Protein 5A9D (pdb70)

Sequence (378 aa):
GGNQVQIKVLNIGNNNMTVHFPGNSVTLAQMSQTDTFMTFDIDKLTSINISSSGSPGVTTVAHDFEQGHRHTLLVWNPSQYRVVKDGLNQKPEKGENGIRFVNTLNEMVTIKMSGKVYENVTSSHNASGYQFFPSGEKQYTINTTAVAPTCCLTDFKSSNLDFGSAYTYVIRRASDGCCLEVKEFEDIIPPNTGGNQVQIKVLNIGNNNMTVHHFPGNSVTLAQMSQTDTFMTFDIDKLTSINISSSGSPGVTTVAHDFEQGHRHTLLVWNPSQYRVVKDGLNQKPEKGENGIRFVNTLNEMVTIKMSGKVYENVTSHNASGYQFFPSGEKQYTINTTAVAPTCCLTDFKSSNLDFGSAYTYVIRRASDGCCLEVKEFEDIPPNT

GO terms:
  GO:0071916 dipeptide transmembrane transporter activity (F, IDA)
  GO:0015333 peptide:proton symporter activity (F, IDA)
  GO:0140206 dipeptide import across plasma membrane (P, IDA)
  GO:0005427 proton-dependent oligopeptide secondary active transmembrane transporter activity (F, IDA)
  GO:0016020 membrane (C, IDA)
  GO:0006857 oligopeptide transport (P, IDA)
  GO:0005903 brush border (C, IDA)

Secondary structure (DSSP, 8-state):
--SEEEEEEEE-SSS-EEEEETTEEEEE-TTEE-SS-EEEEGGG----EEEESS---EEEPP----TTEEEEEEEETTTEEEEEEEEESSPPPTT-EEEEEEE-SSS-EEEEETTEEEEEEPTTEEPPPEEE-SS--EEEEE-SSS-TTS--EEE-----SS-EEEEEEEE-TTSSEEEEEEEEPPP--/--SEEEEEEEE-SSS-EEEEETTEEEEE-TTEE-SS-EEEEGGG----EEEESS---EEE--S---TTEEEEEEEETTTEEEEEEEEESSPPPTTPEEEEEEE-SSS-EEEEETTEEEEEEPTTEEPPPEEE-SS--EEEEE-SSS-TTS--EEE-----SS-EEEEEEEE-TTSSEEEEEEEEPPP--

Organism: Mus musculus (NCBI:txid10090)

Structure (mmCIF, N/CA/C/O backbone):
data_5A9D
#
_entry.id   5A9D
#
_cell.length_a   53.480
_cell.length_b   70.330
_cell.length_c   111.220
_cell.angle_alpha   90.00
_cell.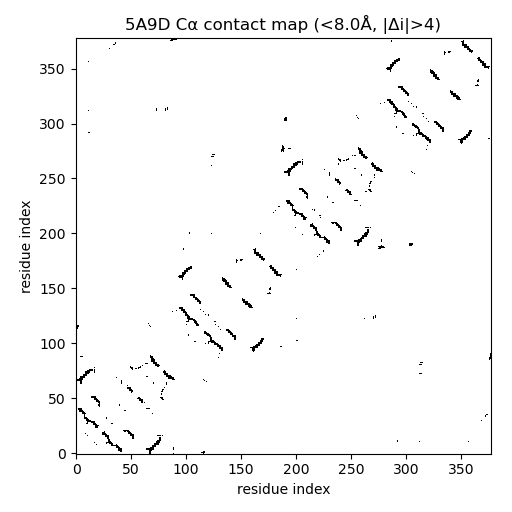angle_beta   90.00
_cell.angle_gamma   90.00
#
_symmetry.space_group_name_H-M   'P 21 21 21'
#
loop_
_entity.id
_entity.type
_entity.pdbx_description
1 polymer 'SOLUTE CARRIER FAMILY 15 MEMBER 1'
2 non-polymer GLYCEROL
3 water water
#
loop_
_atom_site.group_PDB
_atom_site.id
_atom_site.type_symbol
_atom_site.label_atom_id
_atom_site.label_alt_id
_atom_site.label_comp_id
_atom_site.label_asym_id
_atom_site.label_entity_id
_atom_site.label_seq_id
_atom_site.pdbx_PDB_ins_code
_atom_site.Cartn_x
_atom_site.Cartn_y
_atom_site.Cartn_z
_atom_site.occupancy
_atom_site.B_iso_or_equiv
_atom_site.auth_seq_id
_atom_site.auth_comp_id
_atom_site.auth_asym_id
_atom_site.auth_atom_id
_atom_site.pdbx_PDB_model_num
ATOM 1 N N . GLY A 1 1 ? -25.936 -12.272 -5.702 1.00 73.10 391 GLY A N 1
ATOM 2 C CA . GLY A 1 1 ? -26.017 -10.856 -6.039 1.00 73.01 391 GLY A CA 1
ATOM 3 C C . GLY A 1 1 ? -24.811 -10.336 -6.809 1.00 77.00 391 GLY A C 1
ATOM 4 O O . GLY A 1 1 ? -23.674 -10.640 -6.439 1.00 76.72 391 GLY A O 1
ATOM 5 N N . GLY A 1 2 ? -25.022 -9.582 -7.902 1.00 73.69 392 GLY A N 1
ATOM 6 C CA . GLY A 1 2 ? -26.320 -9.152 -8.432 1.00 72.62 392 GLY A CA 1
ATOM 7 C C . GLY A 1 2 ? -26.729 -7.844 -7.790 1.00 72.70 392 GLY A C 1
ATOM 8 O O . GLY A 1 2 ? -26.524 -6.779 -8.365 1.00 72.21 392 GLY A O 1
ATOM 9 N N . ASN A 1 3 ? -27.171 -7.929 -6.523 1.00 65.02 393 ASN A N 1
ATOM 10 C CA . ASN A 1 3 ? -27.592 -6.826 -5.655 1.00 63.31 393 ASN A CA 1
ATOM 11 C C . ASN A 1 3 ? -26.588 -6.669 -4.462 1.00 61.72 393 ASN A C 1
ATOM 12 O O . ASN A 1 3 ? -26.700 -5.705 -3.674 1.00 60.34 393 ASN A O 1
ATOM 17 N N . GLN A 1 4 ? -25.621 -7.617 -4.324 1.00 56.45 394 GLN A N 1
ATOM 18 C CA . GLN A 1 4 ? -24.686 -7.570 -3.191 1.00 53.23 394 GLN A CA 1
ATOM 19 C C . GLN A 1 4 ? -23.354 -6.861 -3.524 1.00 48.80 394 GLN A C 1
ATOM 20 O O . GLN A 1 4 ? -22.840 -6.929 -4.646 1.00 47.57 394 GLN A O 1
ATOM 26 N N . VAL A 1 5 ? -22.879 -6.103 -2.558 1.00 39.89 395 VAL A N 1
ATOM 27 C CA . VAL A 1 5 ? -21.654 -5.320 -2.642 1.00 37.19 395 VAL A CA 1
ATOM 28 C C . VAL A 1 5 ? -20.644 -5.994 -1.699 1.00 37.60 395 VAL A C 1
ATOM 29 O O . VAL A 1 5 ? -20.989 -6.311 -0.558 1.00 35.76 395 VAL A O 1
ATOM 33 N N . GLN A 1 6 ? -19.443 -6.311 -2.207 1.00 31.59 396 GLN A N 1
ATOM 34 C CA . GLN A 1 6 ? -18.407 -6.920 -1.371 1.00 30.71 396 GLN A CA 1
ATOM 35 C C . GLN A 1 6 ? -17.348 -5.865 -1.094 1.00 33.40 396 GLN A C 1
ATOM 36 O O . GLN A 1 6 ? -16.911 -5.155 -2.009 1.00 30.75 396 GLN A O 1
ATOM 42 N N . ILE A 1 7 ? -16.997 -5.698 0.191 1.00 30.76 397 ILE A N 1
ATOM 43 C CA . ILE A 1 7 ? -16.020 -4.705 0.634 1.00 29.79 397 ILE A CA 1
ATOM 44 C C . ILE A 1 7 ? -14.995 -5.329 1.586 1.00 34.26 397 ILE A C 1
ATOM 45 O O . ILE A 1 7 ? -15.351 -5.916 2.599 1.00 33.47 397 ILE A O 1
ATOM 50 N N . LYS A 1 8 ? -13.726 -5.091 1.288 1.00 32.05 398 LYS A N 1
ATOM 51 C CA . LYS A 1 8 ? -12.575 -5.477 2.108 1.00 32.49 398 LYS A CA 1
ATOM 52 C C . LYS A 1 8 ? -11.983 -4.151 2.564 1.00 32.10 398 LYS A C 1
ATOM 53 O O . LYS A 1 8 ? -11.979 -3.196 1.799 1.00 31.65 398 LYS A O 1
ATOM 59 N N . VAL A 1 9 ? -11.524 -4.067 3.800 1.00 28.21 399 VAL A N 1
ATOM 60 C CA . VAL A 1 9 ? -10.914 -2.819 4.290 1.00 28.21 399 VAL A CA 1
ATOM 61 C C . VAL A 1 9 ? -9.417 -3.052 4.440 1.00 34.54 399 VAL A C 1
ATOM 62 O O . VAL A 1 9 ? -9.021 -4.072 4.979 1.00 34.52 399 VAL A O 1
ATOM 66 N N . LEU A 1 10 ? -8.593 -2.115 3.947 1.00 31.80 400 LEU A N 1
ATOM 67 C CA . LEU A 1 10 ? -7.154 -2.188 4.099 1.00 31.86 400 LEU A CA 1
ATOM 68 C C . LEU A 1 10 ? -6.696 -0.859 4.694 1.00 34.65 400 LEU A C 1
ATOM 69 O O . LEU A 1 10 ? -6.856 0.209 4.095 1.00 35.01 400 LEU A O 1
ATOM 74 N N . ASN A 1 11 ? -6.178 -0.938 5.906 1.00 33.25 401 ASN A N 1
ATOM 75 C CA . ASN A 1 11 ? -5.651 0.187 6.651 1.00 33.94 401 ASN A CA 1
ATOM 76 C C . ASN A 1 11 ? -4.193 0.369 6.275 1.00 39.58 401 ASN A C 1
ATOM 77 O O . ASN A 1 11 ? -3.346 -0.431 6.677 1.00 40.55 401 ASN A O 1
ATOM 82 N N . ILE A 1 12 ? -3.903 1.436 5.519 1.00 37.02 402 ILE A N 1
ATOM 83 C CA . ILE A 1 12 ? -2.564 1.775 5.034 1.00 38.64 402 ILE A CA 1
ATOM 84 C C . ILE A 1 12 ? -1.967 2.998 5.757 1.00 45.64 402 ILE A C 1
ATOM 85 O O . ILE A 1 12 ? -0.958 3.540 5.304 1.00 47.59 402 ILE A O 1
ATOM 90 N N . GLY A 1 13 ? -2.586 3.403 6.869 1.00 42.88 403 GLY A N 1
ATOM 91 C CA . GLY A 1 13 ? -2.107 4.513 7.698 1.00 45.01 403 GLY A CA 1
ATOM 92 C C . GLY A 1 13 ? -1.189 4.017 8.800 1.00 49.76 403 GLY A C 1
ATOM 93 O O . GLY A 1 13 ? -0.758 2.866 8.761 1.00 48.92 403 GLY A O 1
ATOM 94 N N . ASN A 1 14 ? -0.885 4.857 9.792 1.00 47.08 404 ASN A N 1
ATOM 95 C CA . ASN A 1 14 ? 0.019 4.516 10.902 1.00 48.46 404 ASN A CA 1
ATOM 96 C C . ASN A 1 14 ? -0.689 4.319 12.277 1.00 52.47 404 ASN A C 1
ATOM 97 O O . ASN A 1 14 ? -0.033 4.320 13.313 1.00 53.73 404 ASN A O 1
ATOM 102 N N . ASN A 1 15 ? -2.020 4.174 12.279 1.00 47.06 405 ASN A N 1
ATOM 103 C CA . ASN A 1 15 ? -2.747 3.988 13.536 1.00 45.78 405 ASN A CA 1
ATOM 104 C C . ASN A 1 15 ? -3.979 3.072 13.348 1.00 43.87 405 ASN A C 1
ATOM 105 O O . ASN A 1 15 ? -4.296 2.665 12.229 1.00 40.59 405 ASN A O 1
ATOM 110 N N . ASN A 1 16 ? -4.677 2.778 14.455 1.00 38.22 406 ASN A N 1
ATOM 111 C CA . ASN A 1 16 ? -5.906 2.003 14.438 1.00 36.38 406 ASN A CA 1
ATOM 112 C C . ASN A 1 16 ? -7.014 2.818 13.789 1.00 39.22 406 ASN A C 1
ATOM 113 O O . ASN A 1 16 ? -7.162 3.983 14.099 1.00 39.94 406 ASN A O 1
ATOM 118 N N . MET A 1 17 ? -7.786 2.203 12.887 1.00 35.14 407 MET A N 1
ATOM 119 C CA . MET A 1 17 ? -8.900 2.881 12.249 1.00 35.19 407 MET A CA 1
ATOM 120 C C . MET A 1 17 ? -10.104 2.003 12.288 1.00 36.90 407 MET A C 1
ATOM 121 O O . MET A 1 17 ? -9.974 0.778 12.261 1.00 35.92 407 MET A O 1
ATOM 126 N N . THR A 1 18 ? -11.273 2.624 12.327 1.00 33.38 408 THR A N 1
ATOM 127 C CA . THR A 1 18 ? -12.542 1.930 12.385 1.00 33.18 408 THR A CA 1
ATOM 128 C C . THR A 1 18 ? -13.439 2.330 11.201 1.00 37.64 408 THR A C 1
ATOM 129 O O . THR A 1 18 ? -13.579 3.517 10.881 1.00 37.45 408 THR A O 1
ATOM 133 N N . VAL A 1 19 ? -14.071 1.333 10.589 1.00 33.59 409 VAL A N 1
ATOM 134 C CA . VAL A 1 19 ? -15.061 1.529 9.536 1.00 32.85 409 VAL A CA 1
ATOM 135 C C . VAL A 1 19 ? -16.368 1.030 10.110 1.00 36.16 409 VAL A C 1
ATOM 136 O O . VAL A 1 19 ? -16.472 -0.144 10.503 1.00 34.26 409 VAL A O 1
ATOM 140 N N . HIS A 1 20 ? -17.347 1.924 10.186 1.00 34.88 410 HIS A N 1
ATOM 141 C CA . HIS A 1 20 ? -18.667 1.629 10.727 1.00 37.80 410 HIS A CA 1
ATOM 142 C C . HIS A 1 20 ? -19.615 1.387 9.579 1.00 44.99 410 HIS A C 1
ATOM 143 O O . HIS A 1 20 ? -19.951 2.303 8.833 1.00 46.26 410 HIS A O 1
ATOM 150 N N . PHE A 1 21 ? -19.995 0.137 9.412 1.00 41.97 411 PHE A N 1
ATOM 151 C CA . PHE A 1 21 ? -20.928 -0.285 8.391 1.00 42.47 411 PHE A CA 1
ATOM 152 C C . PHE A 1 21 ? -22.264 -0.423 9.112 1.00 52.99 411 PHE A C 1
ATOM 153 O O . PHE A 1 21 ? -22.261 -0.558 10.339 1.00 54.35 411 PHE A O 1
ATOM 161 N N . PRO A 1 22 ? -23.424 -0.413 8.440 1.00 53.68 412 PRO A N 1
ATOM 162 C CA . PRO A 1 22 ? -24.682 -0.568 9.200 1.00 57.91 412 PRO A CA 1
ATOM 163 C C . PRO A 1 22 ? -24.749 -1.941 9.890 1.00 62.85 412 PRO A C 1
ATOM 164 O O . PRO A 1 22 ? -24.543 -2.984 9.265 1.00 62.55 412 PRO A O 1
ATOM 168 N N . GLY A 1 23 ? -24.885 -1.894 11.205 1.00 61.95 413 GLY A N 1
ATOM 169 C CA . GLY A 1 23 ? -24.943 -3.064 12.071 1.00 62.61 413 GLY A CA 1
ATOM 170 C C . GLY A 1 23 ? -23.614 -3.698 12.458 1.00 62.22 413 GLY A C 1
ATOM 171 O O . GLY A 1 23 ? -23.614 -4.627 13.274 1.00 61.91 413 GLY A O 1
ATOM 172 N N . ASN A 1 24 ? -22.470 -3.245 11.862 1.00 53.81 414 ASN A N 1
ATOM 173 C CA . ASN A 1 24 ? -21.179 -3.845 12.189 1.00 50.87 414 ASN A CA 1
ATOM 174 C C . ASN A 1 24 ? -19.976 -2.883 11.986 1.00 48.42 414 ASN A C 1
ATOM 175 O O . ASN A 1 24 ? -19.847 -2.217 10.955 1.00 45.51 414 ASN A O 1
ATOM 180 N N . SER A 1 25 ? -19.124 -2.791 13.022 1.00 42.64 415 SER A N 1
ATOM 181 C CA . SER A 1 25 ? -17.914 -1.968 13.013 1.00 40.86 415 SER A CA 1
ATOM 182 C C . SER A 1 25 ? -16.673 -2.836 13.010 1.00 45.36 415 SER A C 1
ATOM 183 O O . SER A 1 25 ? -16.594 -3.830 13.741 1.00 47.64 415 SER A O 1
ATOM 186 N N . VAL A 1 26 ? -15.704 -2.460 12.189 1.00 39.73 416 VAL A N 1
ATOM 187 C CA . VAL A 1 26 ? -14.448 -3.182 12.064 1.00 38.41 416 VAL A CA 1
ATOM 188 C C . VAL A 1 26 ? -13.308 -2.244 12.397 1.00 37.44 416 VAL A C 1
ATOM 189 O O . VAL A 1 26 ? -13.159 -1.198 11.752 1.00 34.63 416 VAL A O 1
ATOM 193 N N . THR A 1 27 ? -12.509 -2.612 13.415 1.00 34.28 417 THR A N 1
ATOM 194 C CA . THR A 1 27 ? -11.324 -1.838 13.790 1.00 34.49 417 THR A CA 1
ATOM 195 C C . THR A 1 27 ? -10.091 -2.618 13.322 1.00 36.17 417 THR A C 1
ATOM 196 O O . THR A 1 27 ? -9.927 -3.786 13.690 1.00 35.19 417 THR A O 1
ATOM 200 N N . LEU A 1 28 ? -9.232 -1.960 12.557 1.00 30.01 418 LEU A N 1
ATOM 201 C CA . LEU A 1 28 ? -8.012 -2.556 12.032 1.00 30.20 418 LEU A CA 1
ATOM 202 C C . LEU A 1 28 ? -6.785 -1.852 12.550 1.00 36.30 418 LEU A C 1
ATOM 203 O O . LEU A 1 28 ? -6.715 -0.616 12.539 1.00 35.21 418 LEU A O 1
ATOM 208 N N . ALA A 1 29 ? -5.751 -2.636 12.867 1.00 35.38 419 ALA A N 1
ATOM 209 C CA . ALA A 1 29 ? -4.457 -2.060 13.190 1.00 35.65 419 ALA A CA 1
ATOM 210 C C . ALA A 1 29 ? -3.848 -1.480 11.870 1.00 37.40 419 ALA A C 1
ATOM 211 O O . ALA A 1 29 ? -4.301 -1.795 10.761 1.00 35.97 419 ALA A O 1
ATOM 213 N N . GLN A 1 30 ? -2.838 -0.635 12.003 1.00 36.54 420 GLN A N 1
ATOM 214 C CA . GLN A 1 30 ? -2.096 -0.079 10.865 1.00 38.48 420 GLN A CA 1
ATOM 215 C C . GLN A 1 30 ? -1.487 -1.225 10.044 1.00 42.22 420 GLN A C 1
ATOM 216 O O . GLN A 1 30 ? -1.105 -2.262 10.599 1.00 40.60 420 GLN A O 1
ATOM 222 N N . MET A 1 31 ? -1.406 -1.041 8.727 1.00 41.31 421 MET A N 1
ATOM 223 C CA . MET A 1 31 ? -0.824 -2.029 7.807 1.00 41.19 421 MET A CA 1
ATOM 224 C C . MET A 1 31 ? -1.486 -3.393 7.931 1.00 42.89 421 MET A C 1
ATOM 225 O O . MET A 1 31 ? -0.794 -4.393 8.094 1.00 45.22 421 MET A O 1
ATOM 230 N N . SER A 1 32 ? -2.826 -3.417 7.956 1.00 35.77 422 SER A N 1
ATOM 231 C CA . SER A 1 32 ? -3.588 -4.654 8.063 1.00 33.99 422 SER A CA 1
ATOM 232 C C . SER A 1 32 ? -4.878 -4.535 7.270 1.00 37.59 422 SER A C 1
ATOM 233 O O . SER A 1 32 ? -5.364 -3.430 7.029 1.00 34.85 422 SER A O 1
ATOM 236 N N . GLN A 1 33 ? -5.448 -5.680 6.896 1.00 34.46 423 GLN A N 1
ATOM 237 C CA . GLN A 1 33 ? -6.695 -5.720 6.170 1.00 32.94 423 GLN A CA 1
ATOM 238 C C . GLN A 1 33 ? -7.678 -6.716 6.779 1.00 37.83 423 GLN A C 1
ATOM 239 O O . GLN A 1 33 ? -7.262 -7.591 7.535 1.00 35.33 423 GLN A O 1
ATOM 245 N N . THR A 1 34 ? -8.960 -6.641 6.375 1.00 35.29 424 THR A N 1
ATOM 246 C CA . THR A 1 34 ? -9.939 -7.634 6.820 1.00 35.88 424 THR A CA 1
ATOM 247 C C . THR A 1 34 ? -9.588 -8.906 6.040 1.00 41.24 424 THR A C 1
ATOM 248 O O . THR A 1 34 ? -9.210 -8.809 4.874 1.00 39.22 424 THR A O 1
ATOM 252 N N . ASP A 1 35 ? -9.650 -10.066 6.679 1.00 41.72 425 ASP A N 1
ATOM 253 C CA . ASP A 1 35 ? -9.293 -11.335 6.023 1.00 46.32 425 ASP A CA 1
ATOM 254 C C . ASP A 1 35 ? -10.259 -11.744 4.919 1.00 53.01 425 ASP A C 1
ATOM 255 O O . ASP A 1 35 ? -9.892 -12.537 4.055 1.00 58.20 425 ASP A O 1
ATOM 260 N N . THR A 1 36 ? -11.487 -11.198 4.941 1.00 45.23 426 THR A N 1
ATOM 261 C CA . THR A 1 36 ? -12.505 -11.512 3.946 1.00 45.04 426 THR A CA 1
ATOM 262 C C . THR A 1 36 ? -13.122 -10.229 3.400 1.00 45.43 426 THR A C 1
ATOM 263 O O . THR A 1 36 ? -12.916 -9.123 3.936 1.00 43.71 426 THR A O 1
ATOM 267 N N . PHE A 1 37 ? -13.902 -10.394 2.339 1.00 39.33 427 PHE A N 1
ATOM 268 C CA . PHE A 1 37 ? -14.720 -9.344 1.793 1.00 37.89 427 PHE A CA 1
ATOM 269 C C . PHE A 1 37 ? -16.009 -9.466 2.597 1.00 45.09 427 PHE A C 1
ATOM 270 O O . PHE A 1 37 ? -16.532 -10.566 2.749 1.00 47.84 427 PHE A O 1
ATOM 278 N N . MET A 1 38 ? -16.476 -8.375 3.181 1.00 40.81 428 MET A N 1
ATOM 279 C CA . MET A 1 38 ? -17.766 -8.378 3.872 1.00 40.71 428 MET A CA 1
ATOM 280 C C . MET A 1 38 ? -18.825 -8.108 2.793 1.00 45.21 428 MET A C 1
ATOM 281 O O . MET A 1 38 ? -18.555 -7.343 1.864 1.00 44.16 428 MET A O 1
ATOM 286 N N . THR A 1 39 ? -19.986 -8.764 2.883 1.00 43.08 429 THR A N 1
ATOM 287 C CA . THR A 1 39 ? -21.066 -8.658 1.905 1.00 43.24 429 THR A CA 1
ATOM 288 C C . THR A 1 39 ? -22.255 -7.851 2.436 1.00 44.62 429 THR A C 1
ATOM 289 O O . THR A 1 39 ? -22.661 -8.052 3.571 1.00 45.37 429 THR A O 1
ATOM 293 N N . PHE A 1 40 ? -22.836 -6.973 1.611 1.00 40.67 430 PHE A N 1
ATOM 294 C CA . PHE A 1 40 ? -23.990 -6.130 1.990 1.00 42.17 430 PHE A CA 1
ATOM 295 C C . PHE A 1 40 ? -24.972 -6.018 0.866 1.00 47.84 430 PHE A C 1
ATOM 296 O O . PHE A 1 40 ? -24.562 -6.064 -0.296 1.00 46.38 430 PHE A O 1
ATOM 304 N N . ASP A 1 41 ? -26.260 -5.792 1.187 1.00 48.98 431 ASP A N 1
ATOM 305 C CA . ASP A 1 41 ? -27.287 -5.487 0.187 1.00 51.04 431 ASP A CA 1
ATOM 306 C C . ASP A 1 41 ? -27.134 -3.984 -0.010 1.00 52.94 431 ASP A C 1
ATOM 307 O O . ASP A 1 41 ? -27.083 -3.248 0.995 1.00 50.66 431 ASP A O 1
ATOM 312 N N . ILE A 1 42 ? -27.001 -3.539 -1.284 1.00 48.89 432 ILE A N 1
ATOM 313 C CA . ILE A 1 42 ? -26.782 -2.145 -1.677 1.00 48.81 432 ILE A CA 1
ATOM 314 C C . ILE A 1 42 ? -27.775 -1.172 -0.989 1.00 55.64 432 ILE A C 1
ATOM 315 O O . ILE A 1 42 ? -27.350 -0.111 -0.532 1.00 53.92 432 ILE A O 1
ATOM 320 N N . ASP A 1 43 ? -29.070 -1.549 -0.901 1.00 55.30 433 ASP A N 1
ATOM 321 C CA . ASP A 1 43 ? -30.132 -0.736 -0.295 1.00 59.61 433 ASP A CA 1
ATOM 322 C C . ASP A 1 43 ? -29.939 -0.565 1.213 1.00 65.18 433 ASP A C 1
ATOM 323 O O . ASP A 1 43 ? -30.447 0.406 1.776 1.00 67.83 433 ASP A O 1
ATOM 328 N N . LYS A 1 44 ? -29.237 -1.524 1.859 1.00 60.19 434 LYS A N 1
ATOM 329 C CA . LYS A 1 44 ? -28.959 -1.542 3.304 1.00 60.64 434 LYS A CA 1
ATOM 330 C C . LYS A 1 44 ? -27.642 -0.860 3.634 1.00 61.18 434 LYS A C 1
ATOM 331 O O . LYS A 1 44 ? -27.344 -0.670 4.800 1.00 61.67 434 LYS A O 1
ATOM 337 N N . LEU A 1 45 ? -26.869 -0.458 2.611 1.00 55.84 435 LEU A N 1
ATOM 338 C CA . LEU A 1 45 ? -25.586 0.234 2.762 1.00 53.45 435 LEU A CA 1
ATOM 339 C C . LEU A 1 45 ? -25.905 1.717 2.728 1.00 62.11 435 LEU A C 1
ATOM 340 O O . LEU A 1 45 ? -25.530 2.427 1.796 1.00 61.88 435 LEU A O 1
ATOM 345 N N . THR A 1 46 ? -26.658 2.162 3.753 1.00 63.22 436 THR A N 1
ATOM 346 C CA . THR A 1 46 ? -27.202 3.514 3.972 1.00 67.17 436 THR A CA 1
ATOM 347 C C . THR A 1 46 ? -26.103 4.570 4.071 1.00 72.11 436 THR A C 1
ATOM 348 O O . THR A 1 46 ? -26.201 5.616 3.421 1.00 74.26 436 THR A O 1
ATOM 352 N N . SER A 1 47 ? -25.081 4.304 4.907 1.00 65.88 437 SER A N 1
ATOM 353 C CA . SER A 1 47 ? -23.918 5.164 5.108 1.00 63.99 437 SER A CA 1
ATOM 354 C C . SER A 1 47 ? -22.759 4.350 5.672 1.00 62.32 437 SER A C 1
ATOM 355 O O . SER A 1 47 ? -22.975 3.281 6.250 1.00 62.52 437 SER A O 1
ATOM 358 N N . ILE A 1 48 ? -21.535 4.839 5.471 1.00 53.61 438 ILE A N 1
ATOM 359 C CA . ILE A 1 48 ? -20.319 4.224 5.980 1.00 49.98 438 ILE A CA 1
ATOM 360 C C . ILE A 1 48 ? -19.503 5.342 6.589 1.00 53.05 438 ILE A C 1
ATOM 361 O O . ILE A 1 48 ? -19.204 6.318 5.901 1.00 54.86 438 ILE A O 1
ATOM 366 N N . ASN A 1 49 ? -19.170 5.219 7.877 1.00 48.18 439 ASN A N 1
ATOM 367 C CA . ASN A 1 49 ? -18.381 6.207 8.611 1.00 49.18 439 ASN A CA 1
ATOM 368 C C . ASN A 1 49 ? -17.034 5.618 8.930 1.00 51.82 439 ASN A C 1
ATOM 369 O O . ASN A 1 49 ? -16.932 4.429 9.211 1.00 48.37 439 ASN A O 1
ATOM 374 N N . ILE A 1 50 ? -15.998 6.449 8.887 1.00 51.42 440 ILE A N 1
ATOM 375 C CA . ILE A 1 50 ? -14.617 6.063 9.158 1.00 50.47 440 ILE A CA 1
ATOM 376 C C . ILE A 1 50 ? -14.080 6.989 10.223 1.00 57.20 440 ILE A C 1
ATOM 377 O O . ILE A 1 50 ? -14.261 8.210 10.149 1.00 58.16 440 ILE A O 1
ATOM 382 N N . SER A 1 51 ? -13.429 6.405 11.227 1.00 53.72 441 SER A N 1
ATOM 383 C CA . SER A 1 51 ? -12.819 7.152 12.315 1.00 55.10 441 SER A CA 1
ATOM 384 C C . SER A 1 51 ? -11.423 6.624 12.633 1.00 58.50 441 SER A C 1
ATOM 385 O O . SER A 1 51 ? -11.068 5.515 12.218 1.00 52.37 441 SER A O 1
ATOM 388 N N . SER A 1 52 ? -10.639 7.426 13.376 1.00 61.22 442 SER A N 1
ATOM 389 C CA . SER A 1 52 ? -9.290 7.102 13.830 1.00 61.99 442 SER A CA 1
ATOM 390 C C . SER A 1 52 ? -9.227 7.203 15.328 1.00 69.30 442 SER A C 1
ATOM 391 O O . SER A 1 52 ? -9.885 8.066 15.923 1.00 71.39 442 SER A O 1
ATOM 394 N N . SER A 1 53 ? -8.392 6.350 15.943 1.00 65.67 443 SER A N 1
ATOM 395 C CA . SER A 1 53 ? -8.149 6.362 17.378 1.00 67.61 443 SER A CA 1
ATOM 396 C C . SER A 1 53 ? -7.557 7.733 17.791 1.00 77.46 443 SER A C 1
ATOM 397 O O . SER A 1 53 ? -6.700 8.271 17.080 1.00 77.27 443 SER A O 1
ATOM 400 N N . GLY A 1 54 ? -8.083 8.301 18.878 1.00 77.49 444 GLY A N 1
ATOM 401 C CA . GLY A 1 54 ? -7.667 9.601 19.399 1.00 81.35 444 GLY A CA 1
ATOM 402 C C . GLY A 1 54 ? -8.276 10.786 18.665 1.00 88.40 444 GLY A C 1
ATOM 403 O O . GLY A 1 54 ? -8.838 11.686 19.304 1.00 90.82 444 GLY A O 1
ATOM 404 N N . SER A 1 55 ? -8.152 10.795 17.310 1.00 83.50 445 SER A N 1
ATOM 405 C CA . SER A 1 55 ? -8.660 11.837 16.412 1.00 85.10 445 SER A CA 1
ATOM 406 C C . SER A 1 55 ? -10.203 11.874 16.401 1.00 88.48 445 SER A C 1
ATOM 407 O O . SER A 1 55 ? -10.821 10.902 15.968 1.00 85.84 445 SER A O 1
ATOM 410 N N . PRO A 1 56 ? -10.847 12.980 16.866 1.00 87.83 446 PRO A N 1
ATOM 411 C CA . PRO A 1 56 ? -12.326 13.020 16.908 1.00 87.76 446 PRO A CA 1
ATOM 412 C C . PRO A 1 56 ? -13.032 13.042 15.551 1.00 88.97 446 PRO A C 1
ATOM 413 O O . PRO A 1 56 ? -14.243 12.800 15.489 1.00 88.41 446 PRO A O 1
ATOM 417 N N . GLY A 1 57 ? -12.271 13.318 14.492 1.00 84.00 447 GLY A N 1
ATOM 418 C CA . GLY A 1 57 ? -12.756 13.376 13.120 1.00 82.84 447 GLY A CA 1
ATOM 419 C C . GLY A 1 57 ? -13.362 12.075 12.627 1.00 82.37 447 GLY A C 1
ATOM 420 O O . GLY A 1 57 ? -12.726 11.014 12.677 1.00 79.15 447 GLY A O 1
ATOM 421 N N . VAL A 1 58 ? -14.627 12.162 12.187 1.00 78.11 448 VAL A N 1
ATOM 422 C CA . VAL A 1 58 ? -15.424 11.067 11.628 1.00 73.75 448 VAL A CA 1
ATOM 423 C C . VAL A 1 58 ? -15.802 11.491 10.207 1.00 72.18 448 VAL A C 1
ATOM 424 O O . VAL A 1 58 ? -16.411 12.549 10.015 1.00 73.12 448 VAL A O 1
ATOM 428 N N . THR A 1 59 ? -15.413 10.682 9.226 1.00 63.12 449 THR A N 1
ATOM 429 C CA . THR A 1 59 ? -15.640 10.938 7.805 1.00 62.68 449 THR A CA 1
ATOM 430 C C . THR A 1 59 ? -16.672 9.966 7.239 1.00 64.60 449 THR A C 1
ATOM 431 O O . THR A 1 59 ? -16.554 8.755 7.448 1.00 61.27 449 THR A O 1
ATOM 435 N N . THR A 1 60 ? -17.645 10.490 6.482 1.00 61.92 450 THR A N 1
ATOM 436 C CA . THR A 1 60 ? -18.679 9.699 5.809 1.00 60.86 450 THR A CA 1
ATOM 437 C C . THR A 1 60 ? -18.215 9.401 4.377 1.00 65.05 450 THR A C 1
ATOM 438 O O . THR A 1 60 ? -17.734 10.299 3.685 1.00 67.02 450 THR A O 1
ATOM 442 N N . VAL A 1 61 ? -18.390 8.152 3.930 1.00 59.63 451 VAL A N 1
ATOM 443 C CA . VAL A 1 61 ? -17.980 7.661 2.612 1.00 58.75 451 VAL A CA 1
ATOM 444 C C . VAL A 1 61 ? -18.965 8.022 1.504 1.00 69.73 451 VAL A C 1
ATOM 445 O O . VAL A 1 61 ? -20.165 7.812 1.664 1.00 70.20 451 VAL A O 1
ATOM 449 N N . ALA A 1 62 ? -18.441 8.547 0.370 1.00 71.52 452 ALA A N 1
ATOM 450 C CA . ALA A 1 62 ? -19.192 8.905 -0.843 1.00 74.58 452 ALA A CA 1
ATOM 451 C C . ALA A 1 62 ? -19.618 7.596 -1.479 1.00 80.78 452 ALA A C 1
ATOM 452 O O . ALA A 1 62 ? -18.750 6.789 -1.815 1.00 79.09 452 ALA A O 1
ATOM 454 N N . HIS A 1 63 ? -20.942 7.351 -1.570 1.00 81.33 453 HIS A N 1
ATOM 455 C CA . HIS A 1 63 ? -21.527 6.092 -2.048 1.00 80.89 453 HIS A CA 1
ATOM 456 C C . HIS A 1 63 ? -21.183 5.740 -3.509 1.00 82.88 453 HIS A C 1
ATOM 457 O O . HIS A 1 63 ? -21.990 5.849 -4.444 1.00 83.90 453 HIS A O 1
ATOM 464 N N . ASP A 1 64 ? -19.964 5.254 -3.654 1.00 76.10 454 ASP A N 1
ATOM 465 C CA . ASP A 1 64 ? -19.418 4.793 -4.902 1.00 73.88 454 ASP A CA 1
ATOM 466 C C . ASP A 1 64 ? -19.147 3.285 -4.775 1.00 66.97 454 ASP A C 1
ATOM 467 O O . ASP A 1 64 ? -17.995 2.842 -4.795 1.00 64.42 454 ASP A O 1
ATOM 472 N N . PHE A 1 65 ? -20.249 2.507 -4.581 1.00 55.33 455 PHE A N 1
ATOM 473 C CA . PHE A 1 65 ? -20.172 1.054 -4.551 1.00 48.34 455 PHE A CA 1
ATOM 474 C C . PHE A 1 65 ? -21.114 0.492 -5.587 1.00 49.25 455 PHE A C 1
ATOM 475 O O . PHE A 1 65 ? -22.266 0.895 -5.640 1.00 52.80 455 PHE A O 1
ATOM 483 N N . GLU A 1 66 ? -20.627 -0.403 -6.432 1.00 41.09 456 GLU A N 1
ATOM 484 C CA . GLU A 1 66 ? -21.442 -1.028 -7.465 1.00 39.85 456 GLU A CA 1
ATOM 485 C C . GLU A 1 66 ? -21.912 -2.396 -7.022 1.00 40.42 456 GLU A C 1
ATOM 486 O O . GLU A 1 66 ? -21.111 -3.210 -6.547 1.00 38.81 456 GLU A O 1
ATOM 492 N N . GLN A 1 67 ? -23.194 -2.684 -7.217 1.00 38.07 457 GLN A N 1
ATOM 493 C CA . GLN A 1 67 ? -23.694 -4.021 -6.868 1.00 39.04 457 GLN A CA 1
ATOM 494 C C . GLN A 1 67 ? -23.119 -5.065 -7.837 1.00 40.96 457 GLN A C 1
ATOM 495 O O . GLN A 1 67 ? -22.813 -4.745 -8.990 1.00 38.92 457 GLN A O 1
ATOM 501 N N . GLY A 1 68 ? -22.871 -6.261 -7.308 1.00 37.78 458 GLY A N 1
ATOM 502 C CA . GLY A 1 68 ? -22.272 -7.359 -8.053 1.00 37.00 458 GLY A CA 1
ATOM 503 C C . GLY A 1 68 ? -20.762 -7.264 -8.130 1.00 37.66 458 GLY A C 1
ATOM 504 O O . GLY A 1 68 ? -20.125 -8.092 -8.793 1.00 36.39 458 GLY A O 1
ATOM 505 N N . HIS A 1 69 ? -20.171 -6.244 -7.443 1.00 32.96 459 HIS A N 1
ATOM 506 C CA . HIS A 1 69 ? -18.735 -6.005 -7.458 1.00 31.71 459 HIS A CA 1
ATOM 507 C C . HIS A 1 69 ? -18.066 -6.039 -6.104 1.00 33.61 459 HIS A C 1
ATOM 508 O O . HIS A 1 69 ? -18.705 -5.772 -5.082 1.00 33.00 459 HIS A O 1
ATOM 515 N N . ARG A 1 70 ? -16.772 -6.359 -6.099 1.00 30.97 460 ARG A N 1
ATOM 516 C CA . ARG A 1 70 ? -15.903 -6.317 -4.934 1.00 32.58 460 ARG A CA 1
ATOM 517 C C . ARG A 1 70 ? -15.181 -4.989 -4.942 1.00 35.67 460 ARG A C 1
ATOM 518 O O . ARG A 1 70 ? -14.964 -4.398 -5.995 1.00 33.55 460 ARG A O 1
ATOM 526 N N . HIS A 1 71 ? -14.801 -4.536 -3.757 1.00 31.22 461 HIS A N 1
ATOM 527 C CA . HIS A 1 71 ? -14.111 -3.281 -3.587 1.00 30.53 461 HIS A CA 1
ATOM 528 C C . HIS A 1 71 ? -13.115 -3.402 -2.462 1.00 34.17 461 HIS A C 1
ATOM 529 O O . HIS A 1 71 ? -13.360 -4.120 -1.494 1.00 32.81 461 HIS A O 1
ATOM 536 N N . THR A 1 72 ? -12.034 -2.620 -2.537 1.00 32.93 462 THR A N 1
ATOM 537 C CA . THR A 1 72 ? -11.106 -2.490 -1.423 1.00 33.68 462 THR A CA 1
ATOM 538 C C . THR A 1 72 ? -11.272 -1.065 -0.939 1.00 37.28 462 THR A C 1
ATOM 539 O O . THR A 1 72 ? -11.027 -0.134 -1.699 1.00 36.76 462 THR A O 1
ATOM 543 N N . LEU A 1 73 ? -11.706 -0.904 0.312 1.00 33.24 463 LEU A N 1
ATOM 544 C CA . LEU A 1 73 ? -11.796 0.387 0.938 1.00 33.31 463 LEU A CA 1
ATOM 545 C C . LEU A 1 73 ? -10.431 0.660 1.592 1.00 36.75 463 LEU A C 1
ATOM 546 O O . LEU A 1 73 ? -10.083 0.062 2.631 1.00 34.73 463 LEU A O 1
ATOM 551 N N . LEU A 1 74 ? -9.631 1.526 0.956 1.00 33.84 464 LEU A N 1
ATOM 552 C CA . LEU A 1 74 ? -8.334 1.898 1.514 1.00 35.25 464 LEU A CA 1
ATOM 553 C C . LEU A 1 74 ? -8.615 2.977 2.542 1.00 39.03 464 LEU A C 1
ATOM 554 O O . LEU A 1 74 ? -9.390 3.875 2.244 1.00 37.62 464 LEU A O 1
ATOM 559 N N . VAL A 1 75 ? -8.064 2.847 3.774 1.00 35.15 465 VAL A N 1
ATOM 560 C CA . VAL A 1 75 ? -8.232 3.853 4.839 1.00 35.46 465 VAL A CA 1
ATOM 561 C C . VAL A 1 75 ? -6.846 4.253 5.390 1.00 41.21 465 VAL A C 1
ATOM 562 O O . VAL A 1 75 ? -5.942 3.406 5.463 1.00 39.27 465 VAL A O 1
ATOM 566 N N . TRP A 1 76 ? -6.673 5.524 5.760 1.00 39.40 466 TRP A N 1
ATOM 567 C CA . TRP A 1 76 ? -5.428 6.040 6.337 1.00 41.61 466 TRP A CA 1
ATOM 568 C C . TRP A 1 76 ? -5.711 7.271 7.197 1.00 51.16 466 TRP A C 1
ATOM 569 O O . TRP A 1 76 ? -6.793 7.851 7.105 1.00 49.60 466 TRP A O 1
ATOM 580 N N . ASN A 1 77 ? -4.785 7.606 8.081 1.00 53.82 467 ASN A N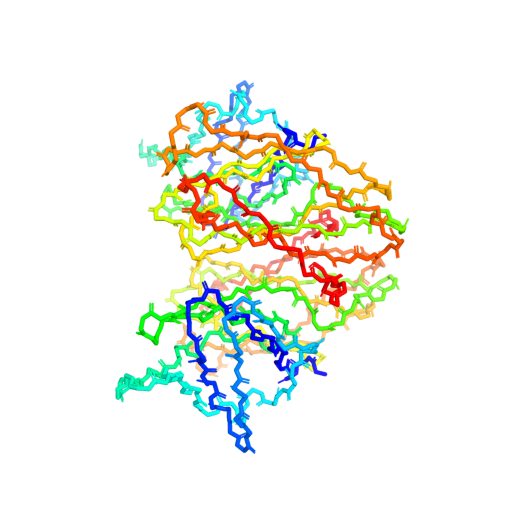 1
ATOM 581 C CA . ASN A 1 77 ? -4.907 8.737 9.003 1.00 58.51 467 ASN A CA 1
ATOM 582 C C . ASN A 1 77 ? -4.708 10.100 8.295 1.00 68.15 467 ASN A C 1
ATOM 583 O O . ASN A 1 77 ? -3.815 10.194 7.442 1.00 70.05 467 ASN A O 1
ATOM 588 N N . PRO A 1 78 ? -5.504 11.171 8.586 1.00 67.50 468 PRO A N 1
ATOM 589 C CA . PRO A 1 78 ? -6.612 11.297 9.552 1.00 66.93 468 PRO A CA 1
ATOM 590 C C . PRO A 1 78 ? -8.005 11.138 8.915 1.00 69.64 468 PRO A C 1
ATOM 591 O O . PRO A 1 78 ? -8.553 12.103 8.383 1.00 73.35 468 PRO A O 1
ATOM 595 N N . SER A 1 79 ? -8.590 9.941 9.016 1.00 60.93 469 SER A N 1
ATOM 596 C CA . SER A 1 79 ? -9.912 9.574 8.473 1.00 59.28 469 SER A CA 1
ATOM 597 C C . SER A 1 79 ? -10.027 9.796 6.939 1.00 61.18 469 SER A C 1
ATOM 598 O O . SER A 1 79 ? -11.017 10.345 6.442 1.00 63.07 469 SER A O 1
ATOM 601 N N . GLN A 1 80 ? -8.995 9.355 6.198 1.00 53.31 470 GLN A N 1
ATOM 602 C CA . GLN A 1 80 ? -8.949 9.429 4.732 1.00 52.19 470 GLN A CA 1
ATOM 603 C C . GLN A 1 80 ? -9.326 8.067 4.161 1.00 49.01 470 GLN A C 1
ATOM 604 O O . GLN A 1 80 ? -9.137 7.052 4.811 1.00 44.70 470 GLN A O 1
ATOM 610 N N . TYR A 1 81 ? -9.861 8.047 2.960 1.00 46.19 471 TYR A N 1
ATOM 611 C CA . TYR A 1 81 ? -10.234 6.803 2.307 1.00 44.29 471 TYR A CA 1
ATOM 612 C C . TYR A 1 81 ? -10.171 6.927 0.791 1.00 47.54 471 TYR A C 1
ATOM 613 O O . TYR A 1 81 ? -10.145 8.025 0.254 1.00 48.38 471 TYR A O 1
ATOM 622 N N . ARG A 1 82 ? -10.179 5.777 0.121 1.00 42.56 472 ARG A N 1
ATOM 623 C CA . ARG A 1 82 ? -10.302 5.640 -1.316 1.00 42.08 472 ARG A CA 1
ATOM 624 C C . ARG A 1 82 ? -10.948 4.282 -1.585 1.00 44.76 472 ARG A C 1
ATOM 625 O O . ARG A 1 82 ? -10.500 3.268 -1.038 1.00 42.90 472 ARG A O 1
ATOM 633 N N . VAL A 1 83 ? -11.995 4.272 -2.420 1.00 39.70 473 VAL A N 1
ATOM 634 C CA . VAL A 1 83 ? -12.667 3.040 -2.818 1.00 38.27 473 VAL A CA 1
ATOM 635 C C . VAL A 1 83 ? -11.972 2.585 -4.089 1.00 42.17 473 VAL A C 1
ATOM 636 O O . VAL A 1 83 ? -11.906 3.331 -5.042 1.00 42.13 473 VAL A O 1
ATOM 640 N N . VAL A 1 84 ? -11.428 1.364 -4.075 1.00 39.30 474 VAL A N 1
ATOM 641 C CA . VAL A 1 84 ? -10.729 0.734 -5.197 1.00 38.92 474 VAL A CA 1
ATOM 642 C C . VAL A 1 84 ? -11.640 -0.392 -5.715 1.00 37.98 474 VAL A C 1
ATOM 643 O O . VAL A 1 84 ? -12.147 -1.198 -4.944 1.00 34.99 474 VAL A O 1
ATOM 647 N N . LYS A 1 85 ? -11.847 -0.428 -7.013 1.00 37.68 475 LYS A N 1
ATOM 648 C CA . LYS A 1 85 ? -12.652 -1.451 -7.693 1.00 37.51 475 LYS A CA 1
ATOM 649 C C . LYS A 1 85 ? -11.862 -2.752 -7.815 1.00 42.36 475 LYS A C 1
ATOM 650 O O . LYS A 1 85 ? -10.727 -2.739 -8.298 1.00 44.74 475 LYS A O 1
ATOM 656 N N . ASP A 1 86 ? -12.430 -3.865 -7.345 1.00 37.69 476 ASP A N 1
ATOM 657 C CA . ASP A 1 86 ? -11.746 -5.164 -7.346 1.00 38.18 476 ASP A CA 1
ATOM 658 C C . ASP A 1 86 ? -12.378 -6.208 -8.285 1.00 43.82 476 ASP A C 1
ATOM 659 O O . ASP A 1 86 ? -12.071 -7.413 -8.177 1.00 46.06 476 ASP A O 1
ATOM 664 N N . GLY A 1 87 ? -13.282 -5.769 -9.142 1.00 37.32 477 GLY A N 1
ATOM 665 C CA . GLY A 1 87 ? -13.916 -6.680 -10.085 1.00 36.53 477 GLY A CA 1
ATOM 666 C C . GLY A 1 87 ? -15.186 -7.352 -9.587 1.00 38.17 477 GLY A C 1
ATOM 667 O O . GLY A 1 87 ? -15.796 -6.922 -8.605 1.00 35.17 477 GLY A O 1
ATOM 668 N N . LEU A 1 88 ? -15.612 -8.383 -10.292 1.00 34.11 478 LEU A N 1
ATOM 669 C CA . LEU A 1 88 ? -16.864 -9.060 -10.019 1.00 34.28 478 LEU A CA 1
ATOM 670 C C . LEU A 1 88 ? -16.876 -9.919 -8.782 1.00 40.10 478 LEU A C 1
ATOM 671 O O . LEU A 1 88 ? -15.847 -10.482 -8.411 1.00 40.12 478 LEU A O 1
ATOM 676 N N . ASN A 1 89 ? -18.047 -10.015 -8.140 1.00 38.70 479 ASN A N 1
ATOM 677 C CA . ASN A 1 89 ? -18.272 -10.870 -6.965 1.00 40.58 479 ASN A CA 1
ATOM 678 C C . ASN A 1 89 ? -18.134 -12.343 -7.311 1.00 47.11 479 ASN A C 1
ATOM 679 O O . ASN A 1 89 ? -17.676 -13.117 -6.477 1.00 46.47 479 ASN A O 1
ATOM 684 N N . GLN A 1 90 ? -18.556 -12.732 -8.529 1.00 44.60 480 GLN A N 1
ATOM 685 C CA . GLN A 1 90 ? -18.522 -14.119 -9.000 1.00 45.12 480 GLN A CA 1
ATOM 686 C C . GLN A 1 90 ? -17.713 -14.253 -10.270 1.00 49.45 480 GLN A C 1
ATOM 687 O O . GLN A 1 90 ? -17.771 -13.392 -11.151 1.00 47.96 480 GLN A O 1
ATOM 693 N N . LYS A 1 91 ? -16.970 -15.344 -10.379 1.00 48.18 481 LYS A N 1
ATOM 694 C CA . LYS A 1 91 ? -16.200 -15.650 -11.573 1.00 48.92 481 LYS A CA 1
ATOM 695 C C . LYS A 1 91 ? -17.194 -16.083 -12.664 1.00 53.50 481 LYS A C 1
ATOM 696 O O . LYS A 1 91 ? -18.065 -16.929 -12.411 1.00 53.46 481 LYS A O 1
ATOM 702 N N . PRO A 1 92 ? -17.145 -15.452 -13.856 1.00 50.25 482 PRO A N 1
ATOM 703 C CA . PRO A 1 92 ? -18.078 -15.861 -14.917 1.00 50.07 482 PRO A CA 1
ATOM 704 C C . PRO A 1 92 ? -17.863 -17.325 -15.311 1.00 56.39 482 PRO A C 1
ATOM 705 O O . PRO A 1 92 ? -16.719 -17.770 -15.522 1.00 55.09 482 PRO A O 1
ATOM 709 N N . GLU A 1 93 ? -18.970 -18.074 -15.385 1.00 55.50 483 GLU A N 1
ATOM 710 C CA . GLU A 1 93 ? -18.954 -19.480 -15.795 1.00 57.34 483 GLU A CA 1
ATOM 711 C C . GLU A 1 93 ? -18.546 -19.599 -17.255 1.00 61.99 483 GLU A C 1
ATOM 712 O O . GLU A 1 93 ? -18.674 -18.638 -18.027 1.00 61.04 483 GLU A O 1
ATOM 718 N N . LYS A 1 94 ? -18.007 -20.762 -17.619 1.00 59.85 484 LYS A N 1
ATOM 719 C CA . LYS A 1 94 ? -17.576 -21.065 -18.988 1.00 59.17 484 LYS A CA 1
ATOM 720 C C . LYS A 1 94 ? -18.808 -20.999 -19.876 1.00 56.87 484 LYS A C 1
ATOM 721 O O . LYS A 1 94 ? -19.847 -21.581 -19.523 1.00 56.79 484 LYS A O 1
ATOM 727 N N . GLY A 1 95 ? -18.711 -20.191 -20.936 1.00 61.96 485 GLY A N 1
ATOM 728 C CA . GLY A 1 95 ? -19.793 -19.991 -21.890 1.00 58.48 485 GLY A CA 1
ATOM 729 C C . GLY A 1 95 ? -20.669 -18.779 -21.691 1.00 53.76 485 GLY A C 1
ATOM 730 O O . GLY A 1 95 ? -21.466 -18.456 -22.580 1.00 52.32 485 GLY A O 1
ATOM 731 N N . GLU A 1 96 ? -20.547 -18.100 -20.530 1.00 44.66 486 GLU A N 1
ATOM 732 C CA . GLU A 1 96 ? -21.326 -16.882 -20.282 1.00 40.87 486 GLU A CA 1
ATOM 733 C C . GLU A 1 96 ? -20.851 -15.724 -21.159 1.00 42.68 486 GLU A C 1
ATOM 734 O O . GLU A 1 96 ? -19.687 -15.686 -21.577 1.00 42.19 486 GLU A O 1
ATOM 740 N N . ASN A 1 97 ? -21.761 -14.801 -21.455 1.00 38.11 487 ASN A N 1
ATOM 741 C CA . ASN A 1 97 ? -21.506 -13.675 -22.314 1.00 37.16 487 ASN A CA 1
ATOM 742 C C . ASN A 1 97 ? -21.368 -12.431 -21.481 1.00 36.71 487 ASN A C 1
ATOM 743 O O . ASN A 1 97 ? -22.212 -12.171 -20.635 1.00 34.02 487 ASN A O 1
ATOM 748 N N . GLY A 1 98 ? -20.300 -11.688 -21.719 1.00 32.79 488 GLY A N 1
ATOM 749 C CA . GLY A 1 98 ? -20.052 -10.416 -21.056 1.00 30.42 488 GLY A CA 1
ATOM 750 C C . GLY A 1 98 ? -20.805 -9.334 -21.783 1.00 32.45 488 GLY A C 1
ATOM 751 O O . GLY A 1 98 ? -20.702 -9.231 -23.000 1.00 31.40 488 GLY A O 1
ATOM 752 N N . ILE A 1 99 ? -21.581 -8.535 -21.061 1.00 30.00 489 ILE A N 1
ATOM 753 C CA . ILE A 1 99 ? -22.311 -7.430 -21.670 1.00 29.05 489 ILE A CA 1
ATOM 754 C C . ILE A 1 99 ? -22.021 -6.148 -20.895 1.00 30.63 489 ILE A C 1
ATOM 755 O O . ILE A 1 99 ? -22.113 -6.129 -19.672 1.00 28.68 489 ILE A O 1
ATOM 760 N N . ARG A 1 100 ? -21.689 -5.081 -21.615 1.00 27.03 490 ARG A N 1
ATOM 761 C CA . ARG A 1 100 ? -21.523 -3.766 -20.997 1.00 25.97 490 ARG A CA 1
ATOM 762 C C . ARG A 1 100 ? -22.391 -2.782 -21.795 1.00 28.63 490 ARG A C 1
ATOM 763 O O . ARG A 1 100 ? -22.758 -3.060 -22.936 1.00 26.29 490 ARG A O 1
ATOM 771 N N . PHE A 1 101 ? -22.774 -1.693 -21.161 1.00 25.46 491 PHE A N 1
ATOM 772 C CA . PHE A 1 101 ? -23.611 -0.692 -21.799 1.00 25.93 491 PHE A CA 1
ATOM 773 C C . PHE A 1 101 ? -22.860 0.623 -21.910 1.00 30.81 491 PHE A C 1
ATOM 774 O O . PHE A 1 101 ? -22.104 0.983 -21.018 1.00 28.19 491 PHE A O 1
ATOM 782 N N . VAL A 1 102 ? -23.079 1.333 -23.023 1.00 28.57 492 VAL A N 1
ATOM 783 C CA . VAL A 1 102 ? -22.484 2.628 -23.256 1.00 27.93 492 VAL A CA 1
ATOM 784 C C . VAL A 1 102 ? -23.661 3.591 -23.330 1.00 31.40 492 VAL A C 1
ATOM 785 O O . VAL A 1 102 ? -24.578 3.385 -24.127 1.00 30.43 492 VAL A O 1
ATOM 789 N N . ASN A 1 103 ? -23.601 4.662 -22.536 1.00 27.77 493 ASN A N 1
ATOM 790 C CA . ASN A 1 103 ? -24.645 5.672 -22.528 1.00 28.84 493 ASN A CA 1
ATOM 791 C C . ASN A 1 103 ? -24.228 6.853 -23.383 1.00 34.38 493 ASN A C 1
ATOM 792 O O . ASN A 1 103 ? -23.197 7.449 -23.106 1.00 35.72 493 ASN A O 1
ATOM 797 N N . THR A 1 104 ? -25.006 7.202 -24.426 1.00 33.38 494 THR A N 1
ATOM 798 C CA . THR A 1 104 ? -24.678 8.397 -25.230 1.00 35.15 494 THR A CA 1
ATOM 799 C C . THR A 1 104 ? -25.617 9.560 -24.891 1.00 41.87 494 THR A C 1
ATOM 800 O O . THR A 1 104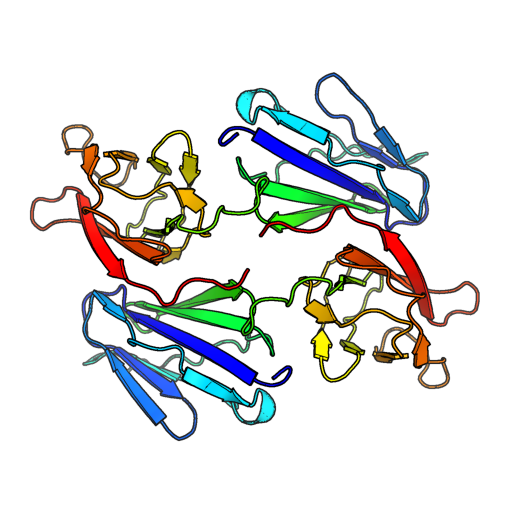 ? -25.497 10.620 -25.476 1.00 43.17 494 THR A O 1
ATOM 804 N N . LEU A 1 105 ? -26.546 9.357 -23.942 1.00 37.35 495 LEU A N 1
ATOM 805 C CA . LEU A 1 105 ? -27.513 10.377 -23.559 1.00 37.99 495 LEU A CA 1
ATOM 806 C C . LEU A 1 105 ? -26.879 11.386 -22.615 1.00 43.07 495 LEU A C 1
ATOM 80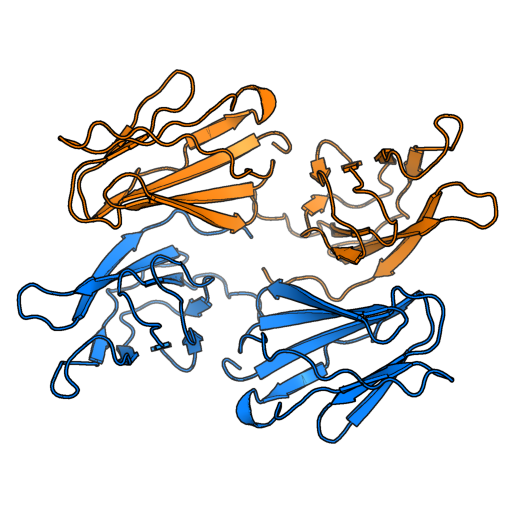7 O O . LEU A 1 105 ? -25.825 11.101 -22.053 1.00 40.10 495 LEU A O 1
ATOM 812 N N . ASN A 1 106 ? -27.538 12.556 -22.432 1.00 42.28 496 ASN A N 1
ATOM 813 C CA . ASN A 1 106 ? -27.065 13.662 -21.596 1.00 45.20 496 ASN A CA 1
ATOM 814 C C . ASN A 1 106 ? -27.444 13.507 -20.109 1.00 52.42 496 ASN A C 1
ATOM 815 O O . ASN A 1 106 ? -27.061 14.334 -19.270 1.00 56.92 496 ASN A O 1
ATOM 820 N N . GLU A 1 107 ? -28.179 12.442 -19.796 1.00 45.68 497 GLU A N 1
ATOM 821 C CA . GLU A 1 107 ? -28.607 12.063 -18.448 1.00 45.16 497 GLU A CA 1
ATOM 822 C C . GLU A 1 107 ? -28.117 10.640 -18.193 1.00 45.59 497 GLU A C 1
ATOM 823 O O . GLU A 1 107 ? -27.881 9.889 -19.144 1.00 41.17 497 GLU A O 1
ATOM 829 N N . MET A 1 108 ? -27.979 10.274 -16.917 1.00 42.67 498 MET A N 1
ATOM 830 C CA . MET A 1 108 ? -27.569 8.941 -16.485 1.00 40.65 498 MET A CA 1
ATOM 831 C C . MET A 1 108 ? -28.640 7.915 -16.878 1.00 40.53 498 MET A C 1
ATOM 832 O O . MET A 1 108 ? -29.820 8.248 -16.989 1.00 39.57 498 MET A O 1
ATOM 837 N N . VAL A 1 109 ? -28.229 6.663 -17.041 1.00 35.56 499 VAL A N 1
ATOM 838 C CA . VAL A 1 109 ? -29.135 5.577 -17.388 1.00 35.36 499 VAL A CA 1
ATOM 839 C C . VAL A 1 109 ? -28.934 4.409 -16.431 1.00 37.27 499 VAL A C 1
ATOM 840 O O . VAL A 1 109 ? -27.823 4.169 -15.983 1.00 35.99 499 VAL A O 1
ATOM 844 N N . THR A 1 110 ? -29.998 3.668 -16.156 1.00 33.65 500 THR A N 1
ATOM 845 C CA . THR A 1 110 ? -29.942 2.477 -15.335 1.00 32.66 500 THR A CA 1
ATOM 846 C C . THR A 1 110 ? -30.467 1.337 -16.177 1.00 35.47 500 THR A C 1
ATOM 847 O O . THR A 1 110 ? -31.509 1.455 -16.823 1.00 34.30 500 THR A O 1
ATOM 851 N N . ILE A 1 111 ? -29.725 0.238 -16.194 1.00 32.09 501 ILE A N 1
ATOM 852 C CA . ILE A 1 111 ? -30.091 -0.939 -16.960 1.00 30.49 501 ILE A CA 1
ATOM 853 C C . ILE A 1 111 ? -30.277 -2.060 -16.003 1.00 33.31 501 ILE A C 1
ATOM 854 O O . ILE A 1 111 ? -29.422 -2.265 -15.144 1.00 30.20 501 ILE A O 1
ATOM 859 N N . LYS A 1 112 ? -31.386 -2.817 -16.170 1.00 30.14 502 LYS A N 1
ATOM 860 C CA . LYS A 1 112 ? -31.665 -3.985 -15.342 1.00 32.15 502 LYS A CA 1
ATOM 861 C C . LYS A 1 112 ? -31.813 -5.144 -16.323 1.00 37.10 502 LYS A C 1
ATOM 862 O O . LYS A 1 112 ? -32.594 -5.044 -17.278 1.00 35.18 502 LYS A O 1
ATOM 868 N N . MET A 1 113 ? -31.009 -6.194 -16.143 1.00 34.80 503 MET A N 1
ATOM 869 C CA . MET A 1 113 ? -31.043 -7.362 -17.034 1.00 36.29 503 MET A CA 1
ATOM 870 C C . MET A 1 113 ? -30.837 -8.617 -16.224 1.00 39.60 503 MET A C 1
ATOM 871 O O . MET A 1 113 ? -29.814 -8.741 -15.554 1.00 36.17 503 MET A O 1
ATOM 876 N N . SER A 1 114 ? -31.788 -9.572 -16.334 1.00 41.75 504 SER A N 1
ATOM 877 C CA . SER A 1 114 ? -31.770 -10.892 -15.685 1.00 43.57 504 SER A CA 1
ATOM 878 C C . SER A 1 114 ? -31.246 -10.836 -14.254 1.00 46.85 504 SER A C 1
ATOM 879 O O . SER A 1 114 ? -30.303 -11.551 -13.931 1.00 49.00 504 SER A O 1
ATOM 882 N N . GLY A 1 115 ? -31.824 -9.960 -13.430 1.00 42.15 505 GLY A N 1
ATOM 883 C CA . GLY A 1 115 ? -31.436 -9.803 -12.022 1.00 41.67 505 GLY A CA 1
ATOM 884 C C . GLY A 1 115 ? -30.164 -9.007 -11.759 1.00 43.77 505 GLY A C 1
ATOM 885 O O . GLY A 1 115 ? -29.812 -8.772 -10.603 1.00 47.39 505 GLY A O 1
ATOM 886 N N . LYS A 1 116 ? -29.454 -8.588 -12.818 1.00 37.75 506 LYS A N 1
ATOM 887 C CA . LYS A 1 116 ? -28.241 -7.757 -12.693 1.00 36.18 506 LYS A CA 1
ATOM 888 C C . LYS A 1 116 ? -28.564 -6.293 -12.994 1.00 36.21 506 LYS A C 1
ATOM 889 O O . LYS A 1 116 ? -29.546 -6.021 -13.678 1.00 35.65 506 LYS A O 1
ATOM 895 N N . VAL A 1 117 ? -27.807 -5.360 -12.414 1.00 30.27 507 VAL A N 1
ATOM 896 C CA . VAL A 1 117 ? -28.053 -3.931 -12.539 1.00 30.65 507 VAL A CA 1
ATOM 897 C C . VAL A 1 117 ? -26.771 -3.226 -12.950 1.00 33.13 507 VAL A C 1
ATOM 898 O O . VAL A 1 117 ? -25.698 -3.539 -12.452 1.00 33.29 507 VAL A O 1
ATOM 902 N N . TYR A 1 118 ? -26.909 -2.236 -13.807 1.00 30.91 508 TYR A N 1
ATOM 903 C CA . TYR A 1 118 ? -25.870 -1.332 -14.254 1.00 29.41 508 TYR A CA 1
ATOM 904 C C . TYR A 1 118 ? -26.489 0.012 -13.889 1.00 33.53 508 TYR A C 1
ATOM 905 O O . TYR A 1 118 ? -27.302 0.556 -14.638 1.00 32.41 508 TYR A O 1
ATOM 914 N N . GLU A 1 119 ? -26.147 0.508 -12.715 1.00 31.31 509 GLU A N 1
ATOM 915 C CA . GLU A 1 119 ? -26.735 1.710 -12.164 1.00 33.51 509 GLU A CA 1
ATOM 916 C C . GLU A 1 119 ? -26.011 2.968 -12.531 1.00 38.35 509 GLU A C 1
ATOM 917 O O . GLU A 1 119 ? -24.788 3.029 -12.425 1.00 39.35 509 GLU A O 1
ATOM 923 N N . ASN A 1 120 ? -26.794 3.993 -12.940 1.00 35.54 510 ASN A N 1
ATOM 924 C CA . ASN A 1 120 ? -26.322 5.343 -13.247 1.00 37.25 510 ASN A CA 1
ATOM 925 C C . ASN A 1 120 ? -25.087 5.401 -14.134 1.00 39.56 510 ASN A C 1
ATOM 926 O O . ASN A 1 120 ? -24.069 5.975 -13.750 1.00 40.01 510 ASN A O 1
ATOM 931 N N . VAL A 1 121 ? -25.166 4.771 -15.302 1.00 35.35 511 VAL A N 1
ATOM 932 C CA . VAL A 1 121 ? -24.079 4.835 -16.279 1.00 33.50 511 VAL A CA 1
ATOM 933 C C . VAL A 1 121 ? -24.086 6.286 -16.761 1.00 35.17 511 VAL A C 1
ATOM 934 O O . VAL A 1 121 ? -25.086 6.764 -17.291 1.00 33.85 511 VAL A O 1
ATOM 938 N N . THR A 1 122 ? -22.991 6.988 -16.532 1.00 33.42 512 THR A N 1
ATOM 939 C CA . THR A 1 122 ? -22.881 8.407 -16.865 1.00 35.17 512 THR A CA 1
ATOM 940 C C . THR A 1 122 ? -22.801 8.654 -18.396 1.00 37.34 512 THR A C 1
ATOM 941 O O . THR A 1 122 ? -22.554 7.734 -19.165 1.00 35.91 512 THR A O 1
ATOM 945 N N A SER A 1 123 ? -23.033 9.909 -18.808 0.50 36.01 513 SER A N 1
ATOM 946 N N B SER A 1 123 ? -23.036 9.914 -18.806 0.50 34.69 513 SER A N 1
ATOM 947 C CA A SER A 1 123 ? -23.035 10.363 -20.186 0.50 35.76 513 SER A CA 1
ATOM 948 C CA B SER A 1 123 ? -23.037 10.385 -20.180 0.50 33.78 513 SER A CA 1
ATOM 949 C C A SER A 1 123 ? -21.721 10.074 -20.880 0.50 40.34 513 SER A C 1
ATOM 950 C C B SER A 1 123 ? -21.721 10.067 -20.873 0.50 39.44 513 SER A C 1
ATOM 951 O O A SER A 1 123 ? -20.657 10.404 -20.345 0.50 41.89 513 SER A O 1
ATOM 952 O O B SER A 1 123 ? -20.655 10.378 -20.334 0.50 41.01 513 SER A O 1
ATOM 957 N N . HIS A 1 124 ? -21.805 9.477 -22.092 1.00 35.34 514 HIS A N 1
ATOM 958 C CA . HIS A 1 124 ? -20.660 9.108 -22.943 1.00 34.58 514 HIS A CA 1
ATOM 959 C C . HIS A 1 124 ? -19.645 8.287 -22.166 1.00 39.08 514 HIS A C 1
ATOM 960 O O . HIS A 1 124 ? -18.448 8.528 -22.212 1.00 38.82 514 HIS A O 1
ATOM 967 N N . ASN A 1 125 ? -20.162 7.312 -21.438 1.00 34.43 515 ASN A N 1
ATOM 968 C CA . ASN A 1 125 ? -19.372 6.433 -20.623 1.00 34.69 515 ASN A CA 1
ATOM 969 C C . ASN A 1 125 ? -19.839 4.975 -20.756 1.00 36.62 515 ASN A C 1
ATOM 970 O O . ASN A 1 125 ? -20.963 4.708 -21.196 1.00 32.74 515 ASN A O 1
ATOM 975 N N . ALA A 1 126 ? -18.955 4.043 -20.393 1.00 34.06 516 ALA A N 1
ATOM 976 C CA . ALA A 1 126 ? -19.255 2.627 -20.451 1.00 33.85 516 ALA A CA 1
ATOM 977 C C . ALA A 1 126 ? -19.316 2.067 -19.049 1.00 38.92 516 ALA A C 1
ATOM 978 O O . ALA A 1 126 ? -18.543 2.472 -18.184 1.00 39.60 516 ALA A O 1
ATOM 980 N N . SER A 1 127 ? -20.190 1.079 -18.847 1.00 33.55 517 SER A N 1
ATOM 981 C CA . SER A 1 127 ? -20.247 0.328 -17.611 1.00 32.26 517 SER A CA 1
ATOM 982 C C . SER A 1 127 ? -19.166 -0.754 -17.741 1.00 34.05 517 SER A C 1
ATOM 983 O O . SER A 1 127 ? -18.634 -0.986 -18.837 1.00 33.90 517 SER A O 1
ATOM 986 N N . GLY A 1 128 ? -18.936 -1.486 -16.665 1.00 30.68 518 GLY A N 1
ATOM 987 C CA . GLY A 1 128 ? -18.094 -2.666 -16.743 1.00 31.42 518 GLY A CA 1
ATOM 988 C C . GLY A 1 128 ? -18.951 -3.779 -17.324 1.00 33.15 518 GLY A C 1
ATOM 989 O O . GLY A 1 128 ? -20.157 -3.596 -17.513 1.00 32.11 518 GLY A O 1
ATOM 990 N N . TYR A 1 129 ? -18.354 -4.919 -17.654 1.00 28.33 519 TYR A N 1
ATOM 991 C CA . TYR A 1 129 ? -19.130 -6.046 -18.156 1.00 27.45 519 TYR A CA 1
ATOM 992 C C . TYR A 1 129 ? -19.711 -6.818 -16.951 1.00 31.99 519 TYR A C 1
ATOM 993 O O . TYR A 1 129 ? -19.053 -6.950 -15.920 1.00 29.90 519 TYR A O 1
ATOM 1002 N N . GLN A 1 130 ? -20.872 -7.448 -17.163 1.00 29.41 520 GLN A N 1
ATOM 1003 C CA . GLN A 1 130 ? -21.511 -8.410 -16.266 1.00 29.79 520 GLN A CA 1
ATOM 1004 C C . GLN A 1 130 ? -21.861 -9.590 -17.183 1.00 31.50 520 GLN A C 1
ATOM 1005 O O . GLN A 1 130 ? -21.990 -9.394 -18.400 1.00 30.74 520 GLN A O 1
ATOM 1011 N N . PHE A 1 131 ? -21.899 -10.805 -16.636 1.00 28.64 521 PHE A N 1
ATOM 1012 C CA . PHE A 1 131 ? -22.014 -12.035 -17.406 1.00 31.44 521 PHE A CA 1
ATOM 1013 C C . PHE A 1 131 ? -23.335 -12.772 -17.226 1.00 37.81 521 PHE A C 1
ATOM 1014 O O . PHE A 1 131 ? -23.917 -12.802 -16.145 1.00 34.99 521 PHE A O 1
ATOM 1022 N N . PHE A 1 132 ? -23.820 -13.334 -18.343 1.00 36.70 522 PHE A N 1
ATOM 1023 C CA . PHE A 1 132 ? -25.137 -13.960 -18.451 1.00 36.78 522 PHE A CA 1
ATOM 1024 C C . PHE A 1 132 ? -25.070 -15.250 -19.208 1.00 42.79 522 PHE A C 1
ATOM 1025 O O . PHE A 1 132 ? -24.266 -15.361 -20.141 1.00 41.87 522 PHE A O 1
ATOM 1033 N N . PRO A 1 133 ? -25.965 -16.230 -18.893 1.00 43.48 523 PRO A N 1
ATOM 1034 C CA . PRO A 1 133 ? -26.006 -17.459 -19.706 1.00 44.50 523 PRO A CA 1
ATOM 1035 C C . PRO A 1 133 ? -26.491 -17.123 -21.127 1.00 49.95 523 PRO A C 1
ATOM 1036 O O . PRO A 1 133 ? -27.131 -16.079 -21.327 1.00 45.60 523 PRO A O 1
ATOM 1040 N N . SER A 1 134 ? -26.212 -18.000 -22.113 1.00 51.93 524 SER A N 1
ATOM 1041 C CA . SER A 1 134 ? -26.602 -17.762 -23.512 1.00 52.71 524 SER A CA 1
ATOM 1042 C C . SER A 1 134 ? -28.108 -17.597 -23.743 1.00 56.27 524 SER A C 1
ATOM 1043 O O . SER A 1 134 ? -28.922 -18.011 -22.920 1.00 55.85 524 SER A O 1
ATOM 1046 N N . GLY A 1 135 ? -28.449 -17.003 -24.878 1.00 52.98 525 GLY A N 1
ATOM 1047 C CA . GLY A 1 135 ? -29.827 -16.830 -25.305 1.00 53.49 525 GLY A CA 1
ATOM 1048 C C . GLY A 1 135 ? -30.317 -15.415 -25.206 1.00 52.83 525 GLY A C 1
ATOM 1049 O O . GLY A 1 135 ? -29.669 -14.580 -24.572 1.00 50.77 525 GLY A O 1
ATOM 1050 N N . GLU A 1 136 ? -31.455 -15.125 -25.868 1.00 49.51 526 GLU A N 1
ATOM 1051 C CA . GLU A 1 136 ? -32.083 -13.783 -25.855 1.00 47.68 526 GLU A CA 1
ATOM 1052 C C . GLU A 1 136 ? -32.422 -13.404 -24.383 1.00 49.28 526 GLU A C 1
ATOM 1053 O O . GLU A 1 136 ? -32.974 -14.214 -23.650 1.00 47.42 526 GLU A O 1
ATOM 1059 N N . LYS A 1 137 ? -32.030 -12.210 -23.947 1.00 45.52 527 LYS A N 1
ATOM 1060 C CA . LYS A 1 137 ? -32.287 -11.736 -22.582 1.00 45.62 527 LYS A CA 1
ATOM 1061 C C . LYS A 1 137 ? -33.150 -10.492 -22.672 1.00 50.90 527 LYS A C 1
ATOM 1062 O O . LYS A 1 137 ? -32.879 -9.606 -23.498 1.00 49.15 527 LYS A O 1
ATOM 1068 N N . GLN A 1 138 ? -34.155 -10.403 -21.799 1.00 46.88 528 GLN A N 1
ATOM 1069 C CA . GLN A 1 138 ? -34.985 -9.210 -21.714 1.00 46.34 528 GLN A CA 1
ATOM 1070 C C . GLN A 1 138 ? -34.259 -8.214 -20.796 1.00 45.72 528 GLN A C 1
ATOM 1071 O O . GLN A 1 138 ? -33.606 -8.620 -19.847 1.00 45.70 528 GLN A O 1
ATOM 1077 N N . TYR A 1 139 ? -34.367 -6.919 -21.072 1.00 39.42 529 TYR A N 1
ATOM 1078 C CA . TYR A 1 139 ? -33.783 -5.903 -20.204 1.00 36.51 529 TYR A CA 1
ATOM 1079 C C . TYR A 1 139 ? -34.551 -4.594 -20.248 1.00 43.88 529 TYR A C 1
ATOM 1080 O O . TYR A 1 139 ? -35.341 -4.352 -21.170 1.00 44.42 529 TYR A O 1
ATOM 1089 N N . THR A 1 140 ? -34.364 -3.767 -19.219 1.00 38.60 530 THR A N 1
ATOM 1090 C CA . THR A 1 140 ? -35.043 -2.491 -19.184 1.00 37.08 530 THR A CA 1
ATOM 1091 C C . THR A 1 140 ? -34.058 -1.394 -19.091 1.00 35.83 530 THR A C 1
ATOM 1092 O O . THR A 1 140 ? -33.018 -1.557 -18.479 1.00 33.69 530 THR A O 1
ATOM 1096 N N . ILE A 1 141 ? -34.439 -0.232 -19.598 1.00 33.47 531 ILE A N 1
ATOM 1097 C CA . ILE A 1 141 ? -33.624 0.963 -19.517 1.00 33.64 531 ILE A CA 1
ATOM 1098 C C . ILE A 1 141 ? -34.506 2.067 -18.962 1.00 40.38 531 ILE A C 1
ATOM 1099 O O . ILE A 1 141 ? -35.548 2.360 -19.530 1.00 40.43 531 ILE A O 1
ATOM 1104 N N . ASN A 1 142 ? -34.087 2.666 -17.857 1.00 39.18 532 ASN A N 1
ATOM 1105 C CA . ASN A 1 142 ? -34.808 3.771 -17.228 1.00 41.64 532 ASN A CA 1
ATOM 1106 C C . ASN A 1 142 ? -33.898 4.986 -17.127 1.00 44.58 532 ASN A C 1
ATOM 1107 O O . ASN A 1 142 ? -32.728 4.872 -16.749 1.00 42.83 532 ASN A O 1
ATOM 1112 N N . THR A 1 143 ? -34.409 6.124 -17.595 1.00 43.00 533 THR A N 1
ATOM 1113 C CA . THR A 1 143 ? -33.709 7.405 -17.663 1.00 43.42 533 THR A CA 1
ATOM 1114 C C . THR A 1 143 ? -34.710 8.564 -17.690 1.00 52.34 533 THR A C 1
ATOM 1115 O O . THR A 1 143 ? -35.861 8.380 -18.105 1.00 53.48 533 THR A O 1
ATOM 1119 N N . THR A 1 144 ? -34.260 9.762 -17.244 1.00 50.98 534 THR A N 1
ATOM 1120 C CA . THR A 1 144 ? -35.047 11.003 -17.270 1.00 53.33 534 THR A CA 1
ATOM 1121 C C . THR A 1 144 ? -34.855 11.711 -18.644 1.00 58.19 534 THR A C 1
ATOM 1122 O O . THR A 1 144 ? -35.566 12.674 -18.948 1.00 61.48 534 THR A O 1
ATOM 1126 N N . ALA A 1 145 ? -33.896 11.224 -19.460 1.00 51.39 535 ALA A N 1
ATOM 1127 C CA . ALA A 1 145 ? -33.547 11.766 -20.779 1.00 51.06 535 ALA A CA 1
ATOM 1128 C C . ALA A 1 145 ? -34.674 11.689 -21.821 1.00 56.26 535 ALA A C 1
ATOM 1129 O O . ALA A 1 145 ? -34.691 12.494 -22.764 1.00 56.66 535 ALA A O 1
ATOM 1131 N N . VAL A 1 146 ? -35.618 10.740 -21.645 1.00 50.87 536 VAL A N 1
ATOM 1132 C CA . VAL A 1 146 ? -36.744 10.548 -22.569 1.00 50.45 536 VAL A CA 1
ATOM 1133 C C . VAL A 1 146 ? -38.104 10.706 -21.866 1.00 57.23 536 VAL A C 1
ATOM 1134 O O . VAL A 1 146 ? -38.169 10.675 -20.631 1.00 57.36 536 VAL A O 1
ATOM 1138 N N . ALA A 1 147 ? -39.191 10.850 -22.656 1.00 54.87 537 ALA A N 1
ATOM 1139 C CA . ALA A 1 147 ? -40.562 10.954 -22.141 1.00 57.76 537 ALA A CA 1
ATOM 1140 C C . ALA A 1 147 ? -40.950 9.672 -21.365 1.00 61.63 537 ALA A C 1
ATOM 1141 O O . ALA A 1 147 ? -40.513 8.584 -21.764 1.00 56.20 537 ALA A O 1
ATOM 1143 N N . PRO A 1 148 ? -41.746 9.769 -20.257 1.00 62.06 538 PRO A N 1
ATOM 1144 C CA . PRO A 1 148 ? -42.115 8.550 -19.498 1.00 62.39 538 PRO A CA 1
ATOM 1145 C C . PRO A 1 148 ? -42.956 7.548 -20.298 1.00 65.76 538 PRO A C 1
ATOM 1146 O O . PRO A 1 148 ? -43.009 6.367 -19.946 1.00 64.88 538 PRO A O 1
ATOM 1150 N N . THR A 1 149 ? -43.610 8.039 -21.367 1.00 62.16 539 THR A N 1
ATOM 1151 C CA . THR A 1 149 ? -44.446 7.272 -22.294 1.00 62.86 539 THR A CA 1
ATOM 1152 C C . THR A 1 149 ? -43.629 6.361 -23.234 1.00 61.63 539 THR A C 1
ATOM 1153 O O . THR A 1 149 ? -44.192 5.402 -23.778 1.00 63.29 539 THR A O 1
ATOM 1157 N N A CYS A 1 150 ? -42.313 6.655 -23.404 0.50 49.32 540 CYS A N 1
ATOM 1158 N N B CYS A 1 150 ? -42.348 6.683 -23.465 0.50 57.82 540 CYS A N 1
ATOM 1159 C CA A CYS A 1 150 ? -41.365 5.906 -24.246 0.50 43.90 540 CYS A CA 1
ATOM 1160 C CA B CYS A 1 150 ? -41.512 5.900 -24.369 0.50 56.64 540 CYS A CA 1
ATOM 1161 C C A CYS A 1 150 ? -41.185 4.474 -23.756 0.50 50.38 540 CYS A C 1
ATOM 1162 C C B CYS A 1 150 ? -41.163 4.516 -23.798 0.50 55.90 540 CYS A C 1
ATOM 1163 O O A CYS A 1 150 ? -41.163 4.227 -22.546 0.50 49.25 540 CYS A O 1
ATOM 1164 O O B CYS A 1 150 ? -41.084 4.334 -22.578 0.50 54.72 540 CYS A O 1
ATOM 1169 N N . LEU A 1 151 ? -40.987 3.546 -24.711 1.00 50.18 541 LEU A N 1
ATOM 1170 C CA . LEU A 1 151 ? -40.716 2.128 -24.451 1.00 51.18 541 LEU A CA 1
ATOM 1171 C C . LEU A 1 151 ? -39.415 1.910 -23.627 1.00 51.94 541 LEU A C 1
ATOM 1172 O O . LEU A 1 151 ? -38.365 2.440 -23.966 1.00 49.37 541 LEU A O 1
ATOM 1177 N N . THR A 1 152 ? -39.520 1.186 -22.511 1.00 47.67 542 THR A N 1
ATOM 1178 C CA . THR A 1 152 ? -38.376 0.916 -21.620 1.00 45.25 542 THR A CA 1
ATOM 1179 C C . THR A 1 152 ? -37.938 -0.555 -21.644 1.00 48.72 542 THR A C 1
ATOM 1180 O O . THR A 1 152 ? -36.955 -0.909 -20.993 1.00 46.18 542 THR A O 1
ATOM 1184 N N . ASP A 1 153 ? -38.668 -1.400 -22.381 1.00 46.07 543 ASP A N 1
ATOM 1185 C CA . ASP A 1 153 ? -38.394 -2.839 -22.461 1.00 45.13 543 ASP A CA 1
ATOM 1186 C C . ASP A 1 153 ? -37.671 -3.187 -23.731 1.00 45.66 543 ASP A C 1
ATOM 1187 O O . ASP A 1 153 ? -38.059 -2.733 -24.803 1.00 46.24 543 ASP A O 1
ATOM 1192 N N . PHE A 1 154 ? -36.589 -3.947 -23.613 1.00 39.13 544 PHE A N 1
ATOM 1193 C CA . PHE A 1 154 ? -35.754 -4.309 -24.750 1.00 38.64 544 PHE A CA 1
ATOM 1194 C C . PHE A 1 154 ? -35.376 -5.756 -24.661 1.00 41.92 544 PHE A C 1
ATOM 1195 O O . PHE A 1 154 ? -35.578 -6.380 -23.628 1.00 39.91 544 PHE A O 1
ATOM 1203 N N . LYS A 1 155 ? -34.822 -6.288 -25.743 1.00 42.22 545 LYS A N 1
ATOM 1204 C CA . LYS A 1 155 ? -34.381 -7.673 -25.812 1.00 44.26 545 LYS A CA 1
ATOM 1205 C C . LYS A 1 155 ? -33.005 -7.716 -26.460 1.00 47.43 545 LYS A C 1
ATOM 1206 O O . LYS A 1 155 ? -32.772 -7.064 -27.479 1.00 46.71 545 LYS A O 1
ATOM 1212 N N . SER A 1 156 ? -32.103 -8.507 -25.880 1.00 44.72 546 SER A N 1
ATOM 1213 C CA . SER A 1 156 ? -30.777 -8.703 -26.449 1.00 45.41 546 SER A CA 1
ATOM 1214 C C . SER A 1 156 ? -30.936 -9.657 -27.618 1.00 54.93 546 SER A C 1
ATOM 1215 O O . SER A 1 156 ? -31.969 -10.331 -27.717 1.00 58.72 546 SER A O 1
ATOM 1218 N N . SER A 1 157 ? -29.925 -9.747 -28.502 1.00 52.14 547 SER A N 1
ATOM 1219 C CA . SER A 1 157 ? -30.004 -10.726 -29.568 1.00 55.65 547 SER A CA 1
ATOM 1220 C C . SER A 1 157 ? -29.695 -12.132 -28.977 1.00 60.88 547 SER A C 1
ATOM 1221 O O . SER A 1 157 ? -29.451 -12.261 -27.765 1.00 56.15 547 SER A O 1
ATOM 1224 N N . ASN A 1 158 ? -29.699 -13.169 -29.825 1.00 61.78 548 ASN A N 1
ATOM 1225 C CA . ASN A 1 158 ? -29.389 -14.518 -29.394 1.00 64.03 548 ASN A CA 1
ATOM 1226 C C . ASN A 1 158 ? -27.903 -14.660 -29.100 1.00 69.64 548 ASN A C 1
ATOM 1227 O O . ASN A 1 158 ? -27.134 -15.098 -29.959 1.00 73.76 548 ASN A O 1
ATOM 1232 N N . LEU A 1 159 ? -27.536 -14.313 -27.865 1.00 63.61 549 LEU A N 1
ATOM 1233 C CA . LEU A 1 159 ? -26.214 -14.363 -27.254 1.00 63.40 549 LEU A CA 1
ATOM 1234 C C . LEU A 1 159 ? -25.533 -15.696 -27.566 1.00 73.00 549 LEU A C 1
ATOM 1235 O O . LEU A 1 159 ? -26.048 -16.754 -27.163 1.00 73.96 549 LEU A O 1
ATOM 1240 N N . ASP A 1 160 ? -24.389 -15.655 -28.287 1.00 71.62 550 ASP A N 1
ATOM 1241 C CA . ASP A 1 160 ? -23.616 -16.861 -28.605 1.00 73.87 550 ASP A CA 1
ATOM 1242 C C . ASP A 1 160 ? -22.997 -17.479 -27.322 1.00 69.97 550 ASP A C 1
ATOM 1243 O O . ASP A 1 160 ? -23.572 -17.343 -26.256 1.00 69.59 550 ASP A O 1
ATOM 1248 N N . PHE A 1 161 ? -21.890 -18.211 -27.424 1.00 61.87 551 PHE A N 1
ATOM 1249 C CA . PHE A 1 161 ? -21.234 -18.865 -26.294 1.00 58.06 551 PHE A CA 1
ATOM 1250 C C . PHE A 1 161 ? -19.889 -18.192 -26.048 1.00 58.07 551 PHE A C 1
ATOM 1251 O O . PHE A 1 161 ? -19.072 -18.100 -26.956 1.00 58.54 551 PHE A O 1
ATOM 1259 N N . GLY A 1 162 ? -19.684 -17.712 -24.822 1.00 52.06 552 GLY A N 1
ATOM 1260 C CA . GLY A 1 162 ? -18.448 -17.072 -24.388 1.00 50.97 552 GLY A CA 1
ATOM 1261 C C . GLY A 1 162 ? -18.142 -15.736 -25.042 1.00 56.18 552 GLY A C 1
ATOM 1262 O O . GLY A 1 162 ? -16.991 -15.313 -25.040 1.00 57.82 552 GLY A O 1
ATOM 1263 N N . SER A 1 163 ? -19.134 -15.061 -25.597 1.00 50.61 553 SER A N 1
ATOM 1264 C CA . SER A 1 163 ? -18.897 -13.796 -26.303 1.00 50.13 553 SER A CA 1
ATOM 1265 C C . SER A 1 163 ? -18.893 -12.562 -25.369 1.00 50.27 553 SER A C 1
ATOM 1266 O O . SER A 1 163 ? -18.995 -12.678 -24.134 1.00 49.90 553 SER A O 1
ATOM 1269 N N . ALA A 1 164 ? -18.652 -11.400 -25.949 1.00 43.92 554 ALA A N 1
ATOM 1270 C CA . ALA A 1 164 ? -18.679 -10.141 -25.216 1.00 41.37 554 ALA A CA 1
ATOM 1271 C C . ALA A 1 164 ? -19.283 -9.119 -26.138 1.00 45.34 554 ALA A C 1
ATOM 1272 O O . ALA A 1 164 ? -18.998 -9.146 -27.334 1.00 48.02 554 ALA A O 1
ATOM 1274 N N . TYR A 1 165 ? -20.187 -8.291 -25.611 1.00 38.92 555 TYR A N 1
ATOM 1275 C CA . TYR A 1 165 ? -20.907 -7.289 -26.392 1.00 39.08 555 TYR A CA 1
ATOM 1276 C C . TYR A 1 165 ? -20.972 -5.969 -25.662 1.00 37.39 555 TYR A C 1
ATOM 1277 O O . TYR A 1 165 ? -20.984 -5.932 -24.434 1.00 33.30 555 TYR A O 1
ATOM 1286 N N . THR A 1 166 ? -21.051 -4.886 -26.445 1.00 35.94 556 THR A N 1
ATOM 1287 C CA . THR A 1 166 ? -21.218 -3.518 -25.984 1.00 34.10 556 THR A CA 1
ATOM 1288 C C . THR A 1 166 ? -22.537 -3.068 -26.583 1.00 35.62 556 THR A C 1
ATOM 1289 O O . THR A 1 166 ? -22.730 -3.118 -27.795 1.00 35.56 556 THR A O 1
ATOM 1293 N N . TYR A 1 167 ? -23.445 -2.689 -25.726 1.00 30.75 557 TYR A N 1
ATOM 1294 C CA . TYR A 1 167 ? -24.760 -2.201 -26.137 1.00 30.95 557 TYR A CA 1
ATOM 1295 C C . TYR A 1 167 ? -24.742 -0.686 -26.000 1.00 33.72 557 TYR A C 1
ATOM 1296 O O . TYR A 1 167 ? -24.508 -0.173 -24.904 1.00 31.45 557 TYR A O 1
ATOM 1305 N N . VAL A 1 168 ? -24.821 0.029 -27.132 1.00 30.40 558 VAL A N 1
ATOM 1306 C CA . VAL A 1 168 ? -24.757 1.502 -27.137 1.00 29.56 558 VAL A CA 1
ATOM 1307 C C . VAL A 1 168 ? -26.176 2.048 -27.113 1.00 31.48 558 VAL A C 1
ATOM 1308 O O . VAL A 1 168 ? -26.943 1.787 -28.021 1.00 32.65 558 VAL A O 1
ATOM 1312 N N . ILE A 1 169 ? -26.505 2.826 -26.081 1.00 28.25 559 ILE A N 1
ATOM 1313 C CA . ILE A 1 169 ? -27.819 3.424 -25.891 1.00 27.05 559 ILE A CA 1
ATOM 1314 C C . ILE A 1 169 ? -27.811 4.805 -26.501 1.00 33.83 559 ILE A C 1
ATOM 1315 O O . ILE A 1 169 ? -26.992 5.625 -26.095 1.00 34.07 559 ILE A O 1
ATOM 1320 N N . ARG A 1 170 ? -28.752 5.096 -27.419 1.00 32.55 560 ARG A N 1
ATOM 1321 C CA . ARG A 1 170 ? -28.861 6.431 -28.033 1.00 33.19 560 ARG A CA 1
ATOM 1322 C C . ARG A 1 170 ? -30.302 6.849 -28.219 1.00 35.93 560 ARG A C 1
ATOM 1323 O O . ARG A 1 170 ? -31.204 6.009 -28.090 1.00 34.42 560 ARG A O 1
ATOM 1331 N N . ARG A 1 171 ? -30.501 8.112 -28.656 1.00 32.95 561 ARG A N 1
ATOM 1332 C CA . ARG A 1 171 ? -31.830 8.630 -28.988 1.00 35.18 561 ARG A CA 1
ATOM 1333 C C . ARG A 1 171 ? -32.221 8.067 -30.331 1.00 40.08 561 ARG A C 1
ATOM 1334 O O . ARG A 1 171 ? -31.410 8.099 -31.246 1.00 40.24 561 ARG A O 1
ATOM 1342 N N . ALA A 1 172 ? -33.441 7.523 -30.450 1.00 40.19 562 ALA A N 1
ATOM 1343 C CA . ALA A 1 172 ? -34.010 7.051 -31.726 1.00 41.66 562 ALA A CA 1
ATOM 1344 C C . ALA A 1 172 ? -34.576 8.259 -32.456 1.00 43.97 562 ALA A C 1
ATOM 1345 O O . ALA A 1 172 ? -34.826 9.278 -31.817 1.00 42.43 562 ALA A O 1
ATOM 1347 N N . SER A 1 173 ? -34.827 8.146 -33.778 1.00 42.60 563 SER A N 1
ATOM 1348 C CA . SER A 1 173 ? -35.382 9.247 -34.577 1.00 45.08 563 SER A CA 1
ATOM 1349 C C . SER A 1 173 ? -36.709 9.816 -34.019 1.00 51.10 563 SER A C 1
ATOM 1350 O O . SER A 1 173 ? -36.940 11.017 -34.120 1.00 50.78 563 SER A O 1
ATOM 1353 N N . ASP A 1 174 ? -37.538 8.964 -33.368 1.00 49.18 564 ASP A N 1
ATOM 1354 C CA . ASP A 1 174 ? -38.827 9.360 -32.783 1.00 51.75 564 ASP A CA 1
ATOM 1355 C C . ASP A 1 174 ? -38.700 10.022 -31.397 1.00 56.17 564 ASP A C 1
ATOM 1356 O O . ASP A 1 174 ? -39.717 10.285 -30.761 1.00 59.68 564 ASP A O 1
ATOM 1361 N N . GLY A 1 175 ? -37.469 10.271 -30.940 1.00 50.14 565 GLY A N 1
ATOM 1362 C CA . GLY A 1 175 ? -37.212 10.893 -29.642 1.00 50.10 565 GLY A 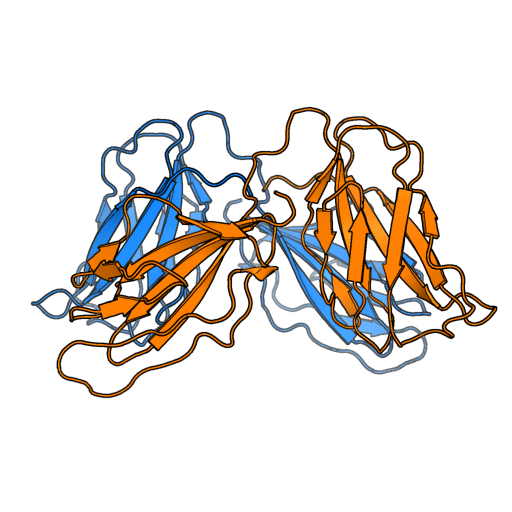CA 1
ATOM 1363 C C . GLY A 1 175 ? -37.114 9.950 -28.448 1.00 54.17 565 GLY A C 1
ATOM 1364 O O . GLY A 1 175 ? -36.787 10.393 -27.334 1.00 52.94 565 GLY A O 1
ATOM 1365 N N A CYS A 1 176 ? -37.385 8.653 -28.661 0.50 50.40 566 CYS A N 1
ATOM 1366 N N B CYS A 1 176 ? -37.406 8.651 -28.674 0.50 49.76 566 CYS A N 1
ATOM 1367 C CA A CYS A 1 176 ? -37.299 7.656 -27.596 0.50 49.39 566 CYS A CA 1
ATOM 1368 C CA B CYS A 1 176 ? -37.370 7.581 -27.670 0.50 48.48 566 CYS A CA 1
ATOM 1369 C C A CYS A 1 176 ? -35.935 6.940 -27.592 0.50 50.50 566 CYS A C 1
ATOM 1370 C C B CYS A 1 176 ? -35.969 6.925 -27.627 0.50 50.08 566 CYS A C 1
ATOM 1371 O O A CYS A 1 176 ? -34.965 7.501 -28.103 0.50 50.21 566 CYS A O 1
ATOM 1372 O O B CYS A 1 176 ? -35.015 7.499 -28.153 0.50 49.77 566 CYS A O 1
ATOM 1377 N N . LEU A 1 177 ? -35.841 5.748 -26.995 1.00 44.84 567 LEU A N 1
ATOM 1378 C CA . LEU A 1 177 ? -34.589 5.003 -26.889 1.00 43.18 567 LEU A CA 1
ATOM 1379 C C . LEU A 1 177 ? -34.425 3.939 -27.920 1.00 46.76 567 LEU A C 1
ATOM 1380 O O . LEU A 1 177 ? -35.390 3.300 -28.325 1.00 50.33 567 LEU A O 1
ATOM 1385 N N . GLU A 1 178 ? -33.166 3.689 -28.272 1.00 39.87 568 GLU A N 1
ATOM 1386 C CA . GLU A 1 178 ? -32.732 2.707 -29.255 1.00 39.74 568 GLU A CA 1
ATOM 1387 C C . GLU A 1 178 ? -31.392 2.158 -28.738 1.00 38.98 568 GLU A C 1
ATOM 1388 O O . GLU A 1 178 ? -30.607 2.898 -28.141 1.00 36.59 568 GLU A O 1
ATOM 1394 N N . VAL A 1 179 ? -31.113 0.888 -29.012 1.00 34.35 569 VAL A N 1
ATOM 1395 C CA . VAL A 1 179 ? -29.876 0.242 -28.621 1.00 33.69 569 VAL A CA 1
ATOM 1396 C C . VAL A 1 179 ? -29.182 -0.397 -29.840 1.00 38.16 569 VAL A C 1
ATOM 1397 O O . VAL A 1 179 ? -29.794 -1.192 -30.544 1.00 37.67 569 VAL A O 1
ATOM 1401 N N . LYS A 1 180 ? -27.893 -0.080 -30.052 1.00 34.35 570 LYS A N 1
ATOM 1402 C CA . LYS A 1 180 ? -27.091 -0.697 -31.103 1.00 35.85 570 LYS A CA 1
ATOM 1403 C C . LYS A 1 180 ? -26.105 -1.672 -30.453 1.00 39.12 570 LYS A C 1
ATOM 1404 O O . LYS A 1 180 ? -25.386 -1.303 -29.527 1.00 36.58 570 LYS A O 1
ATOM 1410 N N . GLU A 1 181 ? -26.069 -2.903 -30.927 1.00 37.52 571 GLU A N 1
ATOM 1411 C CA . GLU A 1 181 ? -25.195 -3.945 -30.367 1.00 39.17 571 GLU A CA 1
ATOM 1412 C C . GLU A 1 181 ? -23.892 -4.076 -31.145 1.00 42.81 571 GLU A C 1
ATOM 1413 O O . GLU A 1 181 ? -23.899 -4.123 -32.371 1.00 42.81 571 GLU A O 1
ATOM 1419 N N . PHE A 1 182 ? -22.788 -4.217 -30.427 1.00 39.07 572 PHE A N 1
ATOM 1420 C CA . PHE A 1 182 ? -21.479 -4.400 -31.054 1.00 38.70 572 PHE A CA 1
ATOM 1421 C C . PHE A 1 182 ? -20.840 -5.612 -30.423 1.00 43.49 572 PHE A C 1
ATOM 1422 O O . PHE A 1 182 ? -20.883 -5.763 -29.204 1.00 42.88 572 PHE A O 1
ATOM 1430 N N . GLU A 1 183 ? -20.238 -6.474 -31.212 1.00 42.12 573 GLU A N 1
ATOM 1431 C CA . GLU A 1 183 ? -19.554 -7.597 -30.604 1.00 42.91 573 GLU A CA 1
ATOM 1432 C C . GLU A 1 183 ? -18.143 -7.138 -30.282 1.00 46.93 573 GLU A C 1
ATOM 1433 O O . GLU A 1 183 ? -17.539 -6.402 -31.060 1.00 46.02 573 GLU A O 1
ATOM 1439 N N . ASP A 1 184 ? -17.642 -7.494 -29.119 1.00 44.30 574 ASP A N 1
ATOM 1440 C CA . ASP A 1 184 ? -16.259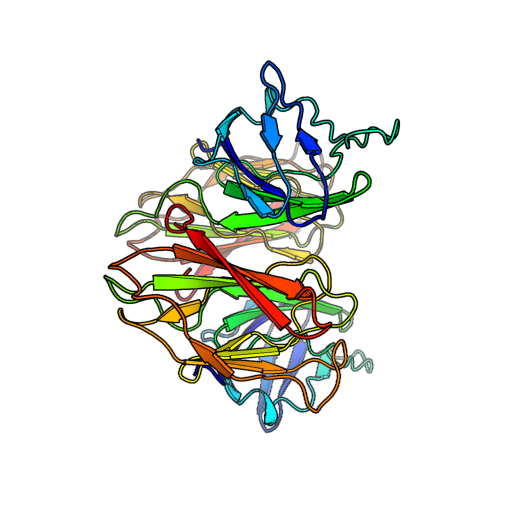 -7.177 -28.790 1.00 47.68 574 ASP A CA 1
ATOM 1441 C C . ASP A 1 184 ? -15.543 -8.507 -28.694 1.00 61.11 574 ASP A C 1
ATOM 1442 O O . ASP A 1 184 ? -16.207 -9.538 -28.497 1.00 62.96 574 ASP A O 1
ATOM 1447 N N A ILE A 1 185 ? -14.199 -8.492 -28.748 0.50 60.90 575 ILE A N 1
ATOM 1448 N N B ILE A 1 185 ? -14.200 -8.504 -28.774 0.50 61.39 575 ILE A N 1
ATOM 1449 C CA A ILE A 1 185 ? -13.383 -9.683 -28.505 0.50 64.30 575 ILE A CA 1
ATOM 1450 C CA B ILE A 1 185 ? -13.456 -9.737 -28.522 0.50 64.92 575 ILE A CA 1
ATOM 1451 C C A ILE A 1 185 ? -13.555 -9.946 -26.969 0.50 69.90 575 ILE A C 1
ATOM 1452 C C B ILE A 1 185 ? -13.564 -9.958 -26.979 0.50 70.19 575 ILE A C 1
ATOM 1453 O O A ILE A 1 185 ? -13.579 -8.969 -26.213 0.50 67.79 575 ILE A O 1
ATOM 1454 O O B ILE A 1 185 ? -13.601 -8.968 -26.240 0.50 68.04 575 ILE A O 1
ATOM 1463 N N . PRO A 1 186 ? -13.812 -11.195 -26.498 1.00 69.69 576 PRO A N 1
ATOM 1464 C CA . PRO A 1 186 ? -14.059 -11.399 -25.044 1.00 69.47 576 PRO A CA 1
ATOM 1465 C C . PRO A 1 186 ? -13.028 -10.830 -24.075 1.00 77.44 576 PRO A C 1
ATOM 1466 O O . PRO A 1 186 ? -11.839 -10.955 -24.367 1.00 79.34 576 PRO A O 1
ATOM 1470 N N . PRO A 1 187 ? -13.452 -10.170 -22.955 1.00 74.14 577 PRO A N 1
ATOM 1471 C CA . PRO A 1 187 ? -12.458 -9.614 -22.021 1.00 75.08 577 PRO A CA 1
ATOM 1472 C C . PRO A 1 187 ? -11.682 -10.707 -21.295 1.00 83.86 577 PRO A C 1
ATOM 1473 O O . PRO A 1 187 ? -12.226 -11.783 -21.021 1.00 83.97 577 PRO A O 1
ATOM 1477 N N . ASN A 1 188 ? -10.404 -10.434 -21.017 1.00 83.81 578 ASN A N 1
ATOM 1478 C CA . ASN A 1 188 ? -9.519 -11.315 -20.268 1.00 86.47 578 ASN A CA 1
ATOM 1479 C C . ASN A 1 188 ? -9.541 -10.892 -18.806 1.00 90.66 578 ASN A C 1
ATOM 1480 O O . ASN A 1 188 ? -9.548 -11.761 -17.929 1.00 90.87 578 ASN A O 1
ATOM 1485 N N . THR A 1 189 ? -9.556 -9.538 -18.560 1.00 74.59 579 THR A N 1
ATOM 1486 C CA . THR A 1 189 ? -9.574 -8.819 -17.272 1.00 103.32 579 THR A CA 1
ATOM 1487 C C . THR A 1 189 ? -8.508 -9.324 -16.298 1.00 148.58 579 THR A C 1
ATOM 1488 O O . THR A 1 189 ? -8.078 -8.583 -15.417 1.00 117.23 579 THR A O 1
ATOM 1492 N N . GLY B 1 1 ? 3.436 -8.892 -24.412 1.00 77.21 391 GLY B N 1
ATOM 1493 C CA . GLY B 1 1 ? 3.457 -7.595 -23.748 1.00 77.13 391 GLY B CA 1
ATOM 1494 C C . GLY B 1 1 ? 2.231 -7.333 -22.890 1.00 80.39 391 GLY B C 1
ATOM 1495 O O . GLY B 1 1 ? 1.107 -7.555 -23.347 1.00 80.25 391 GLY B O 1
ATOM 1496 N N . GLY B 1 2 ? 2.415 -6.897 -21.640 1.00 76.45 392 GLY B N 1
ATOM 1497 C CA . GLY B 1 2 ? 3.695 -6.582 -21.012 1.00 75.17 392 GLY B CA 1
ATOM 1498 C C . GLY B 1 2 ? 4.023 -5.117 -21.196 1.00 75.43 392 GLY B C 1
ATOM 1499 O O . GLY B 1 2 ? 3.738 -4.289 -20.319 1.00 75.40 392 GLY B O 1
ATOM 1500 N N . ASN B 1 3 ? 4.636 -4.798 -22.333 1.00 68.06 393 ASN B N 1
ATOM 1501 C CA . ASN B 1 3 ? 4.953 -3.428 -22.718 1.00 66.43 393 ASN B CA 1
ATOM 1502 C C . ASN B 1 3 ? 4.090 -3.056 -23.944 1.00 64.29 393 ASN B C 1
ATOM 1503 O O . ASN B 1 3 ? 4.382 -2.077 -24.652 1.00 62.98 393 ASN B O 1
ATOM 1508 N N . GLN B 1 4 ? 2.997 -3.840 -24.153 1.00 58.45 394 GLN B N 1
ATOM 1509 C CA . GLN B 1 4 ? 2.049 -3.648 -25.247 1.00 55.68 394 GLN B CA 1
ATOM 1510 C C . GLN B 1 4 ? 0.695 -3.069 -24.801 1.00 53.56 394 GLN B C 1
ATOM 1511 O O . GLN B 1 4 ? 0.236 -3.342 -23.708 1.00 52.88 394 GLN B O 1
ATOM 1517 N N . VAL B 1 5 ? 0.098 -2.240 -25.640 1.00 48.58 395 VAL B N 1
ATOM 1518 C CA . VAL B 1 5 ? -1.186 -1.574 -25.430 1.00 47.50 395 VAL B CA 1
ATOM 1519 C C . VAL B 1 5 ? -2.168 -1.991 -26.558 1.00 47.82 395 VAL B C 1
ATOM 1520 O O . VAL B 1 5 ? -1.852 -1.843 -27.748 1.00 45.79 395 VAL B O 1
ATOM 1524 N N . GLN B 1 6 ? -3.344 -2.522 -26.177 1.00 41.73 396 GLN B N 1
ATOM 1525 C CA . GLN B 1 6 ? -4.363 -2.891 -27.164 1.00 38.78 396 GLN B CA 1
ATOM 1526 C C . GLN B 1 6 ? -5.441 -1.828 -27.141 1.00 42.10 396 GLN B C 1
ATOM 1527 O O . GLN B 1 6 ? -5.877 -1.433 -26.061 1.00 40.97 396 GLN B O 1
ATOM 1533 N N . ILE B 1 7 ? -5.804 -1.301 -28.322 1.00 38.80 397 ILE B N 1
ATOM 1534 C CA . ILE B 1 7 ? -6.805 -0.245 -28.469 1.00 38.59 397 ILE B CA 1
ATOM 1535 C C . ILE B 1 7 ? -7.797 -0.581 -29.590 1.00 42.03 397 ILE B C 1
ATOM 1536 O O . ILE B 1 7 ? -7.400 -0.818 -30.720 1.00 42.56 397 ILE B O 1
ATOM 1541 N N . LYS B 1 8 ? -9.074 -0.503 -29.279 1.00 36.76 398 LYS B N 1
ATOM 1542 C CA . LYS B 1 8 ? -10.172 -0.603 -30.222 1.00 36.04 398 LYS B CA 1
ATOM 1543 C C . LYS B 1 8 ? -10.811 0.812 -30.220 1.00 37.29 398 LYS B C 1
ATOM 1544 O O . LYS B 1 8 ? -10.832 1.480 -29.189 1.00 35.86 398 LYS B O 1
ATOM 1550 N N . VAL B 1 9 ? -11.357 1.248 -31.346 1.00 31.65 399 VAL B N 1
ATOM 1551 C CA . VAL B 1 9 ? -12.036 2.549 -31.413 1.00 29.67 399 VAL B CA 1
ATOM 1552 C C . VAL B 1 9 ? -13.520 2.332 -31.654 1.00 29.83 399 VAL B C 1
ATOM 1553 O O . VAL B 1 9 ? -13.866 1.562 -32.512 1.00 29.06 399 VAL B O 1
ATOM 1557 N N . LEU B 1 10 ? -14.384 3.033 -30.917 1.00 28.89 400 LEU B N 1
ATOM 1558 C CA . LEU B 1 10 ? -15.819 2.942 -31.104 1.00 28.48 400 LEU B CA 1
ATOM 1559 C C . LEU B 1 10 ? -16.353 4.377 -31.206 1.00 31.49 400 LEU B C 1
ATOM 1560 O O . LEU B 1 10 ? -16.229 5.193 -30.281 1.00 29.78 400 LEU B O 1
ATOM 1565 N N . ASN B 1 11 ? -16.896 4.681 -32.386 1.00 27.48 401 ASN B N 1
ATOM 1566 C CA . ASN B 1 11 ? -17.508 5.957 -32.676 1.00 27.49 401 ASN B CA 1
ATOM 1567 C C . ASN B 1 11 ? -18.990 5.953 -32.234 1.00 31.61 401 ASN B C 1
ATOM 1568 O O . ASN B 1 11 ? -19.836 5.311 -32.849 1.00 30.10 401 ASN B O 1
ATOM 1573 N N . ILE B 1 12 ? -19.279 6.678 -31.131 1.00 28.75 402 ILE B N 1
ATOM 1574 C CA . ILE B 1 12 ? -20.620 6.757 -30.540 1.00 28.72 402 ILE B CA 1
ATOM 1575 C C . ILE B 1 12 ? -21.320 8.116 -30.792 1.00 33.60 402 ILE B C 1
ATOM 1576 O O . ILE B 1 12 ? -22.338 8.402 -30.172 1.00 33.44 402 ILE B O 1
ATOM 1581 N N . GLY B 1 13 ? -20.765 8.925 -31.691 1.00 32.09 403 GLY B N 1
ATOM 1582 C CA . GLY B 1 13 ? -21.322 10.211 -32.069 1.00 32.93 403 GLY B CA 1
ATOM 1583 C C . GLY B 1 13 ? -22.207 10.086 -33.288 1.00 36.43 403 GLY B C 1
ATOM 1584 O O . GLY B 1 13 ? -22.631 8.976 -33.639 1.00 34.68 403 GLY B O 1
ATOM 1585 N N . ASN B 1 14 ? -22.520 11.236 -33.922 1.00 34.79 404 ASN B N 1
ATOM 1586 C CA . ASN B 1 14 ? -23.427 11.295 -35.082 1.00 34.47 404 ASN B CA 1
ATOM 1587 C C . ASN B 1 14 ? -22.736 11.639 -36.403 1.00 39.02 404 ASN B C 1
ATOM 1588 O O . ASN B 1 14 ? -23.424 11.982 -37.364 1.00 38.69 404 ASN B O 1
ATOM 1593 N N . ASN B 1 15 ? -21.398 11.520 -36.474 1.00 36.88 405 ASN B N 1
ATOM 1594 C CA . ASN B 1 15 ? -20.699 11.820 -37.725 1.00 37.76 405 ASN B CA 1
ATOM 1595 C C . ASN B 1 15 ? -19.442 10.959 -37.890 1.00 37.48 405 ASN B C 1
ATOM 1596 O O . ASN B 1 15 ? -19.085 10.209 -36.977 1.00 34.91 405 ASN B O 1
ATOM 1601 N N . ASN B 1 16 ? -18.757 11.112 -39.035 1.00 35.13 406 ASN B N 1
ATOM 1602 C CA . ASN B 1 16 ? -17.515 10.417 -39.353 1.00 34.76 406 ASN B CA 1
ATOM 1603 C C . ASN B 1 16 ? -16.414 10.998 -38.540 1.00 39.98 406 ASN B C 1
ATOM 1604 O O . ASN B 1 16 ? -16.324 12.213 -38.461 1.00 38.76 406 ASN B O 1
ATOM 1609 N N . MET B 1 17 ? -15.571 10.143 -37.937 1.00 37.88 407 MET B N 1
ATOM 1610 C CA . MET B 1 17 ? -14.413 10.556 -37.147 1.00 39.95 407 MET B CA 1
ATOM 1611 C C . MET B 1 17 ? -13.164 9.824 -37.611 1.00 44.21 407 MET B C 1
ATOM 1612 O O . MET B 1 17 ? -13.230 8.671 -38.014 1.00 42.14 407 MET B O 1
ATOM 1617 N N . THR B 1 18 ? -12.025 10.471 -37.488 1.00 43.80 408 THR B N 1
ATOM 1618 C CA . THR B 1 18 ? -10.722 9.881 -37.792 1.00 43.95 408 THR B CA 1
ATOM 1619 C C . THR B 1 18 ? -9.827 9.876 -36.540 1.00 44.64 408 THR B C 1
ATOM 1620 O O . THR B 1 18 ? -9.756 10.863 -35.810 1.00 41.99 408 THR B O 1
ATOM 1624 N N . VAL B 1 19 ? -9.131 8.761 -36.331 1.00 42.20 409 VAL B N 1
ATOM 1625 C CA . VAL B 1 19 ? -8.183 8.570 -35.245 1.00 42.23 409 VAL B CA 1
ATOM 1626 C C . VAL B 1 19 ? -6.864 8.236 -35.900 1.00 49.55 409 VAL B C 1
ATOM 1627 O O . VAL B 1 19 ? -6.743 7.196 -36.556 1.00 48.26 409 VAL B O 1
ATOM 1631 N N A HIS B 1 20 ? -5.880 9.128 -35.739 0.50 47.61 410 HIS B N 1
ATOM 1632 N N B HIS B 1 20 ? -5.882 9.136 -35.765 0.50 49.59 410 HIS B N 1
ATOM 1633 C CA A HIS B 1 20 ? -4.540 8.975 -36.293 0.50 48.17 410 HIS B CA 1
ATOM 1634 C CA B HIS B 1 20 ? -4.547 8.942 -36.318 0.50 51.09 410 HIS B CA 1
ATOM 1635 C C A HIS B 1 20 ? -3.607 8.407 -35.236 0.50 53.31 410 HIS B C 1
ATOM 1636 C C B HIS B 1 20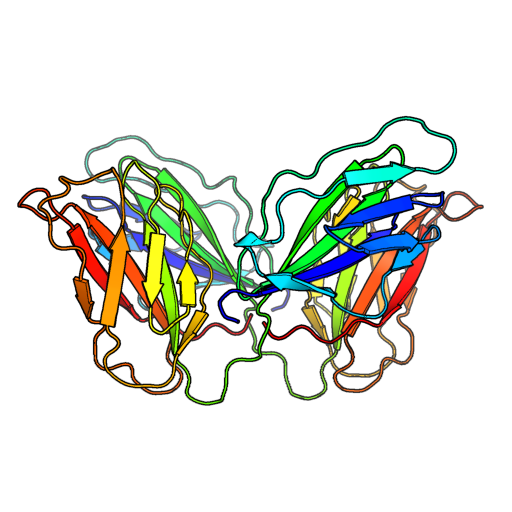 ? -3.636 8.393 -35.234 0.50 54.50 410 HIS B C 1
ATOM 1637 O O A HIS B 1 20 ? -3.335 9.078 -34.242 0.50 54.98 410 HIS B O 1
ATOM 1638 O O B HIS B 1 20 ? -3.411 9.061 -34.227 0.50 55.96 410 HIS B O 1
ATOM 1651 N N . PHE B 1 21 ? -3.151 7.165 -35.431 1.00 49.70 411 PHE B N 1
ATOM 1652 C CA . PHE B 1 21 ? -2.198 6.466 -34.560 1.00 49.82 411 PHE B CA 1
ATOM 1653 C C . PHE B 1 21 ? -0.860 6.586 -35.281 1.00 63.30 411 PHE B C 1
ATOM 1654 O O . PHE B 1 21 ? -0.880 6.833 -36.493 1.00 64.47 411 PHE B O 1
ATOM 1662 N N . PRO B 1 22 ? 0.318 6.404 -34.626 1.00 66.23 412 PRO B N 1
ATOM 1663 C CA . PRO B 1 22 ? 1.576 6.498 -35.388 1.00 70.75 412 PRO B CA 1
ATOM 1664 C C . PRO B 1 22 ? 1.637 5.433 -36.495 1.00 78.30 412 PRO B C 1
ATOM 1665 O O . PRO B 1 22 ? 1.455 4.240 -36.236 1.00 77.45 412 PRO B O 1
ATOM 1669 N N . GLY B 1 23 ? 1.751 5.904 -37.729 1.00 77.91 413 GLY B N 1
ATOM 1670 C CA . GLY B 1 23 ? 1.817 5.055 -38.913 1.00 78.78 413 GLY B CA 1
ATOM 1671 C C . GLY B 1 23 ? 0.498 4.561 -39.486 1.00 79.96 413 GLY B C 1
ATOM 1672 O O . GLY B 1 23 ? 0.504 3.989 -40.581 1.00 81.56 413 GLY B O 1
ATOM 1673 N N . ASN B 1 24 ? -0.648 4.760 -38.774 1.00 71.50 414 ASN B N 1
ATOM 1674 C CA . ASN B 1 24 ? -1.933 4.282 -39.289 1.00 68.15 414 ASN B CA 1
ATOM 1675 C C . ASN B 1 24 ? -3.152 5.104 -38.782 1.00 67.27 414 ASN B C 1
ATOM 1676 O O . ASN B 1 24 ? -3.275 5.412 -37.590 1.00 64.55 414 ASN B O 1
ATOM 1681 N N . SER B 1 25 ? -4.036 5.471 -39.729 1.00 61.44 415 SER B N 1
ATOM 1682 C CA . SER B 1 25 ? -5.253 6.246 -39.474 1.00 58.28 415 SER B CA 1
ATOM 1683 C C . SER B 1 25 ? -6.495 5.400 -39.650 1.00 58.64 415 SER B C 1
ATOM 1684 O O . SER B 1 25 ? -6.602 4.598 -40.585 1.00 59.80 415 SER B O 1
ATOM 1687 N N . VAL B 1 26 ? -7.451 5.597 -38.757 1.00 49.76 416 VAL B N 1
ATOM 1688 C CA . VAL B 1 26 ? -8.707 4.882 -38.799 1.00 46.04 416 VAL B CA 1
ATOM 1689 C C . VAL B 1 26 ? -9.864 5.883 -38.916 1.00 44.78 416 VAL B C 1
ATOM 1690 O O . VAL B 1 26 ? -9.998 6.749 -38.083 1.00 44.45 416 VAL B O 1
ATOM 1694 N N . THR B 1 27 ? -10.676 5.768 -39.957 1.00 39.37 417 THR B N 1
ATOM 1695 C CA . THR B 1 27 ? -11.869 6.593 -40.137 1.00 37.83 417 THR B CA 1
ATOM 1696 C C . THR B 1 27 ? -13.083 5.706 -39.893 1.00 39.90 417 THR B C 1
ATOM 1697 O O . THR B 1 27 ? -13.210 4.651 -40.510 1.00 38.86 417 THR B O 1
ATOM 1701 N N . LEU B 1 28 ? -13.952 6.139 -38.979 1.00 35.37 418 LEU B N 1
ATOM 1702 C CA . LEU B 1 28 ? -15.147 5.418 -38.582 1.00 33.75 418 LEU B CA 1
ATOM 1703 C C . LEU B 1 28 ? -16.396 6.212 -38.841 1.00 35.81 418 LEU B C 1
ATOM 1704 O O . LEU B 1 28 ? -16.502 7.367 -38.426 1.00 34.50 418 LEU B O 1
ATOM 1709 N N . ALA B 1 29 ? -17.397 5.551 -39.416 1.00 31.04 419 ALA B N 1
ATOM 1710 C CA . ALA B 1 29 ? -18.730 6.123 -39.558 1.00 30.90 419 ALA B CA 1
ATOM 1711 C C . ALA B 1 29 ? -19.348 6.173 -38.138 1.00 33.26 419 ALA B C 1
ATOM 1712 O O . ALA B 1 29 ? -18.870 5.475 -37.208 1.00 29.56 419 ALA B O 1
ATOM 1714 N N . GLN B 1 30 ? -20.417 6.966 -37.963 1.00 29.59 420 GLN B N 1
ATOM 1715 C CA . GLN B 1 30 ? -21.133 7.037 -36.687 1.00 30.01 420 GLN B CA 1
ATOM 1716 C C . GLN B 1 30 ? -21.630 5.646 -36.318 1.00 32.34 420 GLN B C 1
ATOM 1717 O O . GLN B 1 30 ? -21.999 4.864 -37.223 1.00 31.33 420 GLN B O 1
ATOM 1723 N N . MET B 1 31 ? -21.654 5.320 -35.012 1.00 29.82 421 MET B N 1
ATOM 1724 C CA . MET B 1 31 ? -22.170 4.004 -34.570 1.00 29.65 421 MET B CA 1
ATOM 1725 C C . MET B 1 31 ? -21.438 2.827 -35.242 1.00 32.95 421 MET B C 1
ATOM 1726 O O . MET B 1 31 ? -22.053 1.887 -35.768 1.00 30.80 421 MET B O 1
ATOM 1731 N N . SER B 1 32 ? -20.100 2.927 -35.269 1.00 29.16 422 SER B N 1
ATOM 1732 C CA . SER B 1 32 ? -19.271 1.847 -35.782 1.00 28.94 422 SER B CA 1
ATOM 1733 C C . SER B 1 32 ? -17.986 1.774 -34.981 1.00 31.37 422 SER B C 1
ATOM 1734 O O . SER B 1 32 ? -17.593 2.754 -34.339 1.00 29.36 422 SER B O 1
ATOM 1737 N N . GLN B 1 33 ? -17.324 0.624 -35.034 1.00 29.82 423 GLN B N 1
ATOM 1738 C CA . GLN B 1 33 ? -16.079 0.391 -34.322 1.00 29.93 423 GLN B CA 1
ATOM 1739 C C . GLN B 1 33 ? -15.030 -0.291 -35.218 1.00 35.55 423 GLN B C 1
ATOM 1740 O O . GLN B 1 33 ? -15.357 -0.787 -36.281 1.00 35.21 423 GLN B O 1
ATOM 1746 N N . THR B 1 34 ? -13.776 -0.347 -34.762 1.00 33.66 424 THR B N 1
ATOM 1747 C CA . THR B 1 34 ? -12.737 -1.100 -35.465 1.00 35.25 424 THR B CA 1
ATOM 1748 C C . THR B 1 34 ? -13.039 -2.558 -35.146 1.00 41.38 424 THR B C 1
ATOM 1749 O O . THR B 1 34 ? -13.422 -2.853 -34.013 1.00 40.37 424 THR B O 1
ATOM 1753 N N . ASP B 1 35 ? -12.917 -3.459 -36.132 1.00 41.80 425 ASP B N 1
ATOM 1754 C CA . ASP B 1 35 ? -13.212 -4.881 -35.948 1.00 44.03 425 ASP B CA 1
ATOM 1755 C C . ASP B 1 35 ? -12.278 -5.601 -35.006 1.00 50.68 425 ASP B C 1
ATOM 1756 O O . ASP B 1 35 ? -12.679 -6.627 -34.439 1.00 53.58 425 ASP B O 1
ATOM 1761 N N . THR B 1 36 ? -11.068 -5.069 -34.794 1.00 44.22 426 THR B N 1
ATOM 1762 C CA . THR B 1 36 ? -10.108 -5.676 -33.872 1.00 44.30 426 THR B CA 1
ATOM 1763 C C . THR B 1 36 ? -9.521 -4.626 -32.928 1.00 47.70 426 THR B C 1
ATOM 1764 O O . THR B 1 36 ? -9.724 -3.413 -33.113 1.00 45.27 426 THR B O 1
ATOM 1768 N N . PHE B 1 37 ? -8.754 -5.119 -31.933 1.00 43.42 427 PHE B N 1
ATOM 1769 C CA . PHE B 1 37 ? -7.947 -4.312 -31.038 1.00 43.16 427 PHE B CA 1
ATOM 1770 C C . PHE B 1 37 ? -6.650 -4.169 -31.790 1.00 50.52 427 PHE B C 1
ATOM 1771 O O . PHE B 1 37 ? -6.096 -5.169 -32.253 1.00 53.33 427 PHE B O 1
ATOM 1779 N N . MET B 1 38 ? -6.196 -2.944 -31.994 1.00 46.71 428 MET B N 1
ATOM 1780 C CA . MET B 1 38 ? -4.911 -2.711 -32.642 1.00 47.43 428 MET B CA 1
ATOM 1781 C C . MET B 1 38 ? -3.870 -2.752 -31.502 1.00 52.49 428 MET B C 1
ATOM 1782 O O . MET B 1 38 ? -4.159 -2.310 -30.383 1.00 51.99 428 MET B O 1
ATOM 1787 N N . THR B 1 39 ? -2.700 -3.335 -31.761 1.00 48.67 429 THR B N 1
ATOM 1788 C CA . THR B 1 39 ? -1.635 -3.490 -30.775 1.00 49.31 429 THR B CA 1
ATOM 1789 C C . THR B 1 39 ? -0.473 -2.522 -31.047 1.00 53.80 429 THR B C 1
ATOM 1790 O O . THR B 1 39 ? -0.060 -2.367 -32.189 1.00 52.48 429 THR B O 1
ATOM 1794 N N . PHE B 1 40 ? 0.058 -1.890 -29.985 1.00 50.97 430 PHE B N 1
ATOM 1795 C CA . PHE B 1 40 ? 1.159 -0.937 -30.076 1.00 52.11 430 PHE B CA 1
ATOM 1796 C C . PHE B 1 40 ? 2.125 -1.135 -28.942 1.00 56.84 430 PHE B C 1
ATOM 1797 O O . PHE B 1 40 ? 1.714 -1.521 -27.844 1.00 55.15 430 PHE B O 1
ATOM 1805 N N . ASP B 1 41 ? 3.406 -0.811 -29.175 1.00 55.90 431 ASP B N 1
ATOM 1806 C CA . ASP B 1 41 ? 4.427 -0.788 -28.120 1.00 57.10 431 ASP B CA 1
ATOM 1807 C C . ASP B 1 41 ? 4.231 0.582 -27.495 1.00 59.14 431 ASP B C 1
ATOM 1808 O O . ASP B 1 41 ? 4.142 1.569 -28.239 1.00 58.06 431 ASP B O 1
ATOM 1813 N N . ILE B 1 42 ? 4.091 0.636 -26.148 1.00 56.37 432 ILE B N 1
ATOM 1814 C CA . ILE B 1 42 ? 3.825 1.872 -25.378 1.00 56.40 432 ILE B CA 1
ATOM 1815 C C . ILE B 1 42 ? 4.777 3.021 -25.764 1.00 62.04 432 ILE B C 1
ATOM 1816 O O . ILE B 1 42 ? 4.308 4.147 -25.920 1.00 62.24 432 ILE B O 1
ATOM 1821 N N . ASP B 1 43 ? 6.087 2.724 -25.941 1.00 61.11 433 ASP B N 1
ATOM 1822 C CA . ASP B 1 43 ? 7.126 3.699 -26.302 1.00 63.70 433 ASP B CA 1
ATOM 1823 C C . ASP B 1 43 ? 6.909 4.296 -27.702 1.00 69.49 433 ASP B C 1
ATOM 1824 O O . ASP B 1 43 ? 7.367 5.403 -27.968 1.00 71.55 433 ASP B O 1
ATOM 1829 N N . LYS B 1 44 ? 6.233 3.546 -28.587 1.00 66.50 434 LYS B N 1
ATOM 1830 C CA . LYS B 1 44 ? 5.941 3.934 -29.977 1.00 66.97 434 LYS B CA 1
ATOM 1831 C C . LYS B 1 44 ? 4.581 4.635 -30.108 1.00 69.75 434 LYS B C 1
ATOM 1832 O O . LYS B 1 44 ? 4.256 5.141 -31.174 1.00 71.02 434 LYS B O 1
ATOM 1838 N N . LEU B 1 45 ? 3.815 4.700 -29.020 1.00 65.33 435 LEU B N 1
ATOM 1839 C CA . LEU B 1 45 ? 2.509 5.360 -28.975 1.00 64.73 435 LEU B CA 1
ATOM 1840 C C . LEU B 1 45 ? 2.765 6.791 -28.517 1.00 73.21 435 LEU B C 1
ATOM 1841 O O . LEU B 1 45 ? 2.371 7.191 -27.416 1.00 71.50 435 LEU B O 1
ATOM 1846 N N . THR B 1 46 ? 3.483 7.540 -29.378 1.00 74.75 436 THR B N 1
ATOM 1847 C CA . THR B 1 46 ? 3.951 8.913 -29.190 1.00 78.37 436 THR B CA 1
ATOM 1848 C C . THR B 1 46 ? 2.793 9.901 -28.969 1.00 82.57 436 THR B C 1
ATOM 1849 O O . THR B 1 46 ? 2.842 10.703 -28.026 1.00 84.90 436 THR B O 1
ATOM 1853 N N . SER B 1 47 ? 1.781 9.857 -29.847 1.00 76.24 437 SER B N 1
ATOM 1854 C CA . SER B 1 47 ? 0.587 10.704 -29.792 1.00 75.11 437 SER B CA 1
ATOM 1855 C C . SER B 1 47 ? -0.542 10.075 -30.587 1.00 74.56 437 SER B C 1
ATOM 1856 O O . SER B 1 47 ? -0.289 9.233 -31.454 1.00 75.22 437 SER B O 1
ATOM 1859 N N . ILE B 1 48 ? -1.791 10.457 -30.261 1.00 64.77 438 ILE B N 1
ATOM 1860 C CA . ILE B 1 48 ? -3.000 9.995 -30.937 1.00 60.03 438 ILE B CA 1
ATOM 1861 C C . ILE B 1 48 ? -3.863 11.221 -31.165 1.00 59.31 438 ILE B C 1
ATOM 1862 O O . ILE B 1 48 ? -4.199 11.899 -30.210 1.00 59.13 438 ILE B O 1
ATOM 1867 N N . ASN B 1 49 ? -4.205 11.518 -32.421 1.00 54.47 439 ASN B N 1
ATOM 1868 C CA . ASN B 1 49 ? -5.031 12.678 -32.783 1.00 54.86 439 ASN B CA 1
ATOM 1869 C C . ASN B 1 49 ? -6.385 12.220 -33.231 1.00 54.93 439 ASN B C 1
ATOM 1870 O O . ASN B 1 49 ? -6.479 11.199 -33.911 1.00 53.66 439 ASN B O 1
ATOM 1875 N N . ILE B 1 50 ? -7.433 12.983 -32.860 1.00 51.52 440 ILE B N 1
ATOM 1876 C CA . ILE B 1 50 ? -8.852 12.712 -33.120 1.00 50.38 440 ILE B CA 1
ATOM 1877 C C . ILE B 1 50 ? -9.447 13.893 -33.833 1.00 57.50 440 ILE B C 1
ATOM 1878 O O . ILE B 1 50 ? -9.268 15.023 -33.376 1.00 59.76 440 ILE B O 1
ATOM 1883 N N . SER B 1 51 ? -10.091 13.646 -34.989 1.00 53.16 441 SER B N 1
ATOM 1884 C CA . SER B 1 51 ? -10.711 14.714 -35.781 1.00 55.44 441 SER B CA 1
ATOM 1885 C C .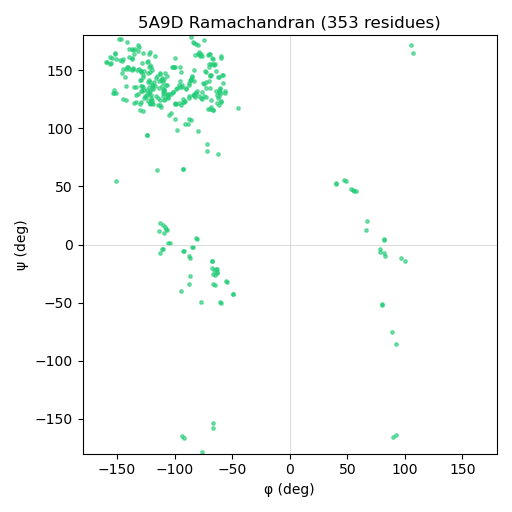 SER B 1 51 ? -12.076 14.275 -36.290 1.00 59.65 441 SER B C 1
ATOM 1886 O O . SER B 1 51 ? -12.354 13.075 -36.344 1.00 54.37 441 SER B O 1
ATOM 1889 N N . SER B 1 52 ? -12.910 15.259 -36.669 1.00 61.74 442 SER B N 1
ATOM 1890 C CA . SER B 1 52 ? -14.251 15.077 -37.199 1.00 62.42 442 SER B CA 1
ATOM 1891 C C . SER B 1 52 ? -14.359 15.687 -38.580 1.00 74.41 442 SER B C 1
ATOM 1892 O O . SER B 1 52 ? -13.735 16.718 -38.861 1.00 74.55 442 SER B O 1
ATOM 1895 N N . SER B 1 53 ? -15.218 15.082 -39.421 1.00 75.65 443 SER B N 1
ATOM 1896 C CA . SER B 1 53 ? -15.533 15.573 -40.766 1.00 79.26 443 SER B CA 1
ATOM 1897 C C . SER B 1 53 ? -16.148 16.979 -40.657 1.00 88.95 443 SER B C 1
ATOM 1898 O O . SER B 1 53 ? -16.990 17.224 -39.779 1.00 88.06 443 SER B O 1
ATOM 1901 N N . GLY B 1 54 ? -15.662 17.893 -41.500 1.00 90.65 444 GLY B N 1
ATOM 1902 C CA . GLY B 1 54 ? -16.099 19.287 -41.537 1.00 94.29 444 GLY B CA 1
ATOM 1903 C C . GLY B 1 54 ? -15.483 20.162 -40.461 1.00 99.99 444 GLY B C 1
ATOM 1904 O O . GLY B 1 54 ? -14.950 21.232 -40.769 1.00 103.75 444 GLY B O 1
ATOM 1905 N N . SER B 1 55 ? -15.568 19.714 -39.185 1.00 93.94 445 SER B N 1
ATOM 1906 C CA . SER B 1 55 ? -15.047 20.397 -37.999 1.00 95.05 445 SER B CA 1
ATOM 1907 C C . SER B 1 55 ? -13.502 20.461 -38.017 1.00 100.86 445 SER B C 1
ATOM 1908 O O . SER B 1 55 ? -12.849 19.411 -37.962 1.00 97.78 445 SER B O 1
ATOM 1911 N N . PRO B 1 56 ? -12.898 21.681 -38.089 1.00 102.13 446 PRO B N 1
ATOM 1912 C CA . PRO B 1 56 ? -11.424 21.780 -38.149 1.00 103.43 446 PRO B CA 1
ATOM 1913 C C . PRO B 1 56 ? -10.673 21.355 -36.884 1.00 104.62 446 PRO B C 1
ATOM 1914 O O . PRO B 1 56 ? -9.454 21.145 -36.936 1.00 105.21 446 PRO B O 1
ATOM 1918 N N . GLY B 1 57 ? -11.409 21.227 -35.776 1.00 97.38 447 GLY B N 1
ATOM 1919 C CA . GLY B 1 57 ? -10.887 20.832 -34.476 1.00 94.50 447 GLY B CA 1
ATOM 1920 C C . GLY B 1 57 ? -10.237 19.466 -34.467 1.00 92.07 447 GLY B C 1
ATOM 1921 O O . GLY B 1 57 ? -10.855 18.469 -34.851 1.00 89.44 447 GLY B O 1
ATOM 1922 N N . VAL B 1 58 ? -8.961 19.438 -34.056 1.00 86.13 448 VAL B N 1
ATOM 1923 C CA . VAL B 1 58 ? -8.131 18.244 -33.914 1.00 81.68 448 VAL B CA 1
ATOM 1924 C C . VAL B 1 58 ? -7.729 18.177 -32.440 1.00 79.73 448 VAL B C 1
ATOM 1925 O O . VAL B 1 58 ? -7.127 19.114 -31.913 1.00 81.37 448 VAL B O 1
ATOM 1929 N N . THR B 1 59 ? -8.083 17.071 -31.781 1.00 69.85 449 THR B N 1
ATOM 1930 C CA . THR B 1 59 ? -7.822 16.831 -30.369 1.00 67.60 449 THR B CA 1
ATOM 1931 C C . THR B 1 59 ? -6.749 15.755 -30.192 1.00 66.48 449 THR B C 1
ATOM 1932 O O . THR B 1 59 ? -6.837 14.700 -30.806 1.00 63.61 449 THR B O 1
ATOM 1936 N N . THR B 1 60 ? -5.767 16.018 -29.322 1.00 62.00 450 THR B N 1
ATOM 1937 C CA . THR B 1 60 ? -4.704 15.073 -28.997 1.00 61.04 450 THR B CA 1
ATOM 1938 C C . THR B 1 60 ? -5.093 14.311 -27.723 1.00 65.96 450 THR B C 1
ATOM 1939 O O . THR B 1 60 ? -5.547 14.919 -26.741 1.00 63.87 450 THR B O 1
ATOM 1943 N N . VAL B 1 61 ? -4.886 12.980 -27.747 1.00 64.29 451 VAL B N 1
ATOM 1944 C CA . VAL B 1 61 ? -5.122 12.098 -26.606 1.00 65.06 451 VAL B CA 1
ATOM 1945 C C . VAL B 1 61 ? -3.902 12.239 -25.679 1.00 81.41 451 VAL B C 1
ATOM 1946 O O . VAL B 1 61 ? -2.833 11.677 -25.940 1.00 83.03 451 VAL B O 1
ATOM 1950 N N . ALA B 1 62 ? -4.042 13.077 -24.654 1.00 86.54 452 ALA B N 1
ATOM 1951 C CA . ALA B 1 62 ? -2.995 13.302 -23.649 1.00 90.71 452 ALA B CA 1
ATOM 1952 C C . ALA B 1 62 ? -3.188 12.224 -22.586 1.00 97.77 452 ALA B C 1
ATOM 1953 O O . ALA B 1 62 ? -2.224 11.820 -21.925 1.00 99.34 452 ALA B O 1
ATOM 1955 N N . HIS B 1 63 ? -4.457 11.752 -22.458 1.00 93.59 453 HIS B N 1
ATOM 1956 C CA . HIS B 1 63 ? -4.922 10.701 -21.555 1.00 92.29 453 HIS B CA 1
ATOM 1957 C C . HIS B 1 63 ? -4.115 9.432 -21.799 1.00 91.44 453 HIS B C 1
ATOM 1958 O O . HIS B 1 63 ? -3.911 9.042 -22.954 1.00 90.66 453 HIS B O 1
ATOM 1965 N N . ASP B 1 64 ? -3.630 8.816 -20.711 1.00 83.93 454 ASP B N 1
ATOM 1966 C CA . ASP B 1 64 ? -2.783 7.642 -20.789 1.00 80.49 454 ASP B CA 1
ATOM 1967 C C . ASP B 1 64 ? -3.535 6.304 -21.048 1.00 76.00 454 ASP B C 1
ATOM 1968 O O . ASP B 1 64 ? -4.770 6.182 -20.975 1.00 72.84 454 ASP B O 1
ATOM 1973 N N . PHE B 1 65 ? -2.702 5.332 -21.417 1.00 66.90 455 PHE B N 1
ATOM 1974 C CA . PHE B 1 65 ? -2.911 3.949 -21.768 1.00 62.35 455 PHE B CA 1
ATOM 1975 C C . PHE B 1 65 ? -1.928 3.153 -20.925 1.00 64.57 455 PHE B C 1
ATOM 1976 O O . PHE B 1 65 ? -0.771 3.566 -20.765 1.00 65.21 455 PHE B O 1
ATOM 1984 N N . GLU B 1 66 ? -2.391 2.041 -20.358 1.00 57.69 456 GLU B N 1
ATOM 1985 C CA . GLU B 1 66 ? -1.544 1.198 -19.541 1.00 57.27 456 GLU B CA 1
ATOM 1986 C C . GLU B 1 66 ? -1.025 0.033 -20.345 1.00 57.77 456 GLU B C 1
ATOM 1987 O O . GLU B 1 66 ? -1.793 -0.650 -21.037 1.00 55.86 456 GLU B O 1
ATOM 1993 N N . GLN B 1 67 ? 0.270 -0.245 -20.211 1.00 54.12 457 GLN B N 1
ATOM 1994 C CA . GLN B 1 67 ? 0.836 -1.398 -20.897 1.00 53.77 457 GLN B CA 1
ATOM 1995 C C . GLN B 1 67 ? 0.306 -2.696 -20.285 1.00 55.58 457 GLN B C 1
ATOM 1996 O O . GLN B 1 67 ? -0.005 -2.736 -19.096 1.00 55.53 457 GLN B O 1
ATOM 2002 N N . GLY B 1 68 ? 0.112 -3.699 -21.131 1.00 51.61 458 GLY B N 1
ATOM 2003 C CA . GLY B 1 68 ? -0.426 -4.996 -20.753 1.00 51.20 458 GLY B CA 1
ATOM 2004 C C . GLY B 1 68 ? -1.934 -4.997 -20.664 1.00 50.36 458 GLY B C 1
ATOM 2005 O O . GLY B 1 68 ? -2.522 -6.012 -20.286 1.00 50.51 458 GLY B O 1
ATOM 2006 N N . HIS B 1 69 ? -2.567 -3.864 -21.032 1.00 42.50 459 HIS B N 1
ATOM 2007 C CA . HIS B 1 69 ? -4.018 -3.697 -20.971 1.00 40.14 459 HIS B CA 1
ATOM 2008 C C . HIS B 1 69 ? -4.685 -3.384 -22.304 1.00 41.24 459 HIS B C 1
ATOM 2009 O O . HIS B 1 69 ? -4.054 -2.815 -23.216 1.00 39.41 459 HIS B O 1
ATOM 2016 N N . ARG B 1 70 ? -5.976 -3.788 -22.401 1.00 36.94 460 ARG B N 1
ATOM 2017 C CA . ARG B 1 70 ? -6.861 -3.497 -23.526 1.00 34.96 460 ARG B CA 1
ATOM 2018 C C . ARG B 1 70 ? -7.648 -2.257 -23.193 1.00 37.15 460 ARG B C 1
ATOM 2019 O O . ARG B 1 70 ? -7.996 -2.028 -22.027 1.00 34.88 460 ARG B O 1
ATOM 2027 N N . HIS B 1 71 ? -7.982 -1.478 -24.219 1.00 34.66 461 HIS B N 1
ATOM 2028 C CA . HIS B 1 71 ? -8.729 -0.240 -24.019 1.00 34.77 461 HIS B CA 1
ATOM 2029 C C . HIS B 1 71 ? -9.722 -0.052 -25.136 1.00 38.27 461 HIS B C 1
ATOM 2030 O O . HIS B 1 71 ? -9.448 -0.452 -26.267 1.00 39.69 461 HIS B O 1
ATOM 2037 N N . THR B 1 72 ? -10.834 0.623 -24.842 1.00 32.98 462 THR B N 1
ATOM 2038 C CA . THR B 1 72 ? -11.780 1.041 -25.867 1.00 32.17 462 THR B CA 1
ATOM 2039 C C . THR B 1 72 ? -11.676 2.555 -25.872 1.00 36.86 462 THR B C 1
ATOM 2040 O O . THR B 1 72 ? -11.931 3.207 -24.845 1.00 35.92 462 THR B O 1
ATOM 2044 N N . LEU B 1 73 ? -11.305 3.105 -27.018 1.00 33.75 463 LEU B N 1
ATOM 2045 C CA . LEU B 1 73 ? -11.264 4.537 -27.199 1.00 34.16 463 LEU B CA 1
ATOM 2046 C C . LEU B 1 73 ? -12.651 4.936 -27.739 1.00 36.97 463 LEU B C 1
ATOM 2047 O O . LEU B 1 73 ? -12.974 4.690 -28.911 1.00 34.95 463 LEU B O 1
ATOM 2052 N N . LEU B 1 74 ? -13.483 5.518 -26.863 1.00 33.11 464 LEU B N 1
ATOM 2053 C CA . LEU B 1 74 ? -14.799 6.007 -27.268 1.00 32.24 464 LEU B CA 1
ATOM 2054 C C . LEU B 1 74 ? -14.568 7.371 -27.899 1.00 35.63 464 LEU B C 1
ATOM 2055 O O . LEU B 1 74 ? -13.825 8.161 -27.332 1.00 33.54 464 LEU B O 1
ATOM 2060 N N . VAL B 1 75 ? -15.132 7.618 -29.105 1.00 32.16 465 VAL B N 1
ATOM 2061 C CA . VAL B 1 75 ? -15.011 8.915 -29.792 1.00 31.64 465 VAL B CA 1
ATOM 2062 C C . VAL B 1 75 ? -16.425 9.412 -30.174 1.00 33.81 465 VAL B C 1
ATOM 2063 O O . VAL B 1 75 ? -17.308 8.608 -30.473 1.00 31.47 465 VAL B O 1
ATOM 2067 N N . TRP B 1 76 ? -16.635 10.733 -30.143 1.00 32.27 466 TRP B N 1
ATOM 2068 C CA . TRP B 1 76 ? -17.916 11.349 -30.513 1.00 33.60 466 TRP B CA 1
ATOM 2069 C C . TRP B 1 76 ? -17.684 12.787 -30.945 1.00 39.09 466 TRP B C 1
ATOM 2070 O O . TRP B 1 76 ? -16.610 13.337 -30.722 1.00 37.81 466 TRP B O 1
ATOM 2081 N N . ASN B 1 77 ? -18.650 13.339 -31.651 1.00 37.18 467 ASN B N 1
ATOM 2082 C CA . ASN B 1 77 ? -18.619 14.663 -32.247 1.00 40.64 467 ASN B CA 1
ATOM 2083 C C . ASN B 1 77 ? -18.687 15.774 -31.186 1.00 44.78 467 ASN B C 1
ATOM 2084 O O . ASN B 1 77 ? -19.431 15.612 -30.228 1.00 43.18 467 ASN B O 1
ATOM 2089 N N . PRO B 1 78 ? -17.943 16.894 -31.315 1.00 44.24 468 PRO B N 1
ATOM 2090 C CA . PRO B 1 78 ? -17.010 17.236 -32.406 1.00 46.03 468 PRO B CA 1
ATOM 2091 C C . PRO B 1 78 ? -15.649 16.513 -32.347 1.00 53.45 468 PRO B C 1
ATOM 2092 O O . PRO B 1 78 ? -15.215 15.970 -33.352 1.00 53.17 468 PRO B O 1
ATOM 2096 N N . SER B 1 79 ? -14.951 16.504 -31.228 1.00 52.27 469 SER B N 1
ATOM 2097 C CA . SER B 1 79 ? -13.646 15.814 -31.226 1.00 51.11 469 SER B CA 1
ATOM 2098 C C . SER B 1 79 ? -13.451 15.347 -29.819 1.00 50.55 469 SER B C 1
ATOM 2099 O O . SER B 1 79 ? -12.472 15.701 -29.143 1.00 51.55 469 SER B O 1
ATOM 2102 N N . GLN B 1 80 ? -14.443 14.603 -29.344 1.00 41.18 470 GLN B N 1
ATOM 2103 C CA . GLN B 1 80 ? -14.462 14.181 -27.960 1.00 39.01 470 GLN B CA 1
ATOM 2104 C C . GLN B 1 80 ? -14.028 12.742 -27.852 1.00 41.24 470 GLN B C 1
ATOM 2105 O O . GLN B 1 80 ? -14.186 11.988 -28.798 1.00 39.02 470 GLN B O 1
ATOM 2111 N N . TYR B 1 81 ? -13.468 12.366 -26.714 1.00 39.64 471 TYR B N 1
ATOM 2112 C CA . TYR B 1 81 ? -13.047 10.991 -26.489 1.00 38.36 471 TYR B CA 1
ATOM 2113 C C . TYR B 1 81 ? -13.084 10.626 -25.022 1.00 41.03 471 TYR B C 1
ATOM 2114 O O . TYR B 1 81 ? -13.121 11.493 -24.152 1.00 39.44 471 TYR B O 1
ATOM 2123 N N . ARG B 1 82 ? -13.047 9.323 -24.756 1.00 38.68 472 ARG B N 1
ATOM 2124 C CA . ARG B 1 82 ? -12.907 8.758 -23.424 1.00 39.07 472 ARG B CA 1
ATOM 2125 C C . ARG B 1 82 ? -12.210 7.416 -23.599 1.00 42.75 472 ARG B C 1
ATOM 2126 O O . ARG B 1 82 ? -12.633 6.594 -24.419 1.00 39.39 472 ARG B O 1
ATOM 2134 N N . VAL B 1 83 ? -11.155 7.196 -22.820 1.00 40.35 473 VAL B N 1
ATOM 2135 C CA . VAL B 1 83 ? -10.428 5.935 -22.821 1.00 39.23 473 VAL B CA 1
ATOM 2136 C C . VAL B 1 83 ? -11.102 5.094 -21.745 1.00 41.20 473 VAL B C 1
ATOM 2137 O O . VAL B 1 83 ? -11.181 5.512 -20.605 1.00 41.15 473 VAL B O 1
ATOM 2141 N N . VAL B 1 84 ? -11.576 3.915 -22.127 1.00 37.12 474 VAL B N 1
ATOM 2142 C CA . VAL B 1 84 ? -12.235 2.945 -21.258 1.00 36.74 474 VAL B CA 1
ATOM 2143 C C . VAL B 1 84 ? -11.260 1.760 -21.121 1.00 42.16 474 VAL B C 1
ATOM 2144 O O . VAL B 1 84 ? -10.728 1.243 -22.122 1.00 36.35 474 VAL B O 1
ATOM 2148 N N . LYS B 1 85 ? -11.027 1.355 -19.890 1.00 43.46 475 LYS B N 1
ATOM 2149 C CA . LYS B 1 85 ? -10.202 0.213 -19.548 1.00 45.92 475 LYS B CA 1
ATOM 2150 C C . LYS B 1 85 ? -10.975 -1.091 -19.820 1.00 52.19 475 LYS B C 1
ATOM 2151 O O . LYS B 1 85 ? -12.098 -1.262 -19.331 1.00 53.86 475 LYS B O 1
ATOM 2157 N N . ASP B 1 86 ? -10.383 -1.987 -20.621 1.00 48.13 476 ASP B N 1
ATOM 2158 C CA . ASP B 1 86 ? -11.007 -3.255 -21.003 1.00 48.89 476 ASP B CA 1
ATOM 2159 C C . ASP B 1 86 ? -10.331 -4.482 -20.352 1.00 54.15 476 ASP B C 1
ATOM 2160 O O . ASP B 1 86 ? -10.632 -5.625 -20.721 1.00 57.49 476 ASP B O 1
ATOM 2165 N N . GLY B 1 87 ? -9.438 -4.245 -19.399 1.00 45.85 477 GLY B N 1
ATOM 2166 C CA . GLY B 1 87 ? -8.773 -5.336 -18.705 1.00 45.81 477 GLY B CA 1
ATOM 2167 C C . GLY B 1 87 ? -7.462 -5.753 -19.326 1.00 46.58 477 GLY B C 1
ATOM 2168 O O . GLY B 1 87 ? -6.878 -5.018 -20.103 1.00 46.44 477 GLY B O 1
ATOM 2169 N N . LEU B 1 88 ? -6.984 -6.919 -18.959 1.00 43.14 478 LEU B N 1
ATOM 2170 C CA . LEU B 1 88 ? -5.700 -7.431 -19.408 1.00 43.10 478 LEU B CA 1
ATOM 2171 C C . LEU B 1 88 ? -5.661 -7.896 -20.857 1.00 48.94 478 LEU B C 1
ATOM 2172 O O . LEU B 1 88 ? -6.660 -8.363 -21.382 1.00 48.18 478 LEU B O 1
ATOM 2177 N N . ASN B 1 89 ? -4.494 -7.764 -21.492 1.00 48.72 479 ASN B N 1
ATOM 2178 C CA . ASN B 1 89 ? -4.263 -8.222 -22.872 1.00 51.03 479 ASN B CA 1
ATOM 2179 C C . ASN B 1 89 ? -4.329 -9.739 -22.962 1.00 60.75 479 ASN B C 1
ATOM 2180 O O . ASN B 1 89 ? -4.744 -10.261 -23.996 1.00 62.21 479 ASN B O 1
ATOM 2185 N N . GLN B 1 90 ? -3.889 -10.444 -21.899 1.00 55.37 480 GLN B N 1
ATOM 2186 C CA . GLN B 1 90 ? -3.863 -11.905 -21.841 1.00 56.40 480 GLN B CA 1
ATOM 2187 C C . GLN B 1 90 ? -4.682 -12.434 -20.685 1.00 63.20 480 GLN B C 1
ATOM 2188 O O . GLN B 1 90 ? -4.655 -11.864 -19.584 1.00 59.94 480 GLN B O 1
ATOM 2194 N N . LYS B 1 91 ? -5.413 -13.539 -20.931 1.00 64.44 481 LYS B N 1
ATOM 2195 C CA . LYS B 1 91 ? -6.206 -14.164 -19.871 1.00 66.25 481 LYS B CA 1
ATOM 2196 C C . LYS B 1 91 ? -5.231 -14.886 -18.945 1.00 71.42 481 LYS B C 1
ATOM 2197 O O . LYS B 1 91 ? -4.369 -15.624 -19.442 1.00 70.19 481 LYS B O 1
ATOM 2203 N N . PRO B 1 92 ? -5.289 -14.637 -17.616 1.00 70.02 482 PRO B N 1
ATOM 2204 C CA . PRO B 1 92 ? -4.355 -15.329 -16.718 1.00 70.55 482 PRO B CA 1
ATOM 2205 C C . PRO B 1 92 ? -4.528 -16.845 -16.766 1.00 75.52 482 PRO B C 1
ATOM 2206 O O . PRO B 1 92 ? -5.652 -17.360 -16.714 1.00 74.58 482 PRO B O 1
ATOM 2210 N N . GLU B 1 93 ? -3.402 -17.549 -16.926 1.00 73.45 483 GLU B N 1
ATOM 2211 C CA . GLU B 1 93 ? -3.374 -19.004 -16.956 1.00 73.93 483 GLU B CA 1
ATOM 2212 C C . GLU B 1 93 ? -3.726 -19.557 -15.564 1.00 77.77 483 GLU B C 1
ATOM 2213 O O . GLU B 1 93 ? -3.568 -18.856 -14.551 1.00 77.43 483 GLU B O 1
ATOM 2219 N N . LYS B 1 94 ? -4.238 -20.799 -15.525 1.00 74.14 484 LYS B N 1
ATOM 2220 C CA . LYS B 1 94 ? -4.547 -21.492 -14.279 1.00 73.51 484 LYS B CA 1
ATOM 2221 C C . LYS B 1 94 ? -3.233 -21.652 -13.508 1.00 74.63 484 LYS B C 1
ATOM 2222 O O . LYS B 1 94 ? -2.220 -22.059 -14.086 1.00 74.30 484 LYS B O 1
ATOM 2228 N N . GLY B 1 95 ? -3.246 -21.229 -12.252 1.00 69.03 485 GLY B N 1
ATOM 2229 C CA . GLY B 1 95 ? -2.087 -21.305 -11.377 1.00 67.29 485 GLY B CA 1
ATOM 2230 C C . GLY B 1 95 ? -1.302 -20.031 -11.215 1.00 67.79 485 GLY B C 1
ATOM 2231 O O . GLY B 1 95 ? -0.477 -19.951 -10.301 1.00 67.04 485 GLY B O 1
ATOM 2232 N N . GLU B 1 96 ? -1.543 -19.025 -12.090 1.00 61.42 486 GLU B N 1
ATOM 2233 C CA . GLU B 1 96 ? -0.828 -17.747 -12.002 1.00 59.97 486 GLU B CA 1
ATOM 2234 C C . GLU B 1 96 ? -1.248 -16.927 -10.784 1.00 59.40 486 GLU B C 1
ATOM 2235 O O . GLU B 1 96 ? -2.366 -17.091 -10.283 1.00 56.05 486 GLU B O 1
ATOM 2241 N N . ASN B 1 97 ? -0.323 -16.032 -10.339 1.00 55.50 487 ASN B N 1
ATOM 2242 C CA . ASN B 1 97 ? -0.477 -15.153 -9.187 1.00 56.01 487 ASN B CA 1
ATOM 2243 C C . ASN B 1 97 ? -0.863 -13.754 -9.577 1.00 61.11 487 ASN B C 1
ATOM 2244 O O . ASN B 1 97 ? -0.089 -13.064 -10.243 1.00 60.79 487 ASN B O 1
ATOM 2249 N N . GLY B 1 98 ? -1.989 -13.292 -9.060 1.00 50.08 488 GLY B N 1
ATOM 2250 C CA . GLY B 1 98 ? -2.363 -11.903 -9.263 1.00 49.31 488 GLY B CA 1
ATOM 2251 C C . GLY B 1 98 ? -1.628 -11.059 -8.250 1.00 53.00 488 GLY B C 1
ATOM 2252 O O . GLY B 1 98 ? -1.635 -11.384 -7.061 1.00 54.57 488 GLY B O 1
ATOM 2253 N N . ILE B 1 99 ? -0.918 -10.031 -8.709 1.00 48.39 489 ILE B N 1
ATOM 2254 C CA . ILE B 1 99 ? -0.174 -9.163 -7.793 1.00 46.45 489 ILE B CA 1
ATOM 2255 C C . ILE B 1 99 ? -0.537 -7.723 -8.095 1.00 47.08 489 ILE B C 1
ATOM 2256 O O . ILE B 1 99 ? -0.498 -7.314 -9.241 1.00 46.69 489 ILE B O 1
ATOM 2261 N N . ARG B 1 100 ? -0.853 -6.943 -7.066 1.00 43.75 490 ARG B N 1
ATOM 2262 C CA . ARG B 1 100 ? -1.063 -5.507 -7.229 1.00 42.74 490 ARG B CA 1
ATOM 2263 C C . ARG B 1 100 ? -0.193 -4.801 -6.220 1.00 46.33 490 ARG B C 1
ATOM 2264 O O . ARG B 1 100 ? 0.288 -5.431 -5.279 1.00 45.50 490 ARG B O 1
ATOM 2272 N N . PHE B 1 101 ? 0.008 -3.496 -6.407 1.00 44.78 491 PHE B N 1
ATOM 2273 C CA . PHE B 1 101 ? 0.815 -2.686 -5.499 1.00 44.93 491 PHE B CA 1
ATOM 2274 C C . PHE B 1 101 ? 0.007 -1.514 -4.967 1.00 48.38 491 PHE B C 1
ATOM 2275 O O . PHE B 1 101 ? -0.750 -0.882 -5.717 1.00 48.28 491 PHE B O 1
ATOM 2283 N N . VAL B 1 102 ? 0.198 -1.220 -3.677 1.00 44.46 492 VAL B N 1
ATOM 2284 C CA . VAL B 1 102 ? -0.423 -0.093 -2.997 1.00 45.59 492 VAL B CA 1
ATOM 2285 C C . VAL B 1 102 ? 0.716 0.852 -2.613 1.00 53.57 492 VAL B C 1
ATOM 2286 O O . VAL B 1 102 ? 1.674 0.433 -1.949 1.00 55.08 492 VAL B O 1
ATOM 2290 N N . ASN B 1 103 ? 0.598 2.113 -3.018 1.00 49.85 493 ASN B N 1
ATOM 2291 C CA . ASN B 1 103 ? 1.604 3.113 -2.732 1.00 51.44 493 ASN B CA 1
ATOM 2292 C C . ASN B 1 103 ? 1.158 3.963 -1.550 1.00 58.55 493 ASN B C 1
ATOM 2293 O O . ASN B 1 103 ? 0.109 4.582 -1.632 1.00 56.64 493 ASN B O 1
ATOM 2298 N N . THR B 1 104 ? 1.942 4.002 -0.455 1.00 58.63 494 THR B N 1
ATOM 2299 C CA . THR B 1 104 ? 1.591 4.851 0.688 1.00 61.32 494 THR B CA 1
ATOM 2300 C C . THR B 1 104 ? 2.498 6.087 0.741 1.00 71.58 494 THR B C 1
ATOM 2301 O O . THR B 1 104 ? 2.364 6.901 1.657 1.00 73.66 494 THR B O 1
ATOM 2305 N N . LEU B 1 105 ? 3.422 6.229 -0.231 1.00 69.53 495 LEU B N 1
ATOM 2306 C CA . LEU B 1 105 ? 4.351 7.355 -0.278 1.00 71.92 495 LEU B CA 1
ATOM 2307 C C . LEU B 1 105 ? 3.665 8.589 -0.826 1.00 78.69 495 LEU B C 1
ATOM 2308 O O . LEU B 1 105 ? 2.606 8.462 -1.437 1.00 77.00 495 LEU B O 1
ATOM 2313 N N . ASN B 1 106 ? 4.270 9.779 -0.621 1.00 79.56 496 ASN B N 1
ATOM 2314 C CA . ASN B 1 106 ? 3.742 11.076 -1.066 1.00 82.16 496 ASN B CA 1
ATOM 2315 C C . ASN B 1 106 ? 4.100 11.412 -2.532 1.00 86.22 496 ASN B C 1
ATOM 2316 O O . ASN B 1 106 ? 3.663 12.441 -3.063 1.00 88.15 496 ASN B O 1
ATOM 2321 N N . GLU B 1 107 ? 4.862 10.518 -3.181 1.00 80.60 497 GLU B N 1
ATOM 2322 C CA . GLU B 1 107 ? 5.251 10.611 -4.585 1.00 81.34 497 GLU B CA 1
ATOM 2323 C C . GLU B 1 107 ? 4.785 9.339 -5.292 1.00 82.29 497 GLU B C 1
ATOM 2324 O O . GLU B 1 107 ? 4.597 8.313 -4.634 1.00 80.08 497 GLU B O 1
ATOM 2330 N N . MET B 1 108 ? 4.623 9.398 -6.626 1.00 78.29 498 MET B N 1
ATOM 2331 C CA . MET B 1 108 ? 4.244 8.255 -7.467 1.00 75.80 498 MET B CA 1
ATOM 2332 C C . MET B 1 108 ? 5.344 7.201 -7.443 1.00 75.17 498 MET B C 1
ATOM 2333 O O . MET B 1 108 ? 6.508 7.526 -7.227 1.00 75.17 498 MET B O 1
ATOM 2338 N N . VAL B 1 109 ? 4.983 5.952 -7.701 1.00 69.01 499 VAL B N 1
ATOM 2339 C CA . VAL B 1 109 ? 5.937 4.848 -7.743 1.00 67.64 499 VAL B CA 1
ATOM 2340 C C . VAL B 1 109 ? 5.749 4.051 -9.041 1.00 67.76 499 VAL B C 1
ATOM 2341 O O . VAL B 1 109 ? 4.637 3.950 -9.544 1.00 67.23 499 VAL B O 1
ATOM 2345 N N . THR B 1 110 ? 6.823 3.469 -9.551 1.00 61.44 500 THR B N 1
ATOM 2346 C CA . THR B 1 110 ? 6.784 2.606 -10.715 1.00 60.35 500 THR B CA 1
ATOM 2347 C C . THR B 1 110 ? 7.392 1.277 -10.293 1.00 63.25 500 THR B C 1
ATOM 2348 O O . THR B 1 110 ? 8.450 1.233 -9.649 1.00 64.18 500 THR B O 1
ATOM 2352 N N . ILE B 1 111 ? 6.708 0.196 -10.639 1.00 57.48 501 ILE B N 1
ATOM 2353 C CA . ILE B 1 111 ? 7.165 -1.140 -10.295 1.00 56.46 501 ILE B CA 1
ATOM 2354 C C . ILE B 1 111 ? 7.349 -1.934 -11.565 1.00 62.15 501 ILE B C 1
ATOM 2355 O O . ILE B 1 111 ? 6.451 -1.958 -12.409 1.00 61.89 501 ILE B O 1
ATOM 2360 N N . LYS B 1 112 ? 8.501 -2.609 -11.683 1.00 59.83 502 LYS B N 1
ATOM 2361 C CA . LYS B 1 112 ? 8.806 -3.464 -12.827 1.00 60.69 502 LYS B CA 1
ATOM 2362 C C . LYS B 1 112 ? 9.029 -4.861 -12.276 1.00 62.70 502 LYS B C 1
ATOM 2363 O O . LYS B 1 112 ? 9.823 -5.031 -11.353 1.00 62.27 502 LYS B O 1
ATOM 2369 N N . MET B 1 113 ? 8.284 -5.848 -12.784 1.00 59.51 503 MET B N 1
ATOM 2370 C CA . MET B 1 113 ? 8.386 -7.231 -12.309 1.00 60.25 503 MET B CA 1
ATOM 2371 C C . MET B 1 113 ? 8.182 -8.187 -13.452 1.00 66.73 503 MET B C 1
ATOM 2372 O O . MET B 1 113 ? 7.137 -8.132 -14.106 1.00 67.01 503 MET B O 1
ATOM 2377 N N . SER B 1 114 ? 9.150 -9.102 -13.657 1.00 64.71 504 SER B N 1
ATOM 2378 C CA . SER B 1 114 ? 9.130 -10.148 -14.686 1.00 67.07 504 SER B CA 1
ATOM 2379 C C . SER B 1 114 ? 8.574 -9.676 -16.033 1.00 72.55 504 SER B C 1
ATOM 2380 O O . SER B 1 114 ? 7.629 -10.280 -16.558 1.00 72.30 504 SER B O 1
ATOM 2383 N N . GLY B 1 115 ? 9.128 -8.574 -16.541 1.00 70.54 505 GLY B N 1
ATOM 2384 C CA . GLY B 1 115 ? 8.723 -7.985 -17.810 1.00 72.31 505 GLY B CA 1
ATOM 2385 C C . GLY B 1 115 ? 7.451 -7.163 -17.789 1.00 75.52 505 GLY B C 1
ATOM 2386 O O . GLY B 1 115 ? 7.122 -6.555 -18.811 1.00 77.60 505 GLY B O 1
ATOM 2387 N N . LYS B 1 116 ? 6.715 -7.133 -16.652 1.00 68.01 506 LYS B N 1
ATOM 2388 C CA . LYS B 1 116 ? 5.472 -6.357 -16.489 1.00 65.62 506 LYS B CA 1
ATOM 2389 C C . LYS B 1 116 ? 5.739 -5.056 -15.740 1.00 68.27 506 LYS B C 1
ATOM 2390 O O . LYS B 1 116 ? 6.723 -4.969 -15.014 1.00 68.22 506 LYS B O 1
ATOM 2396 N N . VAL B 1 117 ? 4.915 -4.026 -15.978 1.00 64.02 507 VAL B N 1
ATOM 2397 C CA . VAL B 1 117 ? 5.099 -2.686 -15.403 1.00 63.03 507 VAL B CA 1
ATOM 2398 C C . VAL B 1 117 ? 3.803 -2.198 -14.767 1.00 63.29 507 VAL B C 1
ATOM 2399 O O . VAL B 1 117 ? 2.734 -2.386 -15.330 1.00 63.02 507 VAL B O 1
ATOM 2403 N N . TYR B 1 118 ? 3.927 -1.515 -13.633 1.00 57.38 508 TYR B N 1
ATOM 2404 C CA . TYR B 1 118 ? 2.857 -0.844 -12.901 1.00 54.92 508 TYR B CA 1
ATOM 2405 C C . TYR B 1 118 ? 3.394 0.569 -12.817 1.00 61.45 508 TYR B C 1
ATOM 2406 O O . TYR B 1 118 ? 4.217 0.881 -11.954 1.00 61.03 508 TYR B O 1
ATOM 2415 N N . GLU B 1 119 ? 2.999 1.393 -13.762 1.00 60.41 509 GLU B N 1
ATOM 2416 C CA . GLU B 1 119 ? 3.511 2.738 -13.896 1.00 62.06 509 GLU B CA 1
ATOM 2417 C C . GLU B 1 119 ? 2.733 3.786 -13.130 1.00 65.91 509 GLU B C 1
ATOM 2418 O O . GLU B 1 119 ? 1.497 3.825 -13.190 1.00 64.32 509 GLU B O 1
ATOM 2424 N N . ASN B 1 120 ? 3.481 4.663 -12.425 1.00 62.66 510 ASN B N 1
ATOM 2425 C CA . ASN B 1 120 ? 2.971 5.826 -11.702 1.00 62.32 510 ASN B CA 1
ATOM 2426 C C . ASN B 1 120 ? 1.782 5.543 -10.802 1.00 65.27 510 ASN B C 1
ATOM 2427 O O . ASN B 1 120 ? 0.732 6.178 -10.939 1.00 66.33 510 ASN B O 1
ATOM 2432 N N . VAL B 1 121 ? 1.928 4.572 -9.892 1.00 58.61 511 VAL B N 1
ATOM 2433 C CA . VAL B 1 121 ? 0.876 4.282 -8.927 1.00 55.71 511 VAL B CA 1
ATOM 2434 C C . VAL B 1 121 ? 0.855 5.509 -7.999 1.00 59.63 511 VAL B C 1
ATOM 2435 O O . VAL B 1 121 ? 1.861 5.816 -7.355 1.00 59.39 511 VAL B O 1
ATOM 2439 N N . THR B 1 122 ? -0.263 6.237 -7.988 1.00 55.56 512 THR B N 1
ATOM 2440 C CA . THR B 1 122 ? -0.392 7.466 -7.207 1.00 57.01 512 THR B CA 1
ATOM 2441 C C . THR B 1 122 ? -0.432 7.205 -5.677 1.00 60.84 512 THR B C 1
ATOM 2442 O O . THR B 1 122 ? -0.611 6.063 -5.248 1.00 57.23 512 THR B O 1
ATOM 2446 N N . SER B 1 123 ? -0.212 8.276 -4.874 1.00 59.21 513 SER B N 1
ATOM 2447 C CA . SER B 1 123 ? -0.207 8.265 -3.408 1.00 58.14 513 SER B CA 1
ATOM 2448 C C . SER B 1 123 ? -1.501 7.725 -2.832 1.00 55.40 513 SER B C 1
ATOM 2449 O O . SER B 1 123 ? -2.597 8.167 -3.205 1.00 53.42 513 SER B O 1
ATOM 2452 N N . HIS B 1 124 ? -1.360 6.774 -1.904 1.00 49.49 514 HIS B N 1
ATOM 2453 C CA . HIS B 1 124 ? -2.478 6.128 -1.215 1.00 48.31 514 HIS B CA 1
ATOM 2454 C C . HIS B 1 124 ? -3.483 5.556 -2.225 1.00 48.82 514 HIS B C 1
ATOM 2455 O O . HIS B 1 124 ? -4.682 5.813 -2.158 1.00 48.60 514 HIS B O 1
ATOM 2462 N N . ASN B 1 125 ? -2.946 4.841 -3.205 1.00 42.54 515 ASN B N 1
ATOM 2463 C CA . ASN B 1 125 ? -3.721 4.238 -4.254 1.00 42.81 515 ASN B CA 1
ATOM 2464 C C . ASN B 1 125 ? -3.206 2.847 -4.588 1.00 47.72 515 ASN B C 1
ATOM 2465 O O . ASN B 1 125 ? -2.075 2.497 -4.240 1.00 47.85 515 ASN B O 1
ATOM 2470 N N . ALA B 1 126 ? -4.053 2.049 -5.243 1.00 43.22 516 ALA B N 1
ATOM 2471 C CA . ALA B 1 126 ? -3.728 0.686 -5.632 1.00 42.05 516 ALA B CA 1
ATOM 2472 C C . ALA B 1 126 ? -3.698 0.571 -7.136 1.00 46.92 516 ALA B C 1
ATOM 2473 O O . ALA B 1 126 ? -4.487 1.218 -7.828 1.00 47.97 516 ALA B O 1
ATOM 2475 N N . SER B 1 127 ? -2.791 -0.265 -7.649 1.00 41.91 517 SER B N 1
ATOM 2476 C CA . SER B 1 127 ? -2.732 -0.596 -9.062 1.00 42.42 517 SER B CA 1
ATOM 2477 C C . SER B 1 127 ? -3.761 -1.734 -9.244 1.00 46.17 517 SER B C 1
ATOM 2478 O O . SER B 1 127 ? -4.308 -2.282 -8.267 1.00 40.78 517 SER B O 1
ATOM 2481 N N . GLY B 1 128 ? -3.971 -2.117 -10.493 1.00 45.78 518 GLY B N 1
ATOM 2482 C CA . GLY B 1 128 ? -4.772 -3.287 -10.801 1.00 45.54 518 GLY B CA 1
ATOM 2483 C C . GLY B 1 128 ? -3.836 -4.471 -10.628 1.00 49.14 518 GLY B C 1
ATOM 2484 O O . GLY B 1 128 ? -2.634 -4.288 -10.398 1.00 47.31 518 GLY B O 1
ATOM 2485 N N . TYR B 1 129 ? -4.373 -5.682 -10.707 1.00 47.53 519 TYR B N 1
ATOM 2486 C CA . TYR B 1 129 ? -3.586 -6.911 -10.637 1.00 47.44 519 TYR B CA 1
ATOM 2487 C C . TYR B 1 129 ? -3.016 -7.275 -12.018 1.00 52.90 519 TYR B C 1
ATOM 2488 O O . TYR B 1 129 ? -3.692 -7.142 -13.034 1.00 54.35 519 TYR B O 1
ATOM 2497 N N . GLN B 1 130 ? -1.796 -7.816 -12.026 1.00 51.41 520 GLN B N 1
ATOM 2498 C CA . GLN B 1 130 ? -1.138 -8.410 -13.187 1.00 52.95 520 GLN B CA 1
ATOM 2499 C C . GLN B 1 130 ? -0.719 -9.807 -12.724 1.00 56.14 520 GLN B C 1
ATOM 2500 O O . GLN B 1 130 ? -0.552 -10.003 -11.516 1.00 52.78 520 GLN B O 1
ATOM 2506 N N . PHE B 1 131 ? -0.674 -10.793 -13.649 1.00 54.96 521 PHE B N 1
ATOM 2507 C CA . PHE B 1 131 ? -0.473 -12.204 -13.311 1.00 56.04 521 PHE B CA 1
ATOM 2508 C C . PHE B 1 131 ? 0.863 -12.776 -13.743 1.00 63.32 521 PHE B C 1
ATOM 2509 O O . PHE B 1 131 ? 1.394 -12.434 -14.796 1.00 65.43 521 PHE B O 1
ATOM 2517 N N . PHE B 1 132 ? 1.422 -13.627 -12.876 1.00 60.83 522 PHE B N 1
ATOM 2518 C CA . PHE B 1 132 ? 2.764 -14.188 -13.016 1.00 63.26 522 PHE B CA 1
ATOM 2519 C C . PHE B 1 132 ? 2.788 -15.673 -12.702 1.00 75.04 522 PHE B C 1
ATOM 2520 O O . PHE B 1 132 ? 2.032 -16.116 -11.839 1.00 73.45 522 PHE B O 1
ATOM 2528 N N . PRO B 1 133 ? 3.712 -16.451 -13.312 1.00 78.55 523 PRO B N 1
ATOM 2529 C CA . PRO B 1 133 ? 3.840 -17.869 -12.927 1.00 81.78 523 PRO B CA 1
ATOM 2530 C C . PRO B 1 133 ? 4.366 -17.976 -11.487 1.00 88.39 523 PRO B C 1
ATOM 2531 O O . PRO B 1 133 ? 4.940 -17.014 -10.973 1.00 86.69 523 PRO B O 1
ATOM 2535 N N . SER B 1 134 ? 4.167 -19.130 -10.830 1.00 89.22 524 SER B N 1
ATOM 2536 C CA . SER B 1 134 ? 4.609 -19.350 -9.443 1.00 89.88 524 SER B CA 1
ATOM 2537 C C . SER B 1 134 ? 6.119 -19.208 -9.210 1.00 95.52 524 SER B C 1
ATOM 2538 O O . SER B 1 134 ? 6.913 -19.270 -10.150 1.00 97.54 524 SER B O 1
ATOM 2541 N N . GLY B 1 135 ? 6.481 -19.028 -7.944 1.00 90.77 525 GLY B N 1
ATOM 2542 C CA . GLY B 1 135 ? 7.860 -18.909 -7.503 1.00 91.65 525 GLY B CA 1
ATOM 2543 C C . GLY B 1 135 ? 8.263 -17.501 -7.138 1.00 92.09 525 GLY B C 1
ATOM 2544 O O . GLY B 1 135 ? 7.522 -16.547 -7.396 1.00 89.08 525 GLY B O 1
ATOM 2545 N N . GLU B 1 136 ? 9.469 -17.375 -6.560 1.00 89.16 526 GLU B N 1
ATOM 2546 C CA . GLU B 1 136 ? 10.068 -16.108 -6.153 1.00 86.88 526 GLU B CA 1
ATOM 2547 C C . GLU B 1 136 ? 10.292 -15.246 -7.391 1.00 87.96 526 GLU B C 1
ATOM 2548 O O . GLU B 1 136 ? 10.858 -15.721 -8.378 1.00 88.97 526 GLU B O 1
ATOM 2554 N N . LYS B 1 137 ? 9.810 -13.999 -7.353 1.00 80.87 527 LYS B N 1
ATOM 2555 C CA . LYS B 1 137 ? 9.979 -13.070 -8.471 1.00 79.00 527 LYS B CA 1
ATOM 2556 C C . LYS B 1 137 ? 10.808 -11.894 -8.004 1.00 79.02 527 LYS B C 1
ATOM 2557 O O . LYS B 1 137 ? 10.566 -11.360 -6.922 1.00 76.82 527 LYS B O 1
ATOM 2563 N N . GLN B 1 138 ? 11.767 -11.476 -8.822 1.00 75.38 528 GLN B N 1
ATOM 2564 C CA . GLN B 1 138 ? 12.563 -10.294 -8.542 1.00 73.69 528 GLN B CA 1
ATOM 2565 C C . GLN B 1 138 ? 11.782 -9.099 -9.074 1.00 72.77 528 GLN B C 1
ATOM 2566 O O . GLN B 1 138 ? 11.132 -9.197 -10.127 1.00 72.49 528 GLN B O 1
ATOM 2572 N N . TYR B 1 139 ? 11.831 -7.985 -8.345 1.00 65.42 529 TYR B N 1
ATOM 2573 C CA . TYR B 1 139 ? 11.183 -6.757 -8.783 1.00 62.94 529 TYR B CA 1
ATOM 2574 C C . TYR B 1 139 ? 11.931 -5.514 -8.344 1.00 69.76 529 TYR B C 1
ATOM 2575 O O . TYR B 1 139 ? 12.732 -5.558 -7.403 1.00 71.45 529 TYR B O 1
ATOM 2584 N N . THR B 1 140 ? 11.683 -4.409 -9.039 1.00 65.73 530 THR B N 1
ATOM 2585 C CA . THR B 1 140 ? 12.305 -3.122 -8.745 1.00 66.21 530 THR B CA 1
ATOM 2586 C C . THR B 1 140 ? 11.221 -2.115 -8.417 1.00 69.50 530 THR B C 1
ATOM 2587 O O . THR B 1 140 ? 10.106 -2.220 -8.941 1.00 69.99 530 THR B O 1
ATOM 2591 N N . ILE B 1 141 ? 11.545 -1.137 -7.574 1.00 64.58 531 ILE B N 1
ATOM 2592 C CA . ILE B 1 141 ? 10.661 -0.030 -7.244 1.00 64.43 531 ILE B CA 1
ATOM 2593 C C . ILE B 1 141 ? 11.464 1.236 -7.426 1.00 74.08 531 ILE B C 1
ATOM 2594 O O . ILE B 1 141 ? 12.508 1.400 -6.787 1.00 74.80 531 ILE B O 1
ATOM 2599 N N . ASN B 1 142 ? 10.986 2.124 -8.303 1.00 74.46 532 ASN B N 1
ATOM 2600 C CA . ASN B 1 142 ? 11.643 3.401 -8.551 1.00 77.65 532 ASN B CA 1
ATOM 2601 C C . ASN B 1 142 ? 10.695 4.546 -8.242 1.00 83.72 532 ASN B C 1
ATOM 2602 O O . ASN B 1 142 ? 9.529 4.518 -8.641 1.00 83.85 532 ASN B O 1
ATOM 2607 N N . THR B 1 143 ? 11.176 5.493 -7.432 1.00 81.26 533 THR B N 1
ATOM 2608 C CA . THR B 1 143 ? 10.431 6.654 -6.951 1.00 81.54 533 THR B CA 1
ATOM 2609 C C . THR B 1 143 ? 11.388 7.790 -6.583 1.00 89.41 533 THR B C 1
ATOM 2610 O O . THR B 1 143 ? 12.559 7.539 -6.287 1.00 89.85 533 THR B O 1
ATOM 2614 N N . THR B 1 144 ? 10.880 9.028 -6.596 1.00 88.61 534 THR B N 1
ATOM 2615 C CA . THR B 1 144 ? 11.616 10.234 -6.209 1.00 91.94 534 THR B CA 1
ATOM 2616 C C . THR B 1 144 ? 11.499 10.461 -4.675 1.00 96.11 534 THR B C 1
ATOM 2617 O O . THR B 1 144 ? 12.222 11.291 -4.108 1.00 98.53 534 THR B O 1
ATOM 2621 N N . ALA B 1 145 ? 10.590 9.706 -4.024 1.00 89.60 535 ALA B N 1
ATOM 2622 C CA . ALA B 1 145 ? 10.290 9.772 -2.592 1.00 89.17 535 ALA B CA 1
ATOM 2623 C C . ALA B 1 145 ? 11.464 9.395 -1.677 1.00 93.08 535 ALA B C 1
ATOM 2624 O O . ALA B 1 145 ? 11.476 9.819 -0.520 1.00 94.24 535 ALA B O 1
ATOM 2626 N N . VAL B 1 146 ? 12.436 8.603 -2.187 1.00 88.05 536 VAL B N 1
ATOM 2627 C CA . VAL B 1 146 ? 13.609 8.156 -1.426 1.00 88.60 536 VAL B CA 1
ATOM 2628 C C . VAL B 1 146 ? 14.939 8.574 -2.086 1.00 94.34 536 VAL B C 1
ATOM 2629 O O . VAL B 1 146 ? 14.958 8.947 -3.266 1.00 93.93 536 VAL B O 1
ATOM 2633 N N . ALA B 1 147 ? 16.044 8.500 -1.308 1.00 92.12 537 ALA B N 1
ATOM 2634 C CA . ALA B 1 147 ? 17.402 8.819 -1.757 1.00 94.33 537 ALA B CA 1
ATOM 2635 C C . ALA B 1 147 ? 17.824 7.859 -2.887 1.00 97.71 537 ALA B C 1
ATOM 2636 O O . ALA B 1 147 ? 17.436 6.683 -2.841 1.00 95.37 537 ALA B O 1
ATOM 2638 N N . PRO B 1 148 ? 18.599 8.330 -3.908 1.00 95.49 538 PRO B N 1
ATOM 2639 C CA . PRO B 1 148 ? 19.003 7.426 -5.009 1.00 94.40 538 PRO B CA 1
ATOM 2640 C C . PRO B 1 148 ? 19.899 6.264 -4.571 1.00 96.44 538 PRO B C 1
ATOM 2641 O O . PRO B 1 148 ? 19.981 5.250 -5.268 1.00 95.67 538 PRO B O 1
ATOM 2645 N N . THR B 1 149 ? 20.558 6.423 -3.410 1.00 91.90 539 THR B N 1
ATOM 2646 C CA . THR B 1 149 ? 21.442 5.440 -2.777 1.00 91.03 539 THR B CA 1
ATOM 2647 C C . THR B 1 149 ? 20.680 4.247 -2.169 1.00 89.06 539 THR B C 1
ATOM 2648 O O . THR B 1 149 ? 21.288 3.183 -1.987 1.00 89.56 539 THR B O 1
ATOM 2652 N N A CYS B 1 150 ? 19.358 4.422 -1.881 0.50 80.14 540 CYS B N 1
ATOM 2653 N N B CYS B 1 150 ? 19.395 4.430 -1.816 0.50 82.98 540 CYS B N 1
ATOM 2654 C CA A CYS B 1 150 ? 18.455 3.411 -1.311 0.50 76.40 540 CYS B CA 1
ATOM 2655 C CA B CYS B 1 150 ? 18.603 3.373 -1.196 0.50 80.77 540 CYS B CA 1
ATOM 2656 C C A CYS B 1 150 ? 18.315 2.197 -2.220 0.50 78.63 540 CYS B C 1
ATOM 2657 C C B CYS B 1 150 ? 18.294 2.223 -2.166 0.50 80.47 540 CYS B C 1
ATOM 2658 O O A CYS B 1 150 ? 18.271 2.346 -3.446 0.50 77.95 540 CYS B O 1
ATOM 2659 O O B CYS B 1 150 ? 18.191 2.433 -3.379 0.50 79.75 540 CYS B O 1
ATOM 2664 N N . LEU B 1 151 ? 18.180 1.006 -1.614 1.00 74.65 541 LEU B N 1
ATOM 2665 C CA . LEU B 1 151 ? 17.951 -0.250 -2.324 1.00 73.75 541 LEU B CA 1
ATOM 2666 C C . LEU B 1 151 ? 16.595 -0.234 -3.123 1.00 76.01 541 LEU B C 1
ATOM 2667 O O . LEU B 1 151 ? 15.545 0.104 -2.572 1.00 72.35 541 LEU B O 1
ATOM 2672 N N . THR B 1 152 ? 16.657 -0.512 -4.441 1.00 74.79 542 THR B N 1
ATOM 2673 C CA . THR B 1 152 ? 15.478 -0.509 -5.323 1.00 72.75 542 THR B CA 1
ATOM 2674 C C . THR B 1 152 ? 15.105 -1.914 -5.776 1.00 76.79 542 THR B C 1
ATOM 2675 O O . THR B 1 152 ? 14.103 -2.078 -6.462 1.00 77.06 542 THR B O 1
ATOM 2679 N N . ASP B 1 153 ? 15.900 -2.923 -5.408 1.00 73.87 543 ASP B N 1
ATOM 2680 C CA . ASP B 1 153 ? 15.669 -4.312 -5.804 1.00 73.59 543 ASP B CA 1
ATOM 2681 C C . ASP B 1 153 ? 15.042 -5.091 -4.678 1.00 76.53 543 ASP B C 1
ATOM 2682 O O . ASP B 1 153 ? 15.476 -5.004 -3.530 1.00 77.03 543 ASP B O 1
ATOM 2687 N N . PHE B 1 154 ? 13.979 -5.813 -4.998 1.00 71.41 544 PHE B N 1
ATOM 2688 C CA . PHE B 1 154 ? 13.234 -6.584 -4.031 1.00 69.99 544 PHE B CA 1
ATOM 2689 C C . PHE B 1 154 ? 12.916 -7.938 -4.617 1.00 75.48 544 PHE B C 1
ATOM 2690 O O . PHE B 1 154 ? 13.097 -8.175 -5.816 1.00 75.84 544 PHE B O 1
ATOM 2698 N N . LYS B 1 155 ? 12.470 -8.836 -3.758 1.00 73.75 545 LYS B N 1
ATOM 2699 C CA . LYS B 1 155 ? 12.104 -10.186 -4.144 1.00 75.41 545 LYS B CA 1
ATOM 2700 C C . LYS B 1 155 ? 10.769 -10.525 -3.502 1.00 80.80 545 LYS B C 1
ATOM 2701 O O . LYS B 1 155 ? 10.560 -10.248 -2.312 1.00 81.14 545 LYS B O 1
ATOM 2707 N N . SER B 1 156 ? 9.868 -11.131 -4.280 1.00 76.55 546 SER B N 1
ATOM 2708 C CA . SER B 1 156 ? 8.592 -11.582 -3.756 1.00 75.47 546 SER B CA 1
ATOM 2709 C C . SER B 1 156 ? 8.888 -12.863 -2.966 1.00 83.31 546 SER B C 1
ATOM 2710 O O . SER B 1 156 ? 9.949 -13.471 -3.162 1.00 85.39 546 SER B O 1
ATOM 2713 N N . SER B 1 157 ? 7.970 -13.289 -2.090 1.00 80.01 547 SER B N 1
ATOM 2714 C CA . SER B 1 157 ? 8.192 -14.538 -1.377 1.00 82.14 547 SER B CA 1
ATOM 2715 C C . SER B 1 157 ? 7.955 -15.717 -2.358 1.00 88.10 547 SER B C 1
ATOM 2716 O O . SER B 1 157 ? 7.637 -15.480 -3.530 1.00 86.25 547 SER B O 1
ATOM 2719 N N . ASN B 1 158 ? 8.195 -16.971 -1.916 1.00 88.56 548 ASN B N 1
ATOM 2720 C CA . ASN B 1 158 ? 7.976 -18.145 -2.769 1.00 90.37 548 ASN B CA 1
ATOM 2721 C C . ASN B 1 158 ? 6.461 -18.324 -2.907 1.00 92.76 548 ASN B C 1
ATOM 2722 O O . ASN B 1 158 ? 5.844 -19.107 -2.177 1.00 93.30 548 ASN B O 1
ATOM 2727 N N . LEU B 1 159 ? 5.868 -17.525 -3.821 1.00 86.93 549 LEU B N 1
ATOM 2728 C CA . LEU B 1 159 ? 4.434 -17.425 -4.073 1.00 84.48 549 LEU B CA 1
ATOM 2729 C C . LEU B 1 159 ? 3.851 -18.715 -4.602 1.00 89.10 549 LEU B C 1
ATOM 2730 O O . LEU B 1 159 ? 4.399 -19.329 -5.517 1.00 90.40 549 LEU B O 1
ATOM 2735 N N . ASP B 1 160 ? 2.729 -19.113 -3.987 1.00 85.17 550 ASP B N 1
ATOM 2736 C CA . ASP B 1 160 ? 1.972 -20.350 -4.155 1.00 86.92 550 ASP B CA 1
ATOM 2737 C C . ASP B 1 160 ? 1.305 -20.501 -5.545 1.00 89.94 550 ASP B C 1
ATOM 2738 O O . ASP B 1 160 ? 1.784 -19.926 -6.517 1.00 90.74 550 ASP B O 1
ATOM 2743 N N . PHE B 1 161 ? 0.258 -21.337 -5.651 1.00 84.95 551 PHE B N 1
ATOM 2744 C CA . PHE B 1 161 ? -0.439 -21.605 -6.907 1.00 83.92 551 PHE B CA 1
ATOM 2745 C C . PHE B 1 161 ? -1.824 -20.973 -6.870 1.00 80.64 551 PHE B C 1
ATOM 2746 O O . PHE B 1 161 ? -2.602 -21.264 -5.955 1.00 79.69 551 PHE B O 1
ATOM 2754 N N . GLY B 1 162 ? -2.112 -20.120 -7.858 1.00 72.78 552 GLY B N 1
ATOM 2755 C CA . GLY B 1 162 ? -3.392 -19.421 -7.986 1.00 68.76 552 GLY B CA 1
ATOM 2756 C C . GLY B 1 162 ? -3.662 -18.415 -6.879 1.00 66.80 552 GLY B C 1
ATOM 2757 O O . GLY B 1 162 ? -4.792 -17.955 -6.709 1.00 66.73 552 GLY B O 1
ATOM 2758 N N . SER B 1 163 ? -2.625 -18.106 -6.089 1.00 60.23 553 SER B N 1
ATOM 2759 C CA . SER B 1 163 ? -2.672 -17.182 -4.955 1.00 56.89 553 SER B CA 1
ATOM 2760 C C . SER B 1 163 ? -2.512 -15.737 -5.404 1.00 53.69 553 SER B C 1
ATOM 2761 O O . SER B 1 163 ? -1.695 -15.469 -6.271 1.00 50.79 553 SER B O 1
ATOM 2764 N N . ALA B 1 164 ? -3.271 -14.809 -4.783 1.00 48.22 554 ALA B N 1
ATOM 2765 C CA . ALA B 1 164 ? -3.222 -13.368 -5.077 1.00 45.68 554 ALA B CA 1
ATOM 2766 C C . ALA B 1 164 ? -2.559 -12.616 -3.949 1.00 46.69 554 ALA B C 1
ATOM 2767 O O . ALA B 1 164 ? -2.701 -13.016 -2.792 1.00 45.53 554 ALA B O 1
ATOM 2769 N N . TYR B 1 165 ? -1.844 -11.527 -4.265 1.00 42.69 555 TYR B N 1
ATOM 2770 C CA . TYR B 1 165 ? -1.160 -10.760 -3.229 1.00 43.50 555 TYR B CA 1
ATOM 2771 C C . TYR B 1 165 ? -1.230 -9.260 -3.485 1.00 47.36 555 TYR B C 1
ATOM 2772 O O . TYR B 1 165 ? -1.307 -8.830 -4.633 1.00 45.48 555 TYR B O 1
ATOM 2781 N N . THR B 1 166 ? -1.165 -8.471 -2.408 1.00 44.45 556 THR B N 1
ATOM 2782 C CA . THR B 1 166 ? -1.087 -7.014 -2.457 1.00 44.30 556 THR B CA 1
ATOM 2783 C C . THR B 1 166 ? 0.227 -6.668 -1.743 1.00 49.54 556 THR B C 1
ATOM 2784 O O . THR B 1 166 ? 0.437 -7.083 -0.604 1.00 49.05 556 THR B O 1
ATOM 2788 N N . TYR B 1 167 ? 1.090 -5.907 -2.410 1.00 47.16 557 TYR B N 1
ATOM 2789 C CA . TYR B 1 167 ? 2.378 -5.468 -1.876 1.00 49.17 557 TYR B CA 1
ATOM 2790 C C . TYR B 1 167 ? 2.229 -4.010 -1.513 1.00 50.16 557 TYR B C 1
ATOM 2791 O O . TYR B 1 167 ? 2.013 -3.182 -2.393 1.00 49.49 557 TYR B O 1
ATOM 2800 N N . VAL B 1 168 ? 2.254 -3.702 -0.209 1.00 45.95 558 VAL B N 1
ATOM 2801 C CA . VAL B 1 168 ? 2.098 -2.327 0.264 1.00 46.25 558 VAL B CA 1
ATOM 2802 C C . VAL B 1 168 ? 3.492 -1.716 0.421 1.00 54.89 558 VAL B C 1
ATOM 2803 O O . VAL B 1 168 ? 4.313 -2.233 1.180 1.00 55.80 558 VAL B O 1
ATOM 2807 N N . ILE B 1 169 ? 3.734 -0.592 -0.275 1.00 53.46 559 ILE B N 1
ATOM 2808 C CA . ILE B 1 169 ? 5.007 0.124 -0.277 1.00 54.22 559 ILE B CA 1
ATOM 2809 C C . ILE B 1 169 ? 4.978 1.262 0.720 1.00 58.47 559 ILE B C 1
ATOM 2810 O O . ILE B 1 169 ? 4.163 2.178 0.603 1.00 57.31 559 ILE B O 1
ATOM 2815 N N . ARG B 1 170 ? 5.911 1.238 1.665 1.00 57.57 560 ARG B N 1
ATOM 2816 C CA . ARG B 1 170 ? 5.989 2.299 2.670 1.00 59.98 560 ARG B CA 1
ATOM 2817 C C . ARG B 1 170 ? 7.436 2.694 2.963 1.00 67.75 560 ARG B C 1
ATOM 2818 O O . ARG B 1 170 ? 8.361 1.982 2.565 1.00 68.38 560 ARG B O 1
ATOM 2826 N N . ARG B 1 171 ? 7.633 3.806 3.682 1.00 67.49 561 ARG B N 1
ATOM 2827 C CA . ARG B 1 171 ? 8.965 4.248 4.102 1.00 70.13 561 ARG B CA 1
ATOM 2828 C C . ARG B 1 171 ? 9.416 3.422 5.312 1.00 75.23 561 ARG B C 1
ATOM 2829 O O . ARG B 1 171 ? 8.654 3.277 6.277 1.00 75.10 561 ARG B O 1
ATOM 2837 N N . ALA B 1 172 ? 10.625 2.827 5.221 1.00 72.06 562 ALA B N 1
ATOM 2838 C CA . ALA B 1 172 ? 11.242 2.026 6.285 1.00 73.94 562 ALA B CA 1
ATOM 2839 C C . ALA B 1 172 ? 11.812 2.980 7.341 1.00 83.71 562 ALA B C 1
ATOM 2840 O O . ALA B 1 172 ? 12.027 4.161 7.041 1.00 84.21 562 ALA B O 1
ATOM 2842 N N . SER B 1 173 ? 12.094 2.477 8.558 1.00 84.47 563 SER B N 1
ATOM 2843 C CA . SER B 1 173 ? 12.661 3.299 9.642 1.00 89.27 563 SER B CA 1
ATOM 2844 C C . SER B 1 173 ? 13.963 4.041 9.254 1.00 95.86 563 SER B C 1
ATOM 2845 O O . SER B 1 173 ? 14.176 5.166 9.706 1.00 97.26 563 SER B O 1
ATOM 2848 N N . ASP B 1 174 ? 14.787 3.438 8.368 1.00 92.52 564 ASP B N 1
ATOM 2849 C CA . ASP B 1 174 ? 16.055 4.017 7.896 1.00 94.17 564 ASP B CA 1
ATOM 2850 C C . ASP B 1 174 ? 15.888 5.068 6.769 1.00 95.35 564 ASP B C 1
ATOM 2851 O O . ASP B 1 174 ? 16.888 5.537 6.222 1.00 95.68 564 ASP B O 1
ATOM 2856 N N . GLY B 1 175 ? 14.642 5.407 6.429 1.00 89.12 565 GLY B N 1
ATOM 2857 C CA . GLY B 1 175 ? 14.331 6.384 5.387 1.00 87.37 565 GLY B CA 1
ATOM 2858 C C . GLY B 1 175 ? 14.218 5.839 3.975 1.00 87.10 565 GLY B C 1
ATOM 2859 O O . GLY B 1 175 ? 13.859 6.588 3.056 1.00 86.03 565 GLY B O 1
ATOM 2860 N N A CYS B 1 176 ? 14.515 4.544 3.782 0.50 81.76 566 CYS B N 1
ATOM 2861 N N B CYS B 1 176 ? 14.536 4.539 3.794 0.50 82.03 566 CYS B N 1
ATOM 2862 C CA A CYS B 1 176 ? 14.417 3.916 2.467 0.50 79.12 566 CYS B CA 1
ATOM 2863 C CA B CYS B 1 176 ? 14.491 3.822 2.514 0.50 79.55 566 CYS B CA 1
ATOM 2864 C C A CYS B 1 176 ? 13.067 3.196 2.273 0.50 79.89 566 CYS B C 1
ATOM 2865 C C B CYS B 1 176 ? 13.101 3.172 2.302 0.50 80.11 566 CYS B C 1
ATOM 2866 O O A CYS B 1 176 ? 12.096 3.550 2.947 0.50 78.72 566 CYS B O 1
ATOM 2867 O O B CYS B 1 176 ? 12.147 3.535 2.994 0.50 78.99 566 CYS B O 1
ATOM 2872 N N . LEU B 1 177 ? 12.989 2.235 1.336 1.00 74.61 567 LEU B N 1
ATOM 2873 C CA . LEU B 1 177 ? 11.749 1.514 1.031 1.00 71.37 567 LEU B CA 1
ATOM 2874 C C . LEU B 1 177 ? 11.653 0.184 1.700 1.00 73.97 567 LEU B C 1
ATOM 2875 O O . LEU B 1 177 ? 12.650 -0.512 1.889 1.00 75.71 567 LEU B O 1
ATOM 2880 N N . GLU B 1 178 ? 10.419 -0.194 1.997 1.00 68.05 568 GLU B N 1
ATOM 2881 C CA . GLU B 1 178 ? 10.031 -1.430 2.648 1.00 66.67 568 GLU B CA 1
ATOM 2882 C C . GLU B 1 178 ? 8.712 -1.866 1.995 1.00 67.70 568 GLU B C 1
ATOM 2883 O O . GLU B 1 178 ? 7.882 -1.019 1.636 1.00 65.96 568 GLU B O 1
ATOM 2889 N N . VAL B 1 179 ? 8.529 -3.181 1.843 1.00 62.53 569 VAL B N 1
ATOM 2890 C CA . VAL B 1 179 ? 7.330 -3.744 1.248 1.00 60.12 569 VAL B CA 1
ATOM 2891 C C . VAL B 1 179 ? 6.710 -4.791 2.174 1.00 62.80 569 VAL B C 1
ATOM 2892 O O . VAL B 1 179 ? 7.386 -5.738 2.577 1.00 63.63 569 VAL B O 1
ATOM 2896 N N . LYS B 1 180 ? 5.409 -4.629 2.490 1.00 57.86 570 LYS B N 1
ATOM 2897 C CA . LYS B 1 180 ? 4.667 -5.595 3.290 1.00 56.50 570 LYS B CA 1
ATOM 2898 C C . LYS B 1 180 ? 3.737 -6.362 2.342 1.00 57.17 570 LYS B C 1
ATOM 2899 O O . LYS B 1 180 ? 2.987 -5.750 1.585 1.00 53.47 570 LYS B O 1
ATOM 2905 N N . GLU B 1 181 ? 3.809 -7.702 2.381 1.00 55.16 571 GLU B N 1
ATOM 2906 C CA . GLU B 1 181 ? 2.999 -8.577 1.531 1.00 53.98 571 GLU B CA 1
ATOM 2907 C C . GLU B 1 181 ? 1.726 -9.013 2.237 1.00 56.00 571 GLU B C 1
ATOM 2908 O O . GLU B 1 181 ? 1.760 -9.410 3.395 1.00 58.13 571 GLU B O 1
ATOM 2914 N N . PHE B 1 182 ? 0.612 -8.994 1.513 1.00 49.24 572 PHE B N 1
ATOM 2915 C CA . PHE B 1 182 ? -0.667 -9.438 2.049 1.00 48.72 572 PHE B CA 1
ATOM 2916 C C . PHE B 1 182 ? -1.230 -10.438 1.091 1.00 52.42 572 PHE B C 1
ATOM 2917 O O . PHE B 1 182 ? -1.214 -10.197 -0.105 1.00 52.09 572 PHE B O 1
ATOM 2925 N N . GLU B 1 183 ? -1.751 -11.546 1.589 1.00 48.96 573 GLU B N 1
ATOM 2926 C CA . GLU B 1 183 ? -2.369 -12.489 0.680 1.00 49.12 573 GLU B CA 1
ATOM 2927 C C . GLU B 1 183 ? -3.820 -12.069 0.521 1.00 49.87 573 GLU B C 1
ATOM 2928 O O . GLU B 1 183 ? -4.448 -11.685 1.505 1.00 50.31 573 GLU B O 1
ATOM 2934 N N . ASP B 1 184 ? -4.350 -12.134 -0.696 1.00 43.91 574 ASP B N 1
ATOM 2935 C CA . ASP B 1 184 ? -5.738 -11.761 -0.935 1.00 42.18 574 ASP B CA 1
ATOM 2936 C C . ASP B 1 184 ? -6.533 -12.951 -1.420 1.00 48.71 574 ASP B C 1
ATOM 2937 O O . ASP B 1 184 ? -5.972 -13.930 -1.903 1.00 51.01 574 ASP B O 1
ATOM 2942 N N . ILE B 1 185 ? -7.848 -12.836 -1.328 1.00 46.02 575 ILE B N 1
ATOM 2943 C CA . ILE B 1 185 ? -8.806 -13.742 -1.919 1.00 47.14 575 ILE B CA 1
ATOM 2944 C C . ILE B 1 185 ? -8.591 -13.460 -3.429 1.00 52.37 575 ILE B C 1
ATOM 2945 O O . ILE B 1 185 ? -8.556 -12.286 -3.813 1.00 49.55 575 ILE B O 1
ATOM 2950 N N . PRO B 1 186 ? -8.293 -14.469 -4.279 1.00 52.53 576 PRO B N 1
ATOM 2951 C CA . PRO B 1 186 ? -8.002 -14.147 -5.688 1.00 52.02 576 PRO B CA 1
ATOM 2952 C C . PRO B 1 186 ? -9.133 -13.393 -6.420 1.00 53.49 576 PRO B C 1
ATOM 2953 O O . PRO B 1 186 ? -10.322 -13.721 -6.217 1.00 52.53 576 PRO B O 1
ATOM 2957 N N . PRO B 1 187 ? -8.788 -12.370 -7.266 1.00 48.94 577 PRO B N 1
ATOM 2958 C CA . PRO B 1 187 ? -9.841 -11.674 -8.045 1.00 48.20 577 PRO B CA 1
ATOM 2959 C C . PRO B 1 187 ? -10.528 -12.587 -9.045 1.00 52.71 577 PRO B C 1
ATOM 2960 O O . PRO B 1 187 ? -9.919 -13.525 -9.544 1.00 53.32 577 PRO B O 1
ATOM 2964 N N . ASN B 1 188 ? -11.805 -12.317 -9.318 1.00 50.60 578 ASN B N 1
ATOM 2965 C CA . ASN B 1 188 ? -12.605 -13.078 -10.275 1.00 53.06 578 ASN B CA 1
ATOM 2966 C C . ASN B 1 188 ? -12.457 -12.525 -11.683 1.00 61.01 578 ASN B C 1
ATOM 2967 O O . ASN B 1 188 ? -12.488 -13.292 -12.648 1.00 64.67 578 ASN B O 1
ATOM 2972 N N . THR B 1 189 ? -12.288 -11.194 -11.795 1.00 56.65 579 THR B N 1
ATOM 2973 C CA . THR B 1 189 ? -12.106 -10.455 -13.056 1.00 60.04 579 THR B CA 1
ATOM 2974 C C . THR B 1 189 ? -11.085 -9.346 -12.840 1.00 91.21 579 THR B C 1
ATOM 2975 O O . THR B 1 189 ? -11.045 -8.774 -11.750 1.00 63.89 579 THR B O 1
#

Solvent-accessible surface area: 17469 Å² total; per-residue (Å²): 64,14,67,52,0,22,0,4,1,0,0,3,7,111,38,68,2,23,1,64,7,61,92,68,70,29,90,18,53,85,16,28,32,14,131,72,23,32,71,29,55,44,110,133,8,107,42,0,45,0,21,9,63,83,44,129,38,97,44,85,5,65,103,78,16,62,14,6,21,22,1,0,0,0,1,33,53,88,4,73,56,82,22,18,146,10,19,16,8,141,148,41,130,206,11,34,0,0,0,4,0,0,0,20,6,131,82,105,1,25,0,116,2,64,71,59,21,7,93,80,10,53,37,34,37,18,16,44,25,6,25,0,77,61,19,106,37,121,7,41,0,81,30,124,23,18,54,137,132,13,105,44,79,28,124,2,55,112,2,86,156,26,11,0,16,0,0,0,0,63,125,15,132,116,27,26,13,68,31,75,66,16,102,5,73,63,20,27,50,67,13,76,65,0,32,0,6,0,0,0,4,8,104,40,74,2,26,1,70,8,59,92,66,68,28,91,15,56,82,10,30,30,16,137,82,23,31,72,26,50,48,116,131,23,122,48,4,46,0,21,10,66,82,42,129,38,98,44,75,13,91,103,118,19,82,12,6,20,19,0,0,0,0,0,32,48,76,9,75,51,83,18,17,90,6,16,13,11,141,151,45,131,208,10,35,0,1,0,3,0,0,0,19,2,114,79,103,1,26,0,117,2,63,61,58,11,7,94,80,10,53,35,34,35,16,19,51,28,7,31,0,78,61,19,111,36,121,8,43,0,81,30,111,24,19,53,137,130,13,121,43,75,28,144,3,55,107,5,86,153,29,15,0,15,0,0,0,0,75,104,16,133,115,36,26,16,69,32,79,63,22,106,8,63,68,22,30,35

B-factor: mean 57.39, std 20.37, range [25.46, 148.58]

Nearest PDB structures (foldseek):
  5a9d-assembly1_B  TM=1.001E+00  e=1.183E-35  Mus musculus
  7pmx-assembly1_A  TM=4.923E-01  e=1.280E-23  Homo sapiens
  7pmw-assembly1_A  TM=4.890E-01  e=1.216E-23  Homo sapiens
  7s8u-assembly1_A  TM=4.883E-01  e=1.502E-21  Equus caballus
  5a9i-assembly3_C  TM=4.269E-01  e=9.195E-10  Rattus norvegicus

Foldseek 3Di:
DLQKFWEKEAAQAQAWKWKDFVPDIDIDGHGDIDPGTDIDGLVRRPWIWMQTPPDPDIDIDDPPTAPQWYWYWYAYPPGDTDIGTDGGPDDADFFWEWEKEAEQFQFFKWKAWPSHIQGRQHHRGMGGTDTDHFAKTKMFMDTPRADPPADGIDIDHGGGTQWYKYWYWDQDPVRHIDIDIDTDHHDPD/DLQKFWEKEAAQAQAWKWKDFVPDIDIDGHGDIDPGTDMDRQVRRPWIWMATPPDPDIDICPDDTAPQWYWYWYAYPGGDTDIHTPGGPDDADFFWEWEKEAEQFQFFKWKAKPSHIQGRQHHRGMGGTDIDHFAKIKMFMDTPQADPPADGIDIDHRGGTLWYKYWYWDQDPVRHIDTDIDTDDHDPD

InterPro domains:
  IPR000109 Proton-dependent oligopeptide transporter family [PF00854] (81-469)
  IPR000109 Proton-dependent oligopeptide transporter family [PF00854] (577-637)
  IPR004768 Oligopeptide transporter [TIGR00926] (12-671)
  IPR018456 PTR2 family proton/oligopeptide symporter, conserved site [PS01022] (70-94)
  IPR018456 PTR2 family proton/oligopeptide symporter, conserved site [PS01023] (163-175)
  IPR036259 MFS transporter superfamily [G3DSA:1.20.1250.20] (2-413)
  IPR036259 MFS transporter superfamily [G3DSA:1.20.1250.20] (551-688)
  IPR036259 MFS transporter superfamily [SSF103473] (13-378)

Radius of gyration: 22.03 Å; Cα contacts (8 Å, |Δi|>4): 1002; chains: 2; bounding box: 66×43×61 Å